Protein AF-0000000072212846 (afdb_homodimer)

Structure (mmCIF, N/CA/C/O backbone):
data_AF-0000000072212846-model_v1
#
loop_
_entity.id
_entity.type
_entity.pdbx_description
1 polymer 'NAC domain-containing protein 83 isoform X1'
#
loop_
_atom_site.group_PDB
_atom_site.id
_atom_site.type_symbol
_atom_site.label_atom_id
_atom_site.label_alt_id
_atom_site.label_comp_id
_atom_site.label_asym_id
_atom_site.label_entity_id
_atom_site.label_seq_id
_atom_site.pdbx_PDB_ins_code
_atom_site.Cartn_x
_atom_site.Cartn_y
_atom_site.Cartn_z
_atom_site.occupancy
_atom_site.B_iso_or_equiv
_atom_site.auth_seq_id
_atom_site.auth_comp_id
_atom_site.auth_asym_id
_atom_site.auth_atom_id
_atom_site.pdbx_PDB_model_num
ATOM 1 N N . MET A 1 1 ? -17.609 -4.578 -17.516 1 32.38 1 MET A N 1
ATOM 2 C CA . MET A 1 1 ? -17.453 -3.561 -16.484 1 32.38 1 MET A CA 1
ATOM 3 C C . MET A 1 1 ? -15.969 -3.316 -16.203 1 32.38 1 MET A C 1
ATOM 5 O O . MET A 1 1 ? -15.172 -4.258 -16.156 1 32.38 1 MET A O 1
ATOM 9 N N . GLU A 1 2 ? -15.461 -2.01 -16.438 1 42.41 2 GLU A N 1
ATOM 10 C CA . GLU A 1 2 ? -14.125 -1.476 -16.688 1 42.41 2 GLU A CA 1
ATOM 11 C C . GLU A 1 2 ? -13.25 -1.586 -15.453 1 42.41 2 GLU A C 1
ATOM 13 O O . GLU A 1 2 ? -13.75 -1.549 -14.328 1 42.41 2 GLU A O 1
ATOM 18 N N . GLY A 1 3 ? -12.148 -2.176 -15.492 1 51.25 3 GLY A N 1
ATOM 19 C CA . GLY A 1 3 ? -10.992 -2.492 -14.664 1 51.25 3 GLY A CA 1
ATOM 20 C C . GLY A 1 3 ? -10.438 -1.288 -13.93 1 51.25 3 GLY A C 1
ATOM 21 O O . GLY A 1 3 ? -9.25 -1.243 -13.609 1 51.25 3 GLY A O 1
ATOM 22 N N . PHE A 1 4 ? -11.336 -0.172 -13.844 1 50.72 4 PHE A N 1
ATOM 23 C CA . PHE A 1 4 ? -10.773 0.997 -13.18 1 50.72 4 PHE A CA 1
ATOM 24 C C . PHE A 1 4 ? -11.602 1.367 -11.953 1 50.72 4 PHE A C 1
ATOM 26 O O . PHE A 1 4 ? -12.797 1.069 -11.891 1 50.72 4 PHE A O 1
ATOM 33 N N . VAL A 1 5 ? -10.984 1.902 -10.883 1 53.62 5 VAL A N 1
ATOM 34 C CA . VAL A 1 5 ? -11.617 2.5 -9.711 1 53.62 5 VAL A CA 1
ATOM 35 C C . VAL A 1 5 ? -11.484 4.02 -9.773 1 53.62 5 VAL A C 1
ATOM 37 O O . VAL A 1 5 ? -10.453 4.547 -10.195 1 53.62 5 VAL A O 1
ATOM 40 N N . VAL A 1 6 ? -12.609 4.738 -9.727 1 43.59 6 VAL A N 1
ATOM 41 C CA . VAL A 1 6 ? -12.617 6.199 -9.75 1 43.59 6 VAL A CA 1
ATOM 42 C C . VAL A 1 6 ? -12.445 6.738 -8.328 1 43.59 6 VAL A C 1
ATOM 44 O O . VAL A 1 6 ? -13.234 6.41 -7.438 1 43.59 6 VAL A O 1
ATOM 47 N N . LYS A 1 7 ? -11.195 7.078 -8.008 1 53.47 7 LYS A N 1
ATOM 48 C CA . LYS A 1 7 ? -10.992 7.863 -6.797 1 53.47 7 LYS A CA 1
ATOM 49 C C . LYS A 1 7 ? -10.867 9.352 -7.121 1 53.47 7 LYS A C 1
ATOM 51 O O . LYS A 1 7 ? -9.953 9.758 -7.844 1 53.47 7 LYS A O 1
ATOM 56 N N . GLU A 1 8 ? -11.633 10.195 -6.438 1 55.84 8 GLU A N 1
ATOM 57 C CA . GLU A 1 8 ? -11.633 11.641 -6.648 1 55.84 8 GLU A CA 1
ATOM 58 C C . GLU A 1 8 ? -11.102 11.992 -8.031 1 55.84 8 GLU A C 1
ATOM 60 O O . GLU A 1 8 ? -9.898 12.234 -8.203 1 55.84 8 GLU A O 1
ATOM 65 N N . ASP A 1 9 ? -11.844 12.07 -8.977 1 61.84 9 ASP A N 1
ATOM 66 C CA . ASP A 1 9 ? -11.719 12.539 -10.359 1 61.84 9 ASP A CA 1
ATOM 67 C C . ASP A 1 9 ? -10.664 11.742 -11.117 1 61.84 9 ASP A C 1
ATOM 69 O O . ASP A 1 9 ? -10.312 12.078 -12.25 1 61.84 9 ASP A O 1
ATOM 73 N N . ILE A 1 10 ? -9.938 10.844 -10.383 1 64.06 10 ILE A N 1
ATOM 74 C CA . ILE A 1 10 ? -8.898 10.094 -11.086 1 64.06 10 ILE A CA 1
ATOM 75 C C . ILE A 1 10 ? -9.359 8.656 -11.312 1 64.06 10 ILE A C 1
ATOM 77 O O . ILE A 1 10 ? -9.867 8.008 -10.391 1 64.06 10 ILE A O 1
ATOM 81 N N . LYS A 1 11 ? -9.336 8.273 -12.578 1 74.38 11 LYS A N 1
ATOM 82 C CA . LYS A 1 11 ? -9.633 6.883 -12.914 1 74.38 11 LYS A CA 1
ATOM 83 C C . LYS A 1 11 ? -8.375 6.02 -12.844 1 74.38 11 LYS A C 1
ATOM 85 O O . LYS A 1 11 ? -7.414 6.258 -13.578 1 74.38 11 LYS A O 1
ATOM 90 N N . LEU A 1 12 ? -8.258 5.242 -11.875 1 83.81 12 LEU A N 1
ATOM 91 C CA . LEU A 1 12 ? -7.109 4.352 -11.719 1 83.81 12 LEU A CA 1
ATOM 92 C C . LEU A 1 12 ? -7.484 2.914 -12.055 1 83.81 12 LEU A C 1
ATOM 94 O O . LEU A 1 12 ? -8.609 2.486 -11.797 1 83.81 12 LEU A O 1
ATOM 98 N N . PRO A 1 13 ? -6.609 2.252 -12.758 1 87.81 13 PRO A N 1
ATOM 99 C CA . PRO A 1 13 ? -6.891 0.823 -12.922 1 87.81 13 PRO A CA 1
ATOM 100 C C . PRO A 1 13 ? -7.09 0.108 -11.586 1 87.81 13 PRO A C 1
ATOM 102 O O . PRO A 1 13 ? -6.57 0.552 -10.562 1 87.81 13 PRO A O 1
ATOM 105 N N . ILE A 1 14 ? -7.816 -0.98 -11.625 1 91.38 14 ILE A N 1
ATOM 106 C CA . ILE A 1 14 ? -8.125 -1.761 -10.43 1 91.38 14 ILE A CA 1
ATOM 107 C C . ILE A 1 14 ? -6.828 -2.227 -9.766 1 91.38 14 ILE A C 1
ATOM 109 O O . ILE A 1 14 ? -5.895 -2.658 -10.453 1 91.38 14 ILE A O 1
ATOM 113 N N . GLY A 1 15 ? -6.781 -1.966 -8.453 1 93.44 15 GLY A N 1
ATOM 114 C CA . GLY A 1 15 ? -5.641 -2.447 -7.691 1 93.44 15 GLY A CA 1
ATOM 115 C C . GLY A 1 15 ? -4.645 -1.354 -7.352 1 93.44 15 GLY A C 1
ATOM 116 O O . GLY A 1 15 ? -3.787 -1.535 -6.484 1 93.44 15 GLY A O 1
ATOM 117 N N . PHE A 1 16 ? -4.68 -0.246 -8.047 1 92.44 16 PHE A N 1
ATOM 118 C CA . PHE A 1 16 ? -3.789 0.867 -7.742 1 92.44 16 PHE A CA 1
ATOM 119 C C . PHE A 1 16 ? -4.375 1.746 -6.645 1 92.44 16 PHE A C 1
ATOM 121 O O . PHE A 1 16 ? -5.578 2.016 -6.633 1 92.44 16 PHE A O 1
ATOM 128 N N . ARG A 1 17 ? -3.551 2.119 -5.805 1 92.75 17 ARG A N 1
ATOM 129 C CA . ARG A 1 17 ? -3.949 2.92 -4.652 1 92.75 17 ARG A CA 1
ATOM 130 C C . ARG A 1 17 ? -2.934 4.023 -4.375 1 92.75 17 ARG A C 1
ATOM 132 O O . ARG A 1 17 ? -1.759 3.896 -4.73 1 92.75 17 ARG A O 1
ATOM 139 N N . PHE A 1 18 ? -3.406 5.035 -3.729 1 93.06 18 PHE A N 1
ATOM 140 C CA . PHE A 1 18 ? -2.52 6.1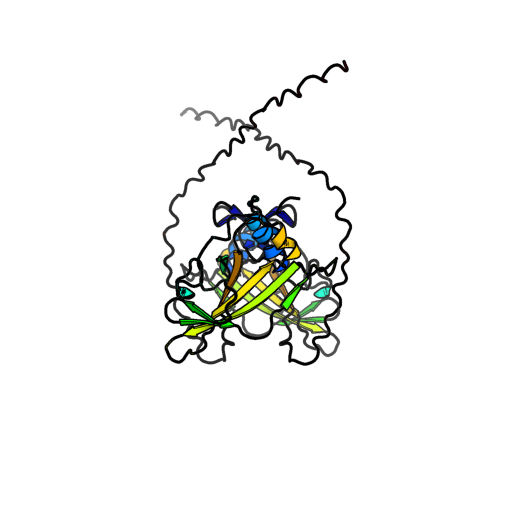21 -3.324 1 93.06 18 PHE A CA 1
ATOM 141 C C . PHE A 1 18 ? -1.743 5.75 -2.066 1 93.06 18 PHE A C 1
ATOM 143 O O . PHE A 1 18 ? -2.311 5.695 -0.973 1 93.06 18 PHE A O 1
ATOM 150 N N . ARG A 1 19 ? -0.489 5.449 -2.289 1 94.19 19 ARG A N 1
ATOM 151 C CA . ARG A 1 19 ? 0.445 5.086 -1.228 1 94.19 19 ARG A CA 1
ATOM 152 C C . ARG A 1 19 ? 1.779 5.801 -1.405 1 94.19 19 ARG A C 1
ATOM 154 O O . ARG A 1 19 ? 2.812 5.16 -1.602 1 94.19 19 ARG A O 1
ATOM 161 N N . PRO A 1 20 ? 1.782 7.102 -1.163 1 95.62 20 PRO A N 1
ATOM 162 C CA . PRO A 1 20 ? 3.002 7.883 -1.38 1 95.62 20 PRO A CA 1
ATOM 163 C C . PRO A 1 20 ? 4.039 7.684 -0.277 1 95.62 20 PRO A C 1
ATOM 165 O O . PRO A 1 20 ? 3.678 7.375 0.863 1 95.62 20 PRO A O 1
ATOM 168 N N . THR A 1 21 ? 5.297 7.836 -0.648 1 94.12 21 THR A N 1
ATOM 169 C CA . THR A 1 21 ? 6.344 7.949 0.361 1 94.12 21 THR A CA 1
ATOM 170 C C . THR A 1 21 ? 6.348 9.344 0.979 1 94.12 21 THR A C 1
ATOM 172 O O . THR A 1 21 ? 5.742 10.273 0.438 1 94.12 21 THR A O 1
ATOM 175 N N . ASP A 1 22 ? 7.086 9.477 2.066 1 95.94 22 ASP A N 1
ATOM 176 C CA . ASP A 1 22 ? 7.223 10.797 2.689 1 95.94 22 ASP A CA 1
ATOM 177 C C . ASP A 1 22 ? 7.84 11.797 1.721 1 95.94 22 ASP A C 1
ATOM 179 O O . ASP A 1 22 ? 7.402 12.945 1.647 1 95.94 22 ASP A O 1
ATOM 183 N N . GLN A 1 23 ? 8.773 11.367 0.993 1 94.25 23 GLN A N 1
ATOM 184 C CA . GLN A 1 23 ? 9.438 12.234 0.031 1 94.25 23 GLN A CA 1
ATOM 185 C C . GLN A 1 23 ? 8.477 12.688 -1.064 1 94.25 23 GLN A C 1
ATOM 187 O O . GLN A 1 23 ? 8.461 13.859 -1.444 1 94.25 23 GLN A O 1
ATOM 192 N N . GLU A 1 24 ? 7.746 11.805 -1.518 1 94.62 24 GLU A N 1
ATOM 193 C CA . GLU A 1 24 ? 6.773 12.133 -2.557 1 94.62 24 GLU A CA 1
ATOM 194 C C . GLU A 1 24 ? 5.734 13.125 -2.043 1 94.62 24 GLU A C 1
ATOM 196 O O . GLU A 1 24 ? 5.348 14.055 -2.758 1 94.62 24 GLU A O 1
ATOM 201 N N . LEU A 1 25 ? 5.281 12.969 -0.893 1 96.5 25 LEU A N 1
ATOM 202 C CA . LEU A 1 25 ? 4.305 13.867 -0.293 1 96.5 25 LEU A CA 1
ATOM 203 C C . LEU A 1 25 ? 4.867 15.281 -0.19 1 96.5 25 LEU A C 1
ATOM 205 O O . LEU A 1 25 ? 4.18 16.25 -0.509 1 96.5 25 LEU A O 1
ATOM 209 N N . LEU A 1 26 ? 6.09 15.328 0.191 1 94.5 26 LEU A N 1
ATOM 210 C CA . LEU A 1 26 ? 6.691 16.641 0.392 1 94.5 26 LEU A CA 1
ATOM 211 C C . LEU A 1 26 ? 6.992 17.312 -0.944 1 94.5 26 LEU A C 1
ATOM 213 O O . LEU A 1 26 ? 6.574 18.453 -1.183 1 94.5 26 LEU A O 1
ATOM 217 N N . LEU A 1 27 ? 7.582 16.594 -1.834 1 91.81 27 LEU A N 1
ATOM 218 C CA . LEU A 1 27 ? 8.141 17.203 -3.041 1 91.81 27 LEU A CA 1
ATOM 219 C C . LEU A 1 27 ? 7.055 17.406 -4.094 1 91.81 27 LEU A C 1
ATOM 221 O O . LEU A 1 27 ? 7.082 18.391 -4.828 1 91.81 27 LEU A O 1
ATOM 225 N N . TYR A 1 28 ? 6.074 16.531 -4.09 1 94.44 28 TYR A N 1
ATOM 226 C CA . TYR A 1 28 ? 5.18 16.578 -5.242 1 94.44 28 TYR A CA 1
ATOM 227 C C . TYR A 1 28 ? 3.775 17 -4.828 1 94.44 28 TYR A C 1
ATOM 229 O O . TYR A 1 28 ? 2.945 17.328 -5.676 1 94.44 28 TYR A O 1
ATOM 237 N N . TYR A 1 29 ? 3.551 17.031 -3.578 1 94.5 29 TYR A N 1
ATOM 238 C CA . TYR A 1 29 ? 2.213 17.438 -3.164 1 94.5 29 TYR A CA 1
ATOM 239 C C . TYR A 1 29 ? 2.271 18.688 -2.285 1 94.5 29 TYR A C 1
ATOM 241 O O . TYR A 1 29 ? 1.735 19.734 -2.648 1 94.5 29 TYR A O 1
ATOM 249 N N . LEU A 1 30 ? 2.973 18.609 -1.223 1 94.31 30 LEU A N 1
ATOM 250 C CA . LEU A 1 30 ? 2.986 19.734 -0.304 1 94.31 30 LEU A CA 1
ATOM 251 C C . LEU A 1 30 ? 3.662 20.953 -0.942 1 94.31 30 LEU A C 1
ATOM 253 O O . LEU A 1 30 ? 3.148 22.062 -0.86 1 94.31 30 LEU A O 1
ATOM 257 N N . LYS A 1 31 ? 4.824 20.688 -1.427 1 90.69 31 LYS A N 1
ATOM 258 C CA . LYS A 1 31 ? 5.539 21.781 -2.068 1 90.69 31 LYS A CA 1
ATOM 259 C C . LYS A 1 31 ? 4.684 22.438 -3.154 1 90.69 31 LYS A C 1
ATOM 261 O O . LYS A 1 31 ? 4.586 23.672 -3.223 1 90.69 31 LYS A O 1
ATOM 266 N N . LYS A 1 32 ? 4.086 21.641 -3.943 1 90.25 32 LYS A N 1
ATOM 267 C CA . LYS A 1 32 ? 3.242 22.172 -5.008 1 90.25 32 LYS A CA 1
ATOM 268 C C . LYS A 1 32 ? 2.039 22.922 -4.438 1 90.25 32 LYS A C 1
ATOM 270 O O . LYS A 1 32 ? 1.646 23.969 -4.957 1 90.25 32 LYS A O 1
ATOM 275 N N . LYS A 1 33 ? 1.469 22.344 -3.469 1 88.88 33 LYS A N 1
ATOM 276 C CA . LYS A 1 33 ? 0.371 23.047 -2.801 1 88.88 33 LYS A CA 1
ATOM 277 C C . LYS A 1 33 ? 0.817 24.406 -2.279 1 88.88 33 LYS A C 1
ATOM 279 O O . LYS A 1 33 ? 0.111 25.406 -2.445 1 88.88 33 LYS A O 1
ATOM 284 N N . ALA A 1 34 ? 1.935 24.391 -1.66 1 85.75 34 ALA A N 1
ATOM 285 C CA . ALA A 1 34 ? 2.465 25.625 -1.067 1 85.75 34 ALA A CA 1
ATOM 286 C C . ALA A 1 34 ? 2.709 26.688 -2.133 1 85.75 34 ALA A C 1
ATOM 288 O O . ALA A 1 34 ? 2.535 27.875 -1.878 1 85.75 34 ALA A O 1
ATOM 289 N N . PHE A 1 35 ? 3.016 26.25 -3.254 1 84.5 35 PHE A N 1
ATOM 290 C CA . PHE A 1 35 ? 3.338 27.188 -4.312 1 84.5 35 PHE A CA 1
ATOM 291 C C . PHE A 1 35 ? 2.164 27.359 -5.273 1 84.5 35 PHE A C 1
ATOM 293 O O . PHE A 1 35 ? 2.314 27.922 -6.355 1 84.5 35 PHE A O 1
ATOM 300 N N . ALA A 1 36 ? 1.063 26.797 -4.859 1 86.94 36 ALA A N 1
ATOM 301 C CA . ALA A 1 36 ? -0.166 26.906 -5.637 1 86.94 36 ALA A CA 1
ATOM 302 C C . ALA A 1 36 ? 0.023 26.344 -7.043 1 86.94 36 ALA A C 1
ATOM 304 O O . ALA A 1 36 ? -0.406 26.953 -8.023 1 86.94 36 ALA A O 1
ATOM 305 N N . GLN A 1 37 ? 0.735 25.328 -7.148 1 89.25 37 GLN A N 1
ATOM 306 C CA . GLN A 1 37 ? 0.931 24.609 -8.398 1 89.25 37 GLN A CA 1
ATOM 307 C C . GLN A 1 37 ? -0.024 23.422 -8.508 1 89.25 37 GLN A C 1
ATOM 309 O O . GLN A 1 37 ? -0.525 22.938 -7.496 1 89.25 37 GLN A O 1
ATOM 314 N N . PRO A 1 38 ? -0.253 23.078 -9.758 1 90.12 38 PRO A N 1
ATOM 315 C CA . PRO A 1 38 ? -1.135 21.922 -9.93 1 90.12 38 PRO A CA 1
ATOM 316 C C . PRO A 1 38 ? -0.571 20.656 -9.305 1 90.12 38 PRO A C 1
ATOM 318 O O . PRO A 1 38 ? 0.633 20.406 -9.383 1 90.12 38 PRO A O 1
ATOM 321 N N . LEU A 1 39 ? -1.414 19.906 -8.672 1 92.12 39 LEU A N 1
ATOM 322 C CA . LEU A 1 39 ? -1.021 18.656 -8.023 1 92.12 39 LEU A CA 1
ATOM 323 C C . LEU A 1 39 ? -1.07 17.5 -9.016 1 92.12 39 LEU A C 1
ATOM 325 O O . LEU A 1 39 ? -1.859 17.516 -9.961 1 92.12 39 LEU A O 1
ATOM 329 N N . PRO A 1 40 ? -0.255 16.547 -8.719 1 90.31 40 PRO A N 1
ATOM 330 C CA . PRO A 1 40 ? -0.333 15.367 -9.578 1 90.31 40 PRO A CA 1
ATOM 331 C C . PRO A 1 40 ? -1.719 14.719 -9.578 1 90.31 40 PRO A C 1
ATOM 333 O O . PRO A 1 40 ? -2.15 14.172 -10.594 1 90.31 40 PRO A O 1
ATOM 336 N N . ALA A 1 41 ? -2.348 14.805 -8.469 1 90.38 41 ALA A N 1
ATOM 337 C CA . ALA A 1 41 ? -3.701 14.281 -8.305 1 90.38 41 ALA A CA 1
ATOM 338 C C . ALA A 1 41 ? -4.426 14.984 -7.156 1 90.38 41 ALA A C 1
ATOM 340 O O . ALA A 1 41 ? -3.811 15.328 -6.145 1 90.38 41 ALA A O 1
ATOM 341 N N . SER A 1 42 ? -5.672 15.141 -7.336 1 89 42 SER A N 1
ATOM 342 C CA . SER A 1 42 ? -6.473 15.805 -6.309 1 89 42 SER A CA 1
ATOM 343 C C . SER A 1 42 ? -6.977 14.805 -5.273 1 89 42 SER A C 1
ATOM 345 O O . SER A 1 42 ? -8.188 14.656 -5.086 1 89 42 SER A O 1
ATOM 347 N N . VAL A 1 43 ? -6.129 14.156 -4.562 1 91.75 43 VAL A N 1
ATOM 348 C CA . VAL A 1 43 ? -6.484 13.039 -3.689 1 91.75 43 VAL A CA 1
ATOM 349 C C . VAL A 1 43 ? -6.285 13.445 -2.23 1 91.75 43 VAL A C 1
ATOM 351 O O . VAL A 1 43 ? -6.734 12.742 -1.319 1 91.75 43 VAL A O 1
ATOM 354 N N . ILE A 1 44 ? -5.625 14.531 -2.051 1 95.31 44 ILE A N 1
ATOM 355 C CA . ILE A 1 44 ? -5.406 15 -0.688 1 95.31 44 ILE A CA 1
ATOM 356 C C . ILE A 1 44 ? -6.297 16.219 -0.415 1 95.31 44 ILE A C 1
ATOM 358 O O . ILE A 1 44 ? -6.047 17.297 -0.939 1 95.31 44 ILE A O 1
ATOM 362 N N . PRO A 1 45 ? -7.234 16.047 0.365 1 94.56 45 PRO A N 1
ATOM 363 C CA . PRO A 1 45 ? -8.109 17.188 0.665 1 94.56 45 PRO A CA 1
ATOM 364 C C . PRO A 1 45 ? -7.523 18.125 1.711 1 94.56 45 PRO A C 1
ATOM 366 O O . PRO A 1 45 ? -6.641 17.734 2.477 1 94.56 45 PRO A O 1
ATOM 369 N N . ILE A 1 46 ? -8.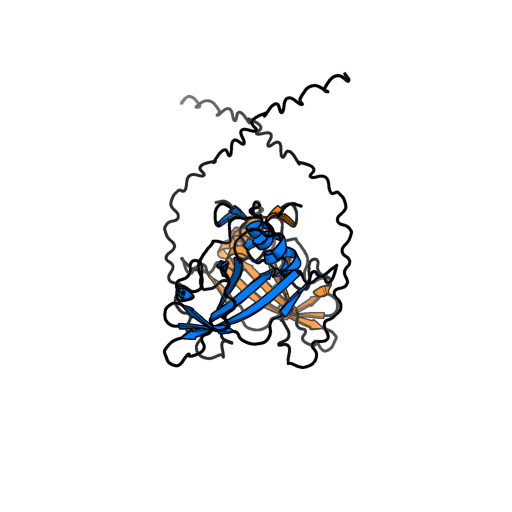047 19.297 1.706 1 92.62 46 ILE A N 1
ATOM 370 C CA . ILE A 1 46 ? -7.762 20.234 2.779 1 92.62 46 ILE A CA 1
ATOM 371 C C . ILE A 1 46 ? -8.742 20.016 3.932 1 92.62 46 ILE A C 1
ATOM 373 O O . ILE A 1 46 ? -9.953 20.016 3.73 1 92.62 46 ILE A O 1
ATOM 377 N N . CYS A 1 47 ? -8.203 19.703 5.082 1 93.31 47 CYS A N 1
ATOM 378 C CA . CYS A 1 47 ? -9.016 19.406 6.254 1 93.31 47 CYS A CA 1
ATOM 379 C C . CYS A 1 47 ? -8.289 19.797 7.535 1 93.31 47 CYS A C 1
ATOM 381 O O . CYS A 1 47 ? -7.113 19.469 7.711 1 93.31 47 CYS A O 1
ATOM 383 N N . ASP A 1 48 ? -8.984 20.562 8.375 1 93.25 48 ASP A N 1
ATOM 384 C CA . ASP A 1 48 ? -8.391 20.781 9.688 1 93.25 48 ASP A CA 1
ATOM 385 C C . ASP A 1 48 ? -8.438 19.5 10.531 1 93.25 48 ASP A C 1
ATOM 387 O O . ASP A 1 48 ? -9.477 19.156 11.086 1 93.25 48 ASP A O 1
ATOM 391 N N . VAL A 1 49 ? -7.344 18.953 10.758 1 94.75 49 VAL A N 1
ATOM 392 C CA . VAL A 1 49 ? -7.281 17.625 11.359 1 94.75 49 VAL A CA 1
ATOM 393 C C . VAL A 1 49 ? -7.371 17.75 12.883 1 94.75 49 VAL A C 1
ATOM 395 O O . VAL A 1 49 ? -7.48 16.75 13.586 1 94.75 49 VAL A O 1
ATOM 398 N N . PHE A 1 50 ? -7.422 18.922 13.398 1 94 50 PHE A N 1
ATOM 399 C CA . PHE A 1 50 ? -7.441 19.125 14.836 1 94 50 PHE A CA 1
ATOM 400 C C . PHE A 1 50 ? -8.836 19.516 15.312 1 94 50 PHE A C 1
ATOM 402 O O . PHE A 1 50 ? -9.031 19.844 16.484 1 94 50 PHE A O 1
ATOM 409 N N . GLN A 1 51 ? -9.758 19.438 14.445 1 92.25 51 GLN A N 1
ATOM 410 C CA . GLN A 1 51 ? -11.094 19.891 14.805 1 92.25 51 GLN A CA 1
ATOM 411 C C . GLN A 1 51 ? -11.969 18.719 15.266 1 92.25 51 GLN A C 1
ATOM 413 O O . GLN A 1 51 ? -13.023 18.938 15.875 1 92.25 51 GLN A O 1
ATOM 418 N N . SER A 1 52 ? -11.633 17.516 14.93 1 94.25 52 SER A N 1
ATOM 419 C CA . SER A 1 52 ? -12.5 16.391 15.227 1 94.25 52 SER A CA 1
ATOM 420 C C . SER A 1 52 ? -11.68 15.172 15.648 1 94.25 52 SER A C 1
ATOM 422 O O . SER A 1 52 ? -10.453 15.188 15.586 1 94.25 52 SER A O 1
ATOM 424 N N . ASP A 1 53 ? -12.492 14.203 16.172 1 96.31 53 ASP A N 1
ATOM 425 C CA . ASP A 1 53 ? -11.891 12.898 16.406 1 96.31 53 ASP A CA 1
ATOM 426 C C . ASP A 1 53 ? -11.367 12.289 15.102 1 96.31 53 ASP A C 1
ATOM 428 O O . ASP A 1 53 ? -11.938 12.516 14.031 1 96.31 53 ASP A O 1
ATOM 432 N N . PRO A 1 54 ? -10.273 11.523 15.227 1 96.5 54 PRO A N 1
ATOM 433 C CA . PRO A 1 54 ? -9.703 10.961 14 1 96.5 54 PRO A CA 1
ATOM 434 C C . PRO A 1 54 ? -10.688 10.094 13.234 1 96.5 54 PRO A C 1
ATOM 436 O O . PRO A 1 54 ? -10.641 10.031 12.008 1 96.5 54 PRO A O 1
ATOM 439 N N . TRP A 1 55 ? -11.586 9.391 13.953 1 96.31 55 TRP A N 1
ATOM 440 C CA . TRP A 1 55 ? -12.508 8.477 13.273 1 96.31 55 TRP A CA 1
ATOM 441 C C . TRP A 1 55 ? -13.648 9.242 12.617 1 96.31 55 TRP A C 1
ATOM 443 O O . TRP A 1 55 ? -14.453 8.664 11.891 1 96.31 55 TRP A O 1
ATOM 453 N N . LEU A 1 56 ? -13.711 10.547 12.789 1 96.12 56 LEU A N 1
ATOM 454 C CA . LEU A 1 56 ? -14.742 11.359 12.164 1 96.12 56 LEU A CA 1
ATOM 455 C C . LEU A 1 56 ? -14.203 12.086 10.938 1 96.12 56 LEU A C 1
ATOM 457 O O . LEU A 1 56 ? -14.953 12.734 10.211 1 96.12 56 LEU A O 1
ATOM 461 N N . LEU A 1 57 ? -12.922 11.992 10.719 1 95.62 57 LEU A N 1
ATOM 462 C CA . LEU A 1 57 ? -12.336 12.586 9.531 1 95.62 57 LEU A CA 1
ATOM 463 C C . LEU A 1 57 ? -12.734 11.805 8.281 1 95.62 57 LEU A C 1
ATOM 465 O O . LEU A 1 57 ? -12.992 10.602 8.352 1 95.62 57 LEU A O 1
ATOM 469 N N . PRO A 1 58 ? -12.734 12.477 7.184 1 93.69 58 PRO A N 1
ATOM 470 C CA . PRO A 1 58 ? -13.156 11.797 5.953 1 93.69 58 PRO A CA 1
ATOM 471 C C . PRO A 1 58 ? -12.195 10.688 5.535 1 93.69 58 PRO A C 1
ATOM 473 O O . PRO A 1 58 ? -11.008 10.727 5.867 1 93.69 58 PRO A O 1
ATOM 476 N N . GLY A 1 59 ? -12.828 9.68 4.781 1 91.88 59 GLY A N 1
ATOM 477 C CA . GLY A 1 59 ? -12.023 8.602 4.23 1 91.88 59 GLY A CA 1
ATOM 478 C C . GLY A 1 59 ? -12.25 7.273 4.926 1 91.88 59 GLY A C 1
ATOM 479 O O . GLY A 1 59 ? -12.992 7.199 5.91 1 91.88 59 GLY A O 1
ATOM 480 N N . ASP A 1 60 ? -11.617 6.227 4.48 1 91.06 60 ASP A N 1
ATOM 481 C CA . ASP A 1 60 ? -11.711 4.875 5.023 1 91.06 60 ASP A CA 1
ATOM 482 C C . ASP A 1 60 ? -10.82 4.719 6.254 1 91.06 60 ASP A C 1
ATOM 484 O O . ASP A 1 60 ? -9.602 4.879 6.172 1 91.06 60 ASP A O 1
ATOM 488 N N . LEU A 1 61 ? -11.312 4.348 7.367 1 92.88 61 LEU A N 1
ATOM 489 C CA . LEU A 1 61 ? -10.602 4.242 8.641 1 92.88 61 LEU A CA 1
ATOM 490 C C . LEU A 1 61 ? -9.562 3.129 8.594 1 92.88 61 LEU A C 1
ATOM 492 O O . LEU A 1 61 ? -8.641 3.096 9.414 1 92.88 61 LEU A O 1
ATOM 496 N N . ARG A 1 62 ? -9.758 2.258 7.648 1 88.5 62 ARG A N 1
ATOM 497 C CA . ARG A 1 62 ? -8.883 1.089 7.59 1 88.5 62 ARG A CA 1
ATOM 498 C C . ARG A 1 62 ? -7.621 1.388 6.789 1 88.5 62 ARG A C 1
ATOM 500 O O . ARG A 1 62 ? -6.723 0.548 6.699 1 88.5 62 ARG A O 1
ATOM 507 N N . GLU A 1 63 ? -7.59 2.559 6.223 1 92.75 63 GLU A N 1
ATOM 508 C CA . GLU A 1 63 ? -6.465 2.953 5.383 1 92.75 63 GLU A CA 1
ATOM 509 C C . GLU A 1 63 ? -5.785 4.211 5.922 1 92.75 63 GLU A C 1
ATOM 511 O O . GLU A 1 63 ? -6.352 4.91 6.766 1 92.75 63 GLU A O 1
ATOM 516 N N . LYS A 1 64 ? -4.535 4.414 5.465 1 96.38 64 LYS A N 1
ATOM 517 C CA . LYS A 1 64 ? -3.92 5.719 5.699 1 96.38 64 LYS A CA 1
ATOM 518 C C . LYS A 1 64 ? -4.695 6.824 4.988 1 96.38 64 LYS A C 1
ATOM 520 O O . LYS A 1 64 ? -5.074 6.676 3.826 1 96.38 64 LYS A O 1
ATOM 525 N N . ARG A 1 65 ? -4.945 7.883 5.703 1 97 65 ARG A N 1
ATOM 526 C CA . ARG A 1 65 ? -5.609 9.055 5.145 1 97 65 ARG A CA 1
ATOM 527 C C . ARG A 1 65 ? -4.672 10.258 5.125 1 97 65 ARG A C 1
ATOM 529 O O . ARG A 1 65 ? -3.859 10.438 6.035 1 97 65 ARG A O 1
ATOM 536 N N . TYR A 1 66 ? -4.828 11.031 4.145 1 97.62 66 TYR A N 1
ATOM 537 C CA . TYR A 1 66 ? -3.93 12.148 3.896 1 97.62 66 TYR A CA 1
ATOM 538 C C . TYR A 1 66 ? -4.695 13.469 3.867 1 97.62 66 TYR A C 1
ATOM 540 O O . TYR A 1 66 ? -5.754 13.562 3.24 1 97.62 66 TYR A O 1
ATOM 548 N N . PHE A 1 67 ? -4.098 14.508 4.523 1 96.5 67 PHE A N 1
ATOM 549 C CA . PHE A 1 67 ? -4.773 15.797 4.582 1 96.5 67 PHE A CA 1
ATOM 550 C C . PHE A 1 67 ? -3.762 16.938 4.512 1 96.5 67 PHE A C 1
ATOM 552 O O . PHE A 1 67 ? -2.693 16.859 5.121 1 96.5 67 PHE A O 1
ATOM 559 N N . PHE A 1 68 ? -4.129 17.922 3.799 1 95.38 68 PHE A N 1
ATOM 560 C CA . PHE A 1 68 ? -3.461 19.203 3.986 1 95.38 68 PHE A CA 1
ATOM 561 C C . PHE A 1 68 ? -4.102 19.984 5.125 1 95.38 68 PHE A C 1
ATOM 563 O O . PHE A 1 68 ? -5.328 20.062 5.219 1 95.38 68 PHE A O 1
ATOM 570 N N . SER A 1 69 ? -3.322 20.453 5.992 1 92.94 69 SER A N 1
ATOM 571 C CA . SER A 1 69 ? -3.82 21.297 7.07 1 92.94 69 SER A CA 1
ATOM 572 C C . SER A 1 69 ? -2.766 22.297 7.52 1 92.94 69 SER A C 1
ATOM 574 O O . SER A 1 69 ? -1.573 22.109 7.277 1 92.94 69 SER A O 1
ATOM 576 N N . ASN A 1 70 ? -3.232 23.312 8.133 1 87.06 70 ASN A N 1
ATOM 577 C CA . ASN A 1 70 ? -2.299 24.234 8.773 1 87.06 70 ASN A CA 1
ATOM 578 C C . ASN A 1 70 ? -1.608 23.594 9.977 1 87.06 70 ASN A C 1
ATOM 580 O O . ASN A 1 70 ? -2.225 22.828 10.711 1 87.06 70 ASN A O 1
ATOM 584 N N . TYR A 1 71 ? -0.321 23.781 9.977 1 79.94 71 TYR A N 1
ATOM 585 C CA . TYR A 1 71 ? 0.341 23.125 11.102 1 79.94 71 TYR A CA 1
ATOM 586 C C . TYR A 1 71 ? 0.596 24.125 12.227 1 79.94 71 TYR A C 1
ATOM 588 O O . TYR A 1 71 ? 0.64 25.328 12 1 79.94 71 TYR A O 1
ATOM 596 N N . GLY A 1 72 ? 0.424 23.578 13.445 1 72 72 GLY A N 1
ATOM 597 C CA . GLY A 1 72 ? 0.759 24.328 14.633 1 72 72 GLY A CA 1
ATOM 598 C C . GLY A 1 72 ? 2.006 23.828 15.336 1 72 72 GLY A C 1
ATOM 599 O O . GLY A 1 72 ? 2.328 22.641 15.258 1 72 72 GLY A O 1
ATOM 600 N N . LYS A 1 73 ? 2.713 24.688 15.891 1 72.06 73 LYS A N 1
ATOM 601 C CA . LYS A 1 73 ? 4 24.391 16.5 1 72.06 73 LYS A CA 1
ATOM 602 C C . LYS A 1 73 ? 3.816 23.781 17.891 1 72.06 73 LYS A C 1
ATOM 604 O O . LYS A 1 73 ? 4.793 23.422 18.562 1 72.06 73 LYS A O 1
ATOM 609 N N . VAL A 1 74 ? 2.666 23.438 18.203 1 74.5 74 VAL A N 1
ATOM 610 C CA . VAL A 1 74 ? 2.455 22.938 19.562 1 74.5 74 VAL A CA 1
ATOM 611 C C . VAL A 1 74 ? 2.617 21.422 19.578 1 74.5 74 VAL A C 1
ATOM 613 O O . VAL A 1 74 ? 2.355 20.75 18.594 1 74.5 74 VAL A O 1
ATOM 616 N N . ASN A 1 75 ? 3.055 20.859 20.75 1 81.88 75 ASN A N 1
ATOM 617 C CA . ASN A 1 75 ? 3.258 19.438 20.938 1 81.88 75 ASN A CA 1
ATOM 618 C C . ASN A 1 75 ? 1.961 18.734 21.344 1 81.88 75 ASN A C 1
ATOM 620 O O . ASN A 1 75 ? 1.891 17.5 21.344 1 81.88 75 ASN A O 1
ATOM 624 N N . LYS A 1 76 ? 1.059 19.484 21.797 1 81.19 76 LYS A N 1
ATOM 625 C CA . LYS A 1 76 ? -0.266 18.953 22.125 1 81.19 76 LYS A CA 1
ATOM 626 C C . LYS A 1 76 ? -1.362 19.812 21.5 1 81.19 76 LYS A C 1
ATOM 628 O O . LYS A 1 76 ? -1.351 21.047 21.625 1 81.19 76 LYS A O 1
ATOM 633 N N . ARG A 1 77 ? -2.213 19.172 20.828 1 89.75 77 ARG A N 1
ATOM 634 C CA . ARG A 1 77 ? -3.295 19.891 20.172 1 89.75 77 ARG A CA 1
ATOM 635 C C . ARG A 1 77 ? -4.637 19.203 20.406 1 89.75 77 ARG A C 1
ATOM 637 O O . ARG A 1 77 ? -4.777 18.016 20.172 1 89.75 77 ARG A O 1
ATOM 644 N N . SER A 1 78 ? -5.52 19.938 20.891 1 91.44 78 SER A N 1
ATOM 645 C CA . SER A 1 78 ? -6.863 19.406 21.125 1 91.44 78 SER A CA 1
ATOM 646 C C . SER A 1 78 ? -7.551 19.047 19.812 1 91.44 78 SER A C 1
ATOM 648 O O . SER A 1 78 ? -7.348 19.719 18.797 1 91.44 78 SER A O 1
ATOM 650 N N . ALA A 1 79 ? -8.414 18.016 19.891 1 93.19 79 ALA A N 1
ATOM 651 C CA . ALA A 1 79 ? -9.195 17.562 18.734 1 93.19 79 ALA A CA 1
ATOM 652 C C . ALA A 1 79 ? -10.406 16.75 19.172 1 93.19 79 ALA A C 1
ATOM 654 O O . ALA A 1 79 ? -10.258 15.68 19.766 1 93.19 79 ALA A O 1
ATOM 655 N N . GLY A 1 80 ? -11.562 17.281 18.828 1 93.19 80 GLY A N 1
ATOM 656 C CA . GLY A 1 80 ? -12.766 16.562 19.219 1 93.19 80 GLY A CA 1
ATOM 657 C C . GLY A 1 80 ? -12.82 16.25 20.703 1 93.19 80 GLY A C 1
ATOM 658 O O . GLY A 1 80 ? -12.734 17.156 21.531 1 93.19 80 GLY A O 1
ATOM 659 N N . SER A 1 81 ? -12.875 14.969 21 1 93.81 81 SER A N 1
ATOM 660 C CA . SER A 1 81 ? -13.047 14.516 22.375 1 93.81 81 SER A CA 1
ATOM 661 C C . SER A 1 81 ? -11.703 14.273 23.062 1 93.81 81 SER A C 1
ATOM 663 O O . SER A 1 81 ? -11.648 13.781 24.188 1 93.81 81 SER A O 1
ATOM 665 N N . GLY A 1 82 ? -10.617 14.617 22.359 1 96.25 82 GLY A N 1
ATOM 666 C CA . GLY A 1 82 ? -9.289 14.344 22.906 1 96.25 82 GLY A CA 1
ATOM 667 C C . GLY A 1 82 ? -8.234 15.305 22.406 1 96.25 82 GLY A C 1
ATOM 668 O O . GLY A 1 82 ? -8.469 16.516 22.312 1 96.25 82 GLY A O 1
ATOM 669 N N . CYS A 1 83 ? -7.031 14.688 22.297 1 95.81 83 CYS A N 1
ATOM 670 C CA . CYS A 1 83 ? -5.934 15.523 21.828 1 95.81 83 CYS A CA 1
ATOM 671 C C . CYS A 1 83 ? -4.871 14.68 21.125 1 95.81 83 CYS A C 1
ATOM 673 O O . CYS A 1 83 ? -4.789 13.469 21.344 1 95.81 83 CYS A O 1
ATOM 675 N N . TRP A 1 84 ? -4.164 15.328 20.25 1 95.88 84 TRP A N 1
ATOM 676 C CA . TRP A 1 84 ? -2.965 14.758 19.641 1 95.88 84 TRP A CA 1
ATOM 677 C C . TRP A 1 84 ? -1.719 15.141 20.438 1 95.88 84 TRP A C 1
ATOM 679 O O . TRP A 1 84 ? -1.49 16.328 20.703 1 95.88 84 TRP A O 1
ATOM 689 N N . LYS A 1 85 ? -0.921 14.172 20.766 1 95.19 85 LYS A N 1
ATOM 690 C CA . LYS A 1 85 ? 0.3 14.414 21.531 1 95.19 85 LYS A CA 1
ATOM 691 C C . LYS A 1 85 ? 1.53 13.93 20.766 1 95.19 85 LYS A C 1
ATOM 693 O O . LYS A 1 85 ? 1.563 12.797 20.281 1 95.19 85 LYS A O 1
ATOM 698 N N . CYS A 1 86 ? 2.469 14.75 20.688 1 94.06 86 CYS A N 1
ATOM 699 C CA . CYS A 1 86 ? 3.717 14.398 20.031 1 94.06 86 CYS A CA 1
ATOM 700 C C . CYS A 1 86 ? 4.453 13.305 20.797 1 94.06 86 CYS A C 1
ATOM 702 O O . CYS A 1 86 ? 4.508 13.336 22.031 1 94.06 86 CYS A O 1
ATOM 704 N N . VAL A 1 87 ? 4.914 12.328 19.969 1 93.69 87 VAL A N 1
ATOM 705 C CA . VAL A 1 87 ? 5.695 11.266 20.594 1 93.69 87 VAL A CA 1
ATOM 706 C C . VAL A 1 87 ? 7.055 11.156 19.906 1 93.69 87 VAL A C 1
ATOM 708 O O . VAL A 1 87 ? 7.141 11.203 18.672 1 93.69 87 VAL A O 1
ATOM 711 N N . GLY A 1 88 ? 8.195 11.18 20.719 1 90.25 88 GLY A N 1
ATOM 712 C CA . GLY A 1 88 ? 9.539 11.008 20.188 1 90.25 88 GLY A CA 1
ATOM 713 C C . GLY A 1 88 ? 10.094 12.258 19.531 1 90.25 88 GLY A C 1
ATOM 714 O O . GLY A 1 88 ? 9.531 13.344 19.688 1 90.25 88 GLY A O 1
ATOM 715 N N . LYS A 1 89 ? 11.258 12.133 18.922 1 93.56 89 LYS A N 1
ATOM 716 C CA . LYS A 1 89 ? 11.93 13.234 18.25 1 93.56 89 LYS A CA 1
ATOM 717 C C . LYS A 1 89 ? 11.5 13.32 16.781 1 93.56 89 LYS A C 1
ATOM 719 O O . LYS A 1 89 ? 11.164 12.305 16.172 1 93.56 89 LYS A O 1
ATOM 724 N N . GLU A 1 90 ? 11.586 14.508 16.391 1 93.25 90 GLU A N 1
ATOM 725 C CA . GLU A 1 90 ? 11.336 14.695 14.961 1 93.25 90 GLU A CA 1
ATOM 726 C C . GLU A 1 90 ? 12.43 14.055 14.109 1 93.25 90 GLU A C 1
ATOM 728 O O . GLU A 1 90 ? 13.602 14.039 14.508 1 93.25 90 GLU A O 1
ATOM 733 N N . LYS A 1 91 ? 12.023 13.586 12.945 1 95.69 91 LYS A N 1
ATOM 734 C CA . LYS A 1 91 ? 12.953 12.953 12.016 1 95.69 91 LYS A CA 1
ATOM 735 C C . LYS A 1 91 ? 13.086 13.758 10.727 1 95.69 91 LYS A C 1
ATOM 737 O O . LYS A 1 91 ? 12.094 14.289 10.219 1 95.69 91 LYS A O 1
ATOM 742 N N . GLU A 1 92 ? 14.297 13.688 10.289 1 94.88 92 GLU A N 1
ATOM 743 C CA . GLU A 1 92 ? 14.547 14.359 9.016 1 94.88 92 GLU A CA 1
ATOM 744 C C . GLU A 1 92 ? 14.102 13.5 7.84 1 94.88 92 GLU A C 1
ATOM 746 O O . GLU A 1 92 ? 14.281 12.281 7.852 1 94.88 92 GLU A O 1
ATOM 751 N N . ILE A 1 93 ? 13.539 14.18 6.902 1 95.19 93 ILE A N 1
ATOM 752 C CA . ILE A 1 93 ? 13.234 13.539 5.625 1 95.19 93 ILE A CA 1
ATOM 753 C C . ILE A 1 93 ? 14.258 13.977 4.578 1 95.19 93 ILE A C 1
ATOM 755 O O . ILE A 1 93 ? 14.359 15.164 4.262 1 95.19 93 ILE A O 1
ATOM 759 N N . ARG A 1 94 ? 14.938 12.945 3.984 1 92.38 94 ARG A N 1
ATOM 760 C CA . ARG A 1 94 ? 16.047 13.234 3.072 1 92.38 94 ARG A CA 1
ATOM 761 C C . ARG A 1 94 ? 15.789 12.617 1.698 1 92.38 94 ARG A C 1
ATOM 763 O O . ARG A 1 94 ? 15.109 11.594 1.584 1 92.38 94 ARG A O 1
ATOM 770 N N . VAL A 1 95 ? 16.312 13.336 0.732 1 88.06 95 VAL A N 1
ATOM 771 C CA . VAL A 1 95 ? 16.297 12.766 -0.609 1 88.06 95 VAL A CA 1
ATOM 772 C C . VAL A 1 95 ? 17.422 11.734 -0.74 1 88.06 95 VAL A C 1
ATOM 774 O O . VAL A 1 95 ? 18.562 12.008 -0.389 1 88.06 95 VAL A O 1
ATOM 777 N N . CYS A 1 96 ? 17.062 10.555 -1.203 1 78.75 96 CYS A N 1
ATOM 778 C CA . CYS A 1 96 ? 18 9.43 -1.22 1 78.75 96 CYS A CA 1
ATOM 779 C C . CYS A 1 96 ? 19.25 9.766 -2.014 1 78.75 96 CYS A C 1
ATOM 781 O O . CYS A 1 96 ? 20.359 9.492 -1.562 1 78.75 96 CYS A O 1
ATOM 783 N N . ASP A 1 97 ? 19.234 10.398 -3.197 1 80 97 ASP A N 1
ATOM 784 C CA . ASP A 1 97 ? 20.391 10.609 -4.066 1 80 97 ASP A CA 1
ATOM 785 C C . ASP A 1 97 ? 21.266 11.742 -3.545 1 80 97 ASP A C 1
ATOM 787 O O . ASP A 1 97 ? 22.484 11.594 -3.469 1 80 97 ASP A O 1
ATOM 791 N N . SER A 1 98 ? 20.734 12.836 -3.068 1 83.69 98 SER A N 1
ATOM 792 C CA . SER A 1 98 ? 21.484 14.031 -2.684 1 83.69 98 SER A CA 1
ATOM 793 C C . SER A 1 98 ? 21.656 14.109 -1.172 1 83.69 98 SER A C 1
ATOM 795 O O . SER A 1 98 ? 22.469 14.906 -0.676 1 83.69 98 SER A O 1
ATOM 797 N N . ASN A 1 99 ? 20.953 13.367 -0.451 1 87.56 99 ASN A N 1
ATOM 798 C CA . ASN A 1 99 ? 20.953 13.383 1.008 1 87.56 99 ASN A CA 1
ATOM 799 C C . ASN A 1 99 ? 20.562 14.75 1.559 1 87.56 99 ASN A C 1
ATOM 801 O O . ASN A 1 99 ? 20.969 15.117 2.666 1 87.56 99 ASN A O 1
ATOM 805 N N . GLU A 1 100 ? 19.938 15.43 0.772 1 90.44 100 GLU A N 1
ATOM 806 C CA . GLU A 1 100 ? 19.438 16.734 1.192 1 90.44 100 GLU A CA 1
ATOM 807 C C . GLU A 1 100 ? 18.203 16.594 2.062 1 90.44 100 GLU A C 1
ATOM 809 O O . GLU A 1 100 ? 17.297 15.805 1.757 1 90.44 100 GLU A O 1
ATOM 814 N N . VAL A 1 101 ? 18.203 17.375 3.174 1 93 101 VAL A N 1
ATOM 815 C CA . VAL A 1 101 ? 17.016 17.406 4.031 1 93 101 VAL A CA 1
ATOM 816 C C . VAL A 1 101 ? 15.945 18.281 3.404 1 93 101 VAL A C 1
ATOM 818 O O . VAL A 1 101 ? 16.172 19.484 3.17 1 93 101 VAL A O 1
ATOM 821 N N . ILE A 1 102 ? 14.805 17.734 3.203 1 92.44 102 ILE A N 1
ATOM 822 C CA . ILE A 1 102 ? 13.773 18.5 2.516 1 92.44 102 ILE A CA 1
ATOM 823 C C . ILE A 1 102 ? 12.609 18.766 3.469 1 92.44 102 ILE A C 1
ATOM 825 O O . ILE A 1 102 ? 11.766 19.625 3.203 1 92.44 102 ILE A O 1
ATOM 829 N N . GLY A 1 103 ? 12.594 17.969 4.543 1 94.25 103 GLY A N 1
ATOM 830 C CA . GLY A 1 103 ? 11.484 18.141 5.457 1 94.25 103 GLY A CA 1
ATOM 831 C C . GLY A 1 103 ? 11.688 17.453 6.793 1 94.25 103 GLY A C 1
ATOM 832 O O . GLY A 1 103 ? 12.742 16.859 7.027 1 94.25 103 GLY A O 1
ATOM 833 N N . MET A 1 104 ? 10.672 17.656 7.727 1 93.25 104 MET A N 1
ATOM 834 C CA . MET A 1 104 ? 10.648 17.031 9.055 1 93.25 104 MET A CA 1
ATOM 835 C C . MET A 1 104 ? 9.367 16.234 9.258 1 93.25 104 MET A C 1
ATOM 837 O O . MET A 1 104 ? 8.305 16.625 8.773 1 93.25 104 MET A O 1
ATOM 841 N N . LYS A 1 105 ? 9.547 15.203 9.977 1 95.56 105 LYS A N 1
ATOM 842 C CA . LYS A 1 105 ? 8.414 14.352 10.32 1 95.56 105 LYS A CA 1
ATOM 843 C C . LYS A 1 105 ? 8.234 14.258 11.836 1 95.56 105 LYS A C 1
ATOM 845 O O . LYS A 1 105 ? 9.156 13.891 12.555 1 95.56 105 LYS A O 1
ATOM 850 N N . LYS A 1 106 ? 7.066 14.641 12.25 1 95.25 106 LYS A N 1
ATOM 851 C CA . LYS A 1 106 ? 6.664 14.508 13.648 1 95.25 106 LYS A CA 1
ATOM 852 C C . LYS A 1 106 ? 5.59 13.438 13.805 1 95.25 106 LYS A C 1
ATOM 854 O O . LYS A 1 106 ? 4.688 13.32 12.969 1 95.25 106 LYS A O 1
ATOM 859 N N . THR A 1 107 ? 5.652 12.672 14.859 1 96.38 107 THR A N 1
ATOM 860 C CA . THR A 1 107 ? 4.664 11.633 15.133 1 96.38 107 THR A CA 1
ATOM 861 C C . THR A 1 107 ? 3.807 12.008 16.328 1 96.38 107 THR A C 1
ATOM 863 O O . THR A 1 107 ? 4.332 12.406 17.375 1 96.38 107 THR A O 1
ATOM 866 N N . LEU A 1 108 ? 2.512 11.922 16.188 1 96.44 108 LEU A N 1
ATOM 867 C CA . LEU A 1 108 ? 1.56 12.195 17.25 1 96.44 108 LEU A CA 1
ATOM 868 C C . LEU A 1 108 ? 0.635 11.008 17.469 1 96.44 108 LEU A C 1
ATOM 870 O O . LEU A 1 108 ? 0.355 10.242 16.547 1 96.44 108 LEU A O 1
ATOM 874 N N . ILE A 1 109 ? 0.216 10.859 18.672 1 97.38 109 ILE A N 1
ATOM 875 C CA . ILE A 1 109 ? -0.767 9.836 19.031 1 97.38 109 ILE A CA 1
ATOM 876 C C . ILE A 1 109 ? -2.016 10.508 19.594 1 97.38 109 ILE A C 1
ATOM 878 O O . ILE A 1 109 ? -1.921 11.484 20.344 1 97.38 109 ILE A O 1
ATOM 882 N N . PHE A 1 110 ? -3.176 9.984 19.297 1 97.31 110 PHE A N 1
ATOM 883 C CA . PHE A 1 110 ? -4.418 10.539 19.812 1 97.31 110 PHE A CA 1
ATOM 884 C C . PHE A 1 110 ? -4.723 9.992 21.203 1 97.31 110 PHE A C 1
ATOM 886 O O . PHE A 1 110 ? -4.75 8.773 21.406 1 97.31 110 PHE A O 1
ATOM 893 N N . CYS A 1 111 ? -4.93 10.852 22.094 1 96.81 111 CYS A N 1
ATOM 894 C CA . CYS A 1 111 ? -5.312 10.516 23.453 1 96.81 111 CYS A CA 1
ATOM 895 C C . CYS A 1 111 ? -6.738 10.961 23.75 1 96.81 111 CYS A C 1
ATOM 897 O O . CYS A 1 111 ? -7.117 12.094 23.438 1 96.81 111 CYS A O 1
ATOM 899 N N . LYS A 1 112 ? -7.445 10.047 24.281 1 94.19 112 LYS A N 1
ATOM 900 C CA . LYS A 1 112 ? -8.859 10.336 24.5 1 94.19 112 LYS A CA 1
ATOM 901 C C . LYS A 1 112 ? -9.148 10.562 25.984 1 94.19 112 LYS A C 1
ATOM 903 O O . LYS A 1 112 ? -8.586 9.875 26.844 1 94.19 112 LYS A O 1
ATOM 908 N N . GLY A 1 113 ? -10.109 11.508 26.141 1 84.06 113 GLY A N 1
ATOM 909 C CA . GLY A 1 113 ? -10.727 11.672 27.453 1 84.06 113 GLY A CA 1
ATOM 910 C C . GLY A 1 113 ? -9.875 12.492 28.406 1 84.06 113 GLY A C 1
ATOM 911 O O . GLY A 1 113 ? -8.812 12.992 28.031 1 84.06 113 GLY A O 1
ATOM 912 N N . SER A 1 114 ? -10.414 12.633 29.672 1 82.94 114 SER A N 1
ATOM 913 C CA . SER A 1 114 ? -9.812 13.453 30.719 1 82.94 114 SER A CA 1
ATOM 914 C C . SER A 1 114 ? -8.508 12.836 31.219 1 82.94 114 SER A C 1
ATOM 916 O O . SER A 1 114 ? -7.598 13.547 31.641 1 82.94 114 SER A O 1
ATOM 918 N N . HIS A 1 115 ? -8.383 11.5 31 1 87.69 115 HIS A N 1
ATOM 919 C CA . HIS A 1 115 ? -7.184 10.812 31.469 1 87.69 115 HIS A CA 1
ATOM 920 C C . HIS A 1 115 ? -6.168 10.648 30.328 1 87.69 115 HIS A C 1
ATOM 922 O O . HIS A 1 115 ? -5.113 10.039 30.531 1 87.69 115 HIS A O 1
ATOM 928 N N . GLN A 1 116 ? -6.484 11.141 29.234 1 87.69 116 GLN A N 1
ATOM 929 C CA . GLN A 1 116 ? -5.605 11.141 28.078 1 87.69 116 GLN A CA 1
ATOM 930 C C . GLN A 1 116 ? -5.113 9.727 27.766 1 87.69 116 GLN A C 1
ATOM 932 O O . GLN A 1 116 ? -3.908 9.5 27.625 1 87.69 116 GLN A O 1
ATOM 937 N N . THR A 1 117 ? -6 8.812 27.656 1 92.44 117 THR A N 1
ATOM 938 C CA . THR A 1 117 ? -5.688 7.426 27.328 1 92.44 117 THR A CA 1
ATOM 939 C C . THR A 1 117 ? -5.227 7.309 25.875 1 92.44 117 THR A C 1
ATOM 941 O O . THR A 1 117 ? -5.906 7.781 24.953 1 92.44 117 THR A O 1
ATOM 944 N N . ARG A 1 118 ? -4.105 6.676 25.797 1 94.06 118 ARG A N 1
ATOM 945 C CA . ARG A 1 118 ? -3.557 6.516 24.453 1 94.06 118 ARG A CA 1
ATOM 946 C C . ARG A 1 118 ? -4.426 5.582 23.609 1 94.06 118 ARG A C 1
ATOM 948 O O . ARG A 1 118 ? -4.91 4.562 24.109 1 94.06 118 ARG A O 1
ATOM 955 N N . THR A 1 119 ? -4.695 6.031 22.391 1 95.44 119 THR A N 1
ATOM 956 C CA . THR A 1 119 ? -5.418 5.176 21.453 1 95.44 119 THR A CA 1
ATOM 957 C C . THR A 1 119 ? -4.477 4.629 20.391 1 95.44 119 THR A C 1
ATOM 959 O O . THR A 1 119 ? -3.258 4.801 20.469 1 95.44 119 THR A O 1
ATOM 962 N N . ARG A 1 120 ? -5.039 3.953 19.438 1 95.75 120 ARG A N 1
ATOM 963 C CA . ARG A 1 120 ? -4.238 3.35 18.391 1 95.75 120 ARG A CA 1
ATOM 964 C C . ARG A 1 120 ? -4.133 4.281 17.188 1 95.75 120 ARG A C 1
ATOM 966 O O . ARG A 1 120 ? -3.516 3.934 16.172 1 95.75 120 ARG A O 1
ATOM 973 N N . TRP A 1 121 ? -4.66 5.453 17.344 1 97.06 121 TRP A N 1
ATOM 974 C 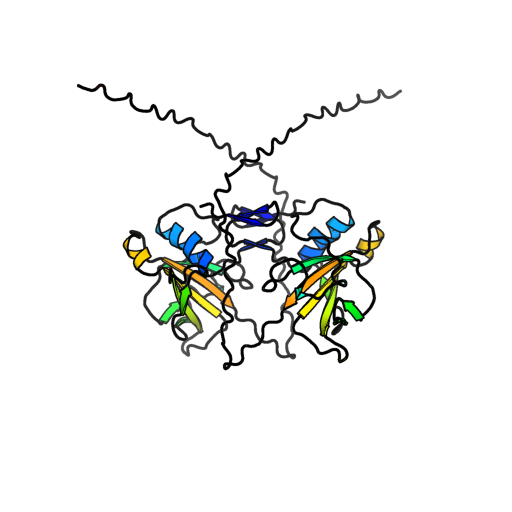CA . TRP A 1 121 ? -4.602 6.414 16.25 1 97.06 121 TRP A CA 1
ATOM 975 C C . TRP A 1 121 ? -3.27 7.16 16.25 1 97.06 121 TRP A C 1
ATOM 977 O O . TRP A 1 121 ? -2.869 7.73 17.266 1 97.06 121 TRP A O 1
ATOM 987 N N . VAL A 1 122 ? -2.592 7.141 15.109 1 97.75 122 VAL A N 1
ATOM 988 C CA . VAL A 1 122 ? -1.293 7.777 14.914 1 97.75 122 VAL A CA 1
ATOM 989 C C . VAL A 1 122 ? -1.388 8.812 13.797 1 97.75 122 VAL A C 1
ATOM 991 O O . VAL A 1 122 ? -2.104 8.617 12.812 1 97.75 122 VAL A O 1
ATOM 994 N N . MET A 1 123 ? -0.696 9.867 13.992 1 97.12 123 MET A N 1
ATOM 995 C CA . MET A 1 123 ? -0.612 10.914 12.984 1 97.12 123 MET A CA 1
ATOM 996 C C . MET A 1 123 ? 0.842 11.273 12.688 1 97.12 123 MET A C 1
ATOM 998 O O . MET A 1 123 ? 1.633 11.484 13.609 1 97.12 123 MET A O 1
ATOM 1002 N N . HIS A 1 124 ? 1.2 11.273 11.414 1 97.69 124 HIS A N 1
ATOM 1003 C CA . HIS A 1 124 ? 2.451 11.875 10.961 1 97.69 124 HIS A CA 1
ATOM 1004 C C . HIS A 1 124 ? 2.227 13.281 10.422 1 97.69 124 HIS A C 1
ATOM 1006 O O . HIS A 1 124 ? 1.361 13.492 9.57 1 97.69 124 HIS A O 1
ATOM 1012 N N . GLU A 1 125 ? 2.955 14.133 10.961 1 96.31 125 GLU A N 1
ATOM 1013 C CA . GLU A 1 125 ? 3.029 15.492 10.43 1 96.31 125 GLU A CA 1
ATOM 1014 C C . GLU A 1 125 ? 4.281 15.68 9.578 1 96.31 125 GLU A C 1
ATOM 1016 O O . GLU A 1 125 ? 5.402 15.523 10.07 1 96.31 125 GLU A O 1
ATOM 1021 N N . LEU A 1 126 ? 4.102 16.031 8.359 1 95.69 126 LEU A N 1
ATOM 1022 C CA . LEU A 1 126 ? 5.219 16.281 7.457 1 95.69 126 LEU A CA 1
ATOM 1023 C C . LEU A 1 126 ? 5.266 17.75 7.031 1 95.69 126 LEU A C 1
ATOM 1025 O O . LEU A 1 126 ? 4.301 18.266 6.465 1 95.69 126 LEU A O 1
ATOM 1029 N N . ARG A 1 127 ? 6.418 18.344 7.25 1 93.12 127 ARG A N 1
ATOM 1030 C CA . ARG A 1 127 ? 6.598 19.75 6.922 1 93.12 127 ARG A CA 1
ATOM 1031 C C . ARG A 1 127 ? 7.848 19.969 6.074 1 93.12 127 ARG A C 1
ATOM 1033 O O . ARG A 1 127 ? 8.836 19.25 6.23 1 93.12 127 ARG A O 1
ATOM 1040 N N . LEU A 1 128 ? 7.723 20.969 5.266 1 91.31 128 LEU A N 1
ATOM 1041 C CA . LEU A 1 128 ? 8.906 21.375 4.508 1 91.31 128 LEU A CA 1
ATOM 1042 C C . LEU A 1 128 ? 9.859 22.172 5.379 1 91.31 128 LEU A C 1
ATOM 1044 O O . LEU A 1 128 ? 9.43 22.938 6.25 1 91.31 128 LEU A O 1
ATOM 1048 N N . VAL A 1 129 ? 11.148 21.938 5.113 1 86.88 129 VAL A N 1
ATOM 1049 C CA . VAL A 1 129 ? 12.117 22.766 5.824 1 86.88 129 VAL A CA 1
ATOM 1050 C C . VAL A 1 129 ? 12.109 24.172 5.25 1 86.88 129 VAL A C 1
ATOM 1052 O O . VAL A 1 129 ? 11.711 24.391 4.102 1 86.88 129 VAL A O 1
ATOM 1055 N N . THR A 1 130 ? 12.492 25.219 6.09 1 69.62 130 THR A N 1
ATOM 1056 C CA . THR A 1 130 ? 12.422 26.656 5.883 1 69.62 130 THR A CA 1
ATOM 1057 C C . THR A 1 130 ? 13.062 27.047 4.555 1 69.62 130 THR A C 1
ATOM 1059 O O . THR A 1 130 ? 12.617 27.984 3.895 1 69.62 130 THR A O 1
ATOM 1062 N N . SER A 1 131 ? 14.211 26.453 4.266 1 60.06 131 SER A N 1
ATOM 1063 C CA . SER A 1 131 ? 14.828 26.906 3.02 1 60.06 131 SER A CA 1
ATOM 1064 C C . SER A 1 131 ? 13.844 26.828 1.859 1 60.06 131 SER A C 1
ATOM 1066 O O . SER A 1 131 ? 13.906 27.656 0.936 1 60.06 131 SER A O 1
ATOM 1068 N N . TYR A 1 132 ? 12.984 25.984 1.962 1 55.16 132 TYR A N 1
ATOM 1069 C CA . TYR A 1 132 ? 11.945 25.906 0.939 1 55.16 132 TYR A CA 1
ATOM 1070 C C . TYR A 1 132 ? 10.766 26.797 1.282 1 55.16 132 TYR A C 1
ATOM 1072 O O . TYR A 1 132 ? 10.102 27.328 0.388 1 55.16 132 TYR A O 1
ATOM 1080 N N . ALA A 1 133 ? 10.625 27.047 2.643 1 53.38 133 ALA A N 1
ATOM 1081 C CA . ALA A 1 133 ? 9.477 27.781 3.17 1 53.38 133 ALA A CA 1
ATOM 1082 C C . ALA A 1 133 ? 9.617 29.281 2.914 1 53.38 133 ALA A C 1
ATOM 1084 O O . ALA A 1 133 ? 8.617 29.984 2.756 1 53.38 133 ALA A O 1
ATOM 1085 N N . TYR A 1 134 ? 10.828 29.812 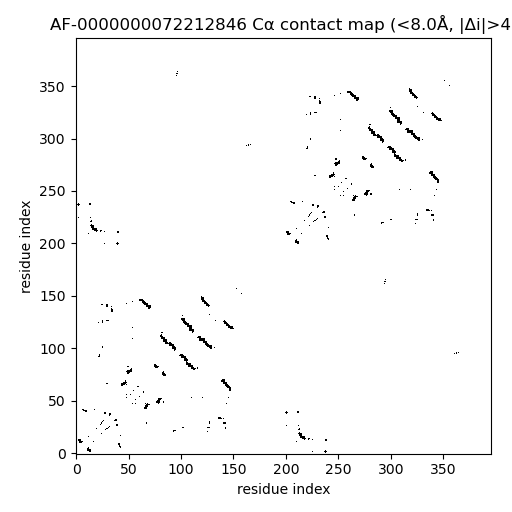3.051 1 51.44 134 TYR A N 1
ATOM 1086 C CA . TYR A 1 134 ? 10.961 31.25 2.871 1 51.44 134 TYR A CA 1
ATOM 1087 C C . TYR A 1 134 ? 10.328 31.703 1.562 1 51.44 134 TYR A C 1
ATOM 1089 O O . TYR A 1 134 ? 9.852 32.844 1.453 1 51.44 134 TYR A O 1
ATOM 1097 N N . LYS A 1 135 ? 10.609 30.984 0.561 1 51.28 135 LYS A N 1
ATOM 1098 C CA . LYS A 1 135 ? 10.062 31.469 -0.704 1 51.28 135 LYS A CA 1
ATOM 1099 C C . LYS A 1 135 ? 8.555 31.266 -0.764 1 51.28 135 LYS A C 1
ATOM 1101 O O . LYS A 1 135 ? 7.902 31.688 -1.725 1 51.28 135 LYS A O 1
ATOM 1106 N N . MET A 1 136 ? 8.102 30.469 0.128 1 50.25 136 MET A N 1
ATOM 1107 C CA . MET A 1 136 ? 6.684 30.109 0.108 1 50.25 136 MET A CA 1
ATOM 1108 C C . MET A 1 136 ? 5.824 31.234 0.682 1 50.25 136 MET A C 1
ATOM 1110 O O . MET A 1 136 ? 6.074 31.703 1.791 1 50.25 136 MET A O 1
ATOM 1114 N N . ALA A 1 137 ? 5.598 32.156 -0.025 1 46.28 137 ALA A N 1
ATOM 1115 C CA . ALA A 1 137 ? 4.578 33.094 0.392 1 46.28 137 ALA A CA 1
ATOM 1116 C C . ALA A 1 137 ? 3.539 32.438 1.293 1 46.28 137 ALA A C 1
ATOM 1118 O O . ALA A 1 137 ? 2.869 33.125 2.078 1 46.28 137 ALA A O 1
ATOM 1119 N N . VAL A 1 138 ? 2.885 31.312 0.881 1 47.5 138 VAL A N 1
ATOM 1120 C CA . VAL A 1 138 ? 1.599 30.781 1.327 1 47.5 138 VAL A CA 1
ATOM 1121 C C . VAL A 1 138 ? 1.739 30.188 2.729 1 47.5 138 VAL A C 1
ATOM 1123 O O . VAL A 1 138 ? 2.834 29.797 3.137 1 47.5 138 VAL A O 1
ATOM 1126 N N . ALA A 1 139 ? 0.595 29.875 3.359 1 53.19 139 ALA A N 1
ATOM 1127 C CA . ALA A 1 139 ? 0.075 29.359 4.621 1 53.19 139 ALA A CA 1
ATOM 1128 C C . ALA A 1 139 ? 0.838 28.109 5.055 1 53.19 139 ALA A C 1
ATOM 1130 O O . ALA A 1 139 ? 1.335 27.359 4.219 1 53.19 139 ALA A O 1
ATOM 1131 N N . ASP A 1 140 ? 1.339 28.078 6.215 1 76.5 140 ASP A N 1
ATOM 1132 C CA . ASP A 1 140 ? 2.025 27.047 6.988 1 76.5 140 ASP A CA 1
ATOM 1133 C C . ASP A 1 140 ? 1.295 25.703 6.887 1 76.5 140 ASP A C 1
ATOM 1135 O O . ASP A 1 140 ? 0.527 25.344 7.781 1 76.5 140 ASP A O 1
ATOM 1139 N N . PHE A 1 141 ? 1.254 25.109 5.684 1 86.5 141 PHE A N 1
ATOM 1140 C CA . PHE A 1 141 ? 0.61 23.812 5.531 1 86.5 141 PHE A CA 1
ATOM 1141 C C . PHE A 1 141 ? 1.586 22.688 5.848 1 86.5 141 PHE A C 1
ATOM 1143 O O . PHE A 1 141 ? 2.793 22.828 5.648 1 86.5 141 PHE A O 1
ATOM 1150 N N . ALA A 1 142 ? 1.055 21.734 6.328 1 94.12 142 ALA A N 1
ATOM 1151 C CA . ALA A 1 142 ? 1.69 20.438 6.441 1 94.12 142 ALA A CA 1
ATOM 1152 C C . ALA A 1 142 ? 0.812 19.344 5.836 1 94.12 142 ALA A C 1
ATOM 1154 O O . ALA A 1 142 ? -0.372 19.562 5.57 1 94.12 142 ALA A O 1
ATOM 1155 N N . VAL A 1 143 ? 1.423 18.312 5.488 1 96.38 143 VAL A N 1
ATOM 1156 C CA . VAL A 1 143 ? 0.639 17.141 5.141 1 96.38 143 VAL A CA 1
ATOM 1157 C C . VAL A 1 143 ? 0.565 16.188 6.34 1 96.38 143 VAL A C 1
ATOM 1159 O O . VAL A 1 143 ? 1.582 15.906 6.977 1 96.38 143 VAL A O 1
ATOM 1162 N N . TYR A 1 144 ? -0.637 15.781 6.609 1 97.12 144 TYR A N 1
ATOM 1163 C CA . TYR A 1 144 ? -0.876 14.883 7.734 1 97.12 144 TYR A CA 1
ATOM 1164 C C . TYR A 1 144 ? -1.299 13.5 7.246 1 97.12 144 TYR A C 1
ATOM 1166 O O . TYR A 1 144 ? -2.129 13.383 6.34 1 97.12 144 TYR A O 1
ATOM 1174 N N . VAL A 1 145 ? -0.683 12.484 7.789 1 98.19 145 VAL A N 1
ATOM 1175 C CA . VAL A 1 145 ? -1.039 11.094 7.531 1 98.19 145 VAL A CA 1
ATOM 1176 C C . VAL A 1 145 ? -1.635 10.469 8.789 1 98.19 145 VAL A C 1
ATOM 1178 O O . VAL A 1 145 ? -0.96 10.367 9.82 1 98.19 145 VAL A O 1
ATOM 1181 N N . ILE A 1 146 ? -2.859 10.031 8.695 1 98.06 146 ILE A N 1
ATOM 1182 C CA . ILE A 1 146 ? -3.549 9.523 9.875 1 98.06 146 ILE A CA 1
ATOM 1183 C C . ILE A 1 146 ? -3.957 8.07 9.648 1 98.06 146 ILE A C 1
ATOM 1185 O O . ILE A 1 146 ? -4.512 7.73 8.594 1 98.06 146 ILE A O 1
ATOM 1189 N N . PHE A 1 147 ? -3.672 7.184 10.617 1 97.69 147 PHE A N 1
ATOM 1190 C CA . PHE A 1 147 ? -4.008 5.77 10.5 1 97.69 147 PHE A CA 1
ATOM 1191 C C . PHE A 1 147 ? -4.086 5.113 11.875 1 97.69 147 PHE A C 1
ATOM 1193 O O . PHE A 1 147 ? -3.738 5.73 12.883 1 97.69 147 PHE A O 1
ATOM 1200 N N . GLN A 1 148 ? -4.594 3.887 11.805 1 96.19 148 GLN A N 1
ATOM 1201 C CA . GLN A 1 148 ? -4.664 3.096 13.031 1 96.19 148 GLN A CA 1
ATOM 1202 C C . GLN A 1 148 ? -3.561 2.043 13.07 1 96.19 148 GLN A C 1
ATOM 1204 O O . GLN A 1 148 ? -3.355 1.313 12.102 1 96.19 148 GLN A O 1
ATOM 1209 N N . LYS A 1 149 ? -2.791 2.021 14.156 1 91.12 149 LYS A N 1
ATOM 1210 C CA . LYS A 1 149 ? -1.824 0.943 14.344 1 91.12 149 LYS A CA 1
ATOM 1211 C C . LYS A 1 149 ? -2.525 -0.402 14.508 1 91.12 149 LYS A C 1
ATOM 1213 O O . LYS A 1 149 ? -3.521 -0.503 15.227 1 91.12 149 LYS A O 1
ATOM 1218 N N . ARG A 1 150 ? -2.15 -1.438 13.688 1 76.5 150 ARG A N 1
ATOM 1219 C CA . ARG A 1 150 ? -2.818 -2.736 13.734 1 76.5 150 ARG A CA 1
ATOM 1220 C C . ARG A 1 150 ? -2.438 -3.504 14.992 1 76.5 150 ARG A C 1
ATOM 1222 O O . ARG A 1 150 ? -1.274 -3.5 15.406 1 76.5 150 ARG A O 1
ATOM 1229 N N . LYS A 1 151 ? -3.529 -3.947 15.758 1 62.69 151 LYS A N 1
ATOM 1230 C CA . LYS A 1 151 ? -3.32 -4.773 16.953 1 62.69 151 LYS A CA 1
ATOM 1231 C C . LYS A 1 151 ? -2.559 -6.047 16.609 1 62.69 151 LYS A C 1
ATOM 1233 O O . LYS A 1 151 ? -2.805 -6.664 15.562 1 62.69 151 LYS A O 1
ATOM 1238 N N . LYS A 1 152 ? -1.358 -6.148 17.156 1 53.47 152 LYS A N 1
ATOM 1239 C CA . LYS A 1 152 ? -0.83 -7.508 17.078 1 53.47 152 LYS A CA 1
ATOM 1240 C C . LYS A 1 152 ? -1.89 -8.531 17.453 1 53.47 152 LYS A C 1
ATOM 1242 O O . LYS A 1 152 ? -2.484 -8.453 18.531 1 53.47 152 LYS A O 1
ATOM 1247 N N . MET A 1 153 ? -2.787 -8.914 16.547 1 42.25 153 MET A N 1
ATOM 1248 C CA . MET A 1 153 ? -3.738 -9.945 16.938 1 42.25 153 MET A CA 1
ATOM 1249 C C . MET A 1 153 ? -3.066 -11 17.812 1 42.25 153 MET A C 1
ATOM 1251 O O . MET A 1 153 ? -2.107 -11.648 17.391 1 42.25 153 MET A O 1
ATOM 1255 N N . THR A 1 154 ? -2.971 -10.836 19.016 1 41.03 154 THR A N 1
ATOM 1256 C CA . THR A 1 154 ? -2.789 -12.078 19.766 1 41.03 154 THR A CA 1
ATOM 1257 C C . THR A 1 154 ? -3.857 -13.102 19.391 1 41.03 154 THR A C 1
ATOM 1259 O O . THR A 1 154 ? -4.945 -12.727 18.938 1 41.03 154 THR A O 1
ATOM 1262 N N . LYS A 1 155 ? -3.607 -14.438 19.25 1 37.84 155 LYS A N 1
ATOM 1263 C CA . LYS A 1 155 ? -4.426 -15.586 18.859 1 37.84 155 LYS A CA 1
ATOM 1264 C C . LYS A 1 155 ? -5.871 -15.406 19.312 1 37.84 155 LYS A C 1
ATOM 1266 O O . LYS A 1 155 ? -6.723 -16.25 19.031 1 37.84 155 LYS A O 1
ATOM 1271 N N . ALA A 1 156 ? -6.215 -14.711 20.438 1 35.78 156 ALA A N 1
ATOM 1272 C CA . ALA A 1 156 ? -7.512 -15.047 21.016 1 35.78 156 ALA A CA 1
ATOM 1273 C C . ALA A 1 156 ? -8.648 -14.484 20.172 1 35.78 156 ALA A C 1
ATOM 1275 O O . ALA A 1 156 ? -9.656 -15.156 19.938 1 35.78 156 ALA A O 1
ATOM 1276 N N . SER A 1 157 ? -8.969 -13.109 20.141 1 38.25 157 SER A N 1
ATOM 1277 C CA . SER A 1 157 ? -10.305 -12.594 19.859 1 38.25 157 SER A CA 1
ATOM 1278 C C . SER A 1 157 ? -10.516 -12.414 18.359 1 38.25 157 SER A C 1
ATOM 1280 O O . SER A 1 157 ? -10.242 -11.344 17.812 1 38.25 157 SER A O 1
ATOM 1282 N N . GLN A 1 158 ? -10.195 -13.195 17.562 1 36.75 158 GLN A N 1
ATOM 1283 C CA . GLN A 1 158 ? -10.477 -13.008 16.141 1 36.75 158 GLN A CA 1
ATOM 1284 C C . GLN A 1 158 ? -11.977 -12.82 15.906 1 36.75 158 GLN A C 1
ATOM 1286 O O . GLN A 1 158 ? -12.648 -13.719 15.406 1 36.75 158 GLN A O 1
ATOM 1291 N N . GLN A 1 159 ? -12.781 -12.219 16.891 1 32.16 159 GLN A N 1
ATOM 1292 C CA . GLN A 1 159 ? -14.141 -12 16.438 1 32.16 159 GLN A CA 1
ATOM 1293 C C . GLN A 1 159 ? -14.172 -11.016 15.258 1 32.16 159 GLN A C 1
ATOM 1295 O O . GLN A 1 159 ? -13.594 -9.938 15.336 1 32.16 159 GLN A O 1
ATOM 1300 N N . ARG A 1 160 ? -14.273 -11.445 14.086 1 32.28 160 ARG A N 1
ATOM 1301 C CA . ARG A 1 160 ? -14.383 -10.719 12.828 1 32.28 160 ARG A CA 1
ATOM 1302 C C . ARG A 1 160 ? -15.5 -9.68 12.883 1 32.28 160 ARG A C 1
ATOM 1304 O O . ARG A 1 160 ? -16.641 -10.016 13.172 1 32.28 160 ARG A O 1
ATOM 1311 N N . PRO A 1 161 ? -15.375 -8.484 13.391 1 32.72 161 PRO A N 1
ATOM 1312 C CA . PRO A 1 161 ? -16.484 -7.57 13.125 1 32.72 161 PRO A CA 1
ATOM 1313 C C . PRO A 1 161 ? -17.031 -7.688 11.695 1 32.72 161 PRO A C 1
ATOM 1315 O O . PRO A 1 161 ? -16.266 -8.031 10.781 1 32.72 161 PRO A O 1
ATOM 1318 N N . PHE A 1 162 ? -18.281 -8.023 11.516 1 26.2 162 PHE A N 1
ATOM 1319 C CA . PHE A 1 162 ? -19.125 -8.102 10.328 1 26.2 162 PHE A CA 1
ATOM 1320 C C . PHE A 1 162 ? -18.953 -6.859 9.461 1 26.2 162 PHE A C 1
ATOM 1322 O O . PHE A 1 162 ? -18.922 -5.738 9.969 1 26.2 162 PHE A O 1
ATOM 1329 N N . CYS A 1 163 ? -18.281 -6.883 8.406 1 29.38 163 CYS A N 1
ATOM 1330 C CA . CYS A 1 163 ? -18.172 -5.918 7.316 1 29.38 163 CYS A CA 1
ATOM 1331 C C . CYS A 1 163 ? -19.547 -5.344 6.957 1 29.38 163 CYS A C 1
ATOM 1333 O O . CYS A 1 163 ? -20.438 -6.078 6.535 1 29.38 163 CYS A O 1
ATOM 1335 N N . SER A 1 164 ? -20.141 -4.449 7.68 1 25.56 164 SER A N 1
ATOM 1336 C CA . SER A 1 164 ? -21.297 -3.682 7.219 1 25.56 164 SER A CA 1
ATOM 1337 C C . SER A 1 164 ? -21.094 -3.182 5.793 1 25.56 164 SER A C 1
ATOM 1339 O O . SER A 1 164 ? -20.094 -2.529 5.496 1 25.56 164 SER A O 1
ATOM 1341 N N . SER A 1 165 ? -21.609 -3.906 4.84 1 25.06 165 SER A N 1
ATOM 1342 C CA . SER A 1 165 ? -21.75 -3.824 3.389 1 25.06 165 SER A CA 1
ATOM 1343 C C . SER A 1 165 ? -22.547 -2.584 2.98 1 25.06 165 SER A C 1
ATOM 1345 O O . SER A 1 165 ? -23.781 -2.615 2.926 1 25.06 165 SER A O 1
ATOM 1347 N N . LYS A 1 166 ? -22.609 -1.432 3.58 1 24.8 166 LYS A N 1
ATOM 1348 C CA . LYS A 1 166 ? -23.359 -0.46 2.791 1 24.8 166 LYS A CA 1
ATOM 1349 C C . LYS A 1 166 ? -22.812 -0.359 1.372 1 24.8 166 LYS A C 1
ATOM 1351 O O . LYS A 1 166 ? -21.781 0.29 1.145 1 24.8 166 LYS A O 1
ATOM 1356 N N . LEU A 1 167 ? -22.734 -1.435 0.646 1 23.72 167 LEU A N 1
ATOM 1357 C CA . LEU A 1 167 ? -22.578 -1.352 -0.802 1 23.72 167 LEU A CA 1
ATOM 1358 C C . LEU A 1 167 ? -23.703 -0.527 -1.422 1 23.72 167 LEU A C 1
ATOM 1360 O O . LEU A 1 167 ? -24.859 -0.943 -1.41 1 23.72 167 LEU A O 1
ATOM 1364 N N . GLN A 1 168 ? -23.875 0.791 -1.265 1 24.05 168 GLN A N 1
ATOM 1365 C CA . GLN A 1 168 ? -24.719 1.582 -2.152 1 24.05 168 GLN A CA 1
ATOM 1366 C C . GLN A 1 168 ? -24.688 1.032 -3.576 1 24.05 168 GLN A C 1
ATOM 1368 O O . GLN A 1 168 ? -23.688 0.461 -4.004 1 24.05 168 GLN A O 1
ATOM 1373 N N . ARG A 1 169 ? -25.906 0.704 -4.102 1 23.08 169 ARG A N 1
ATOM 1374 C CA . ARG A 1 169 ? -26.312 0.353 -5.461 1 23.08 169 ARG A CA 1
ATOM 1375 C C . ARG A 1 169 ? -25.562 1.19 -6.488 1 23.08 169 ARG A C 1
ATOM 1377 O O . ARG A 1 169 ? -25.672 2.418 -6.5 1 23.08 169 ARG A O 1
ATOM 1384 N N . VAL A 1 170 ? -24.391 0.973 -6.715 1 23.2 170 VAL A N 1
ATOM 1385 C CA . VAL A 1 170 ? -23.766 1.559 -7.898 1 23.2 170 VAL A CA 1
ATOM 1386 C C . VAL A 1 170 ? -24.656 1.329 -9.117 1 23.2 170 VAL A C 1
ATOM 1388 O O . VAL A 1 170 ? -24.812 0.195 -9.578 1 23.2 170 VAL A O 1
ATOM 1391 N N . HIS A 1 171 ? -25.969 1.955 -9.117 1 21.17 171 HIS A N 1
ATOM 1392 C CA . HIS A 1 171 ? -26.734 2.152 -10.344 1 21.17 171 HIS A CA 1
ATOM 1393 C C . HIS A 1 171 ? -25.812 2.324 -11.539 1 21.17 171 HIS A C 1
ATOM 1395 O O . HIS A 1 171 ? -24.609 2.553 -11.383 1 21.17 171 HIS A O 1
ATOM 1401 N N . ASP A 1 172 ? -26.531 2.564 -12.828 1 22.25 172 ASP A N 1
ATOM 1402 C CA . ASP A 1 172 ? -26.266 2.602 -14.258 1 22.25 172 ASP A CA 1
ATOM 1403 C C . ASP A 1 172 ? -25.266 3.705 -14.594 1 22.25 172 ASP A C 1
ATOM 1405 O O . ASP A 1 172 ? -25.641 4.852 -14.828 1 22.25 172 ASP A O 1
ATOM 1409 N N . VAL A 1 173 ? -24.453 3.957 -13.805 1 19.08 173 VAL A N 1
ATOM 1410 C CA . VAL A 1 173 ? -23.734 5.195 -14.094 1 19.08 173 VAL A CA 1
ATOM 1411 C C . VAL A 1 173 ? -23.188 5.16 -15.523 1 19.08 173 VAL A C 1
ATOM 1413 O O . VAL A 1 173 ? -22.391 4.297 -15.867 1 19.08 173 VAL A O 1
ATOM 1416 N N . LYS A 1 174 ? -24.094 5.719 -16.469 1 23.12 174 LYS A N 1
ATOM 1417 C CA . LYS A 1 174 ? -23.812 6.105 -17.859 1 23.12 174 LYS A CA 1
ATOM 1418 C C . LYS A 1 174 ? -22.453 6.805 -17.953 1 23.12 174 LYS A C 1
ATOM 1420 O O . LYS A 1 174 ? -22.141 7.684 -17.141 1 23.12 174 LYS A O 1
ATOM 1425 N N . ALA A 1 175 ? -21.578 6.125 -18.5 1 23.17 175 ALA A N 1
ATOM 1426 C CA . ALA A 1 175 ? -20.234 6.543 -18.859 1 23.17 175 ALA A CA 1
ATOM 1427 C C . ALA A 1 175 ? -20.234 7.938 -19.484 1 23.17 175 ALA A C 1
ATOM 1429 O O . ALA A 1 175 ? -20.719 8.125 -20.594 1 23.17 175 ALA A O 1
ATOM 1430 N N . SER A 1 176 ? -20.875 8.953 -18.734 1 22.28 176 SER A N 1
ATOM 1431 C CA . SER A 1 176 ? -20.781 10.227 -19.453 1 22.28 176 SER A CA 1
ATOM 1432 C C . SER A 1 176 ? -19.328 10.562 -19.797 1 22.28 176 SER A C 1
ATOM 1434 O O . SER A 1 176 ? -18.453 10.508 -18.938 1 22.28 176 SER A O 1
ATOM 1436 N N . ILE A 1 177 ? -19.031 10.398 -20.984 1 23.09 177 ILE A N 1
ATOM 1437 C CA . ILE A 1 177 ? -17.828 10.672 -21.766 1 23.09 177 ILE A CA 1
ATOM 1438 C C . ILE A 1 177 ? -17.406 12.125 -21.578 1 23.09 177 ILE A C 1
ATOM 1440 O O . ILE A 1 177 ? -18.141 13.039 -21.953 1 23.09 177 ILE A O 1
ATOM 1444 N N . ILE A 1 178 ? -17.188 12.477 -20.391 1 22.53 178 ILE A N 1
ATOM 1445 C CA . ILE A 1 178 ? -16.859 13.891 -20.375 1 22.53 178 ILE A CA 1
ATOM 1446 C C . ILE A 1 178 ? -15.711 14.172 -21.344 1 22.53 178 ILE A C 1
ATOM 1448 O O . ILE A 1 178 ? -14.641 13.562 -21.25 1 22.53 178 ILE A O 1
ATOM 1452 N N . ASP A 1 179 ? -16.062 14.602 -22.5 1 23.44 179 ASP A N 1
ATOM 1453 C CA . ASP A 1 179 ? -15.273 15.156 -23.609 1 23.44 179 ASP A CA 1
ATOM 1454 C C . ASP A 1 179 ? -14.406 16.312 -23.125 1 23.44 179 ASP A C 1
ATOM 1456 O O . ASP A 1 179 ? -14.93 17.344 -22.672 1 23.44 179 ASP A O 1
ATOM 1460 N N . PHE A 1 180 ? -13.484 15.977 -22.234 1 23.48 180 PHE A N 1
ATOM 1461 C CA . PHE A 1 180 ? -12.648 17.125 -21.922 1 23.48 180 PHE A CA 1
ATOM 1462 C C . PHE A 1 180 ? -12.117 17.766 -23.203 1 23.48 180 PHE A C 1
ATOM 1464 O O . PHE A 1 180 ? -11.352 17.156 -23.938 1 23.48 180 PHE A O 1
ATOM 1471 N N . GLU A 1 181 ? -13.031 18.438 -23.906 1 25.53 181 GLU A N 1
ATOM 1472 C CA . GLU A 1 181 ? -12.672 19.312 -25.016 1 25.53 181 GLU A CA 1
ATOM 1473 C C . GLU A 1 181 ? -11.609 20.328 -24.594 1 25.53 181 GLU A C 1
ATOM 1475 O O . GLU A 1 181 ? -11.836 21.156 -23.703 1 25.53 181 GLU A O 1
ATOM 1480 N N . MET A 1 182 ? -10.445 19.812 -24.469 1 25.55 182 MET A N 1
ATOM 1481 C CA . MET A 1 182 ? -9.422 20.844 -24.344 1 25.55 182 MET A CA 1
ATOM 1482 C C . MET A 1 182 ? -9.523 21.844 -25.5 1 25.55 182 MET A C 1
ATOM 1484 O O . MET A 1 182 ? -9.414 21.469 -26.656 1 25.55 182 MET A O 1
ATOM 1488 N N . GLU A 1 183 ? -10.508 22.766 -25.359 1 25.33 183 GLU A N 1
ATOM 1489 C CA . GLU A 1 183 ? -10.406 23.906 -26.25 1 25.33 183 GLU A CA 1
ATOM 1490 C C . GLU A 1 183 ? -9.039 24.562 -26.156 1 25.33 183 GLU A C 1
ATOM 1492 O O . GLU A 1 183 ? -8.648 25.062 -25.094 1 25.33 183 GLU A O 1
ATOM 1497 N N . PHE A 1 184 ? -8.062 23.875 -26.734 1 25.88 184 PHE A N 1
ATOM 1498 C CA . PHE A 1 184 ? -6.789 24.547 -26.938 1 25.88 184 PHE A CA 1
ATOM 1499 C C . PHE A 1 184 ? -6.996 25.891 -27.625 1 25.88 184 PHE A C 1
ATOM 1501 O O . PHE A 1 184 ? -7.414 25.953 -28.781 1 25.88 184 PHE A O 1
ATOM 1508 N N . GLY A 1 185 ? -7.605 26.781 -26.891 1 24.47 185 GLY A N 1
ATOM 1509 C CA . GLY A 1 185 ? -7.605 28.125 -27.453 1 24.47 185 GLY A CA 1
ATOM 1510 C C . GLY A 1 185 ? -6.246 28.562 -27.969 1 24.47 185 GLY A C 1
ATOM 1511 O O . GLY A 1 185 ? -5.223 28.281 -27.328 1 24.47 185 GLY A O 1
ATOM 1512 N N . HIS A 1 186 ? -6.016 28.469 -29.281 1 27.86 186 HIS A N 1
ATOM 1513 C CA . HIS A 1 186 ? -4.969 29.031 -30.125 1 27.86 186 HIS A CA 1
ATOM 1514 C C . HIS A 1 186 ? -4.582 30.438 -29.656 1 27.86 186 HIS A C 1
ATOM 1516 O O . HIS A 1 186 ? -5.293 31.406 -29.938 1 27.86 186 HIS A O 1
ATOM 1522 N N . ASP A 1 187 ? -4.469 30.641 -28.328 1 24.47 187 ASP A N 1
ATOM 1523 C CA . ASP A 1 187 ? -4.086 32.031 -28.094 1 24.47 187 ASP A CA 1
ATOM 1524 C C . ASP A 1 187 ? -2.857 32.406 -28.922 1 24.47 187 ASP A C 1
ATOM 1526 O O . ASP A 1 187 ? -1.83 31.734 -28.859 1 24.47 187 ASP A O 1
ATOM 1530 N N . ASN A 1 188 ? -3.08 32.844 -30.125 1 28.31 188 ASN A N 1
ATOM 1531 C CA . ASN A 1 188 ? -2.279 33.656 -31.047 1 28.31 188 ASN A CA 1
ATOM 1532 C C . ASN A 1 188 ? -1.39 34.656 -30.297 1 28.31 188 ASN A C 1
ATOM 1534 O O . ASN A 1 188 ? -1.872 35.656 -29.781 1 28.31 188 ASN A O 1
ATOM 1538 N N . ILE A 1 189 ? -0.604 34.094 -29.328 1 28.75 189 ILE A N 1
ATOM 1539 C CA . ILE A 1 189 ? 0.343 35.031 -28.75 1 28.75 189 ILE A CA 1
ATOM 1540 C C . ILE A 1 189 ? 1.091 35.75 -29.875 1 28.75 189 ILE A C 1
ATOM 1542 O O . ILE A 1 189 ? 1.828 35.125 -30.641 1 28.75 189 ILE A O 1
ATOM 1546 N N . VAL A 1 190 ? 0.369 36.625 -30.531 1 31.53 190 VAL A N 1
ATOM 1547 C CA . VAL A 1 190 ? 0.929 37.656 -31.406 1 31.53 190 VAL A CA 1
ATOM 1548 C C . VAL A 1 190 ? 2.211 38.188 -30.797 1 31.53 190 VAL A C 1
ATOM 1550 O O . VAL A 1 190 ? 2.191 38.75 -29.688 1 31.53 190 VAL A O 1
ATOM 1553 N N . LEU A 1 191 ? 3.297 37.438 -31.031 1 29.11 191 LEU A N 1
ATOM 1554 C CA . LEU A 1 191 ? 4.648 37.875 -30.734 1 29.11 191 LEU A CA 1
ATOM 1555 C C . LEU A 1 191 ? 4.828 39.344 -31.141 1 29.11 191 LEU A C 1
ATOM 1557 O O . LEU A 1 191 ? 4.387 39.75 -32.219 1 29.11 191 LEU A O 1
ATOM 1561 N N . PRO A 1 192 ? 4.773 40.25 -30.172 1 33 192 PRO A N 1
ATOM 1562 C CA . PRO A 1 192 ? 4.891 41.688 -30.516 1 33 192 PRO A CA 1
ATOM 1563 C C . PRO A 1 192 ? 6.035 41.938 -31.484 1 33 192 PRO A C 1
ATOM 1565 O O . PRO A 1 192 ? 7 41.188 -31.547 1 33 192 PRO A O 1
ATOM 1568 N N . PRO A 1 193 ? 5.785 42.562 -32.656 1 33.12 193 PRO A N 1
ATOM 1569 C CA . PRO A 1 193 ? 6.742 42.844 -33.719 1 33.12 193 PRO A CA 1
ATOM 1570 C C . PRO A 1 193 ? 8.062 43.406 -33.188 1 33.12 193 PRO A C 1
ATOM 1572 O O . PRO A 1 193 ? 8.102 43.969 -32.062 1 33.12 193 PRO A O 1
ATOM 1575 N N . PRO A 1 194 ? 9.18 42.719 -33.562 1 31.7 194 PRO A N 1
ATOM 1576 C CA . PRO A 1 194 ? 10.523 43.188 -33.188 1 31.7 194 PRO A CA 1
ATOM 1577 C C . PRO A 1 194 ? 10.664 44.688 -33.25 1 31.7 194 PRO A C 1
ATOM 1579 O O . PRO A 1 194 ? 10.078 45.344 -34.125 1 31.7 194 PRO A O 1
ATOM 1582 N N . SER A 1 195 ? 10.523 45.406 -32.094 1 29.98 195 SER A N 1
ATOM 1583 C CA . SER A 1 195 ? 10.664 46.844 -32.031 1 29.98 195 SER A CA 1
ATOM 1584 C C . SER A 1 195 ? 11.836 47.344 -32.875 1 29.98 195 SER A C 1
ATOM 1586 O O . SER A 1 195 ? 12.906 46.75 -32.875 1 29.98 195 SER A O 1
ATOM 1588 N N . SER A 1 196 ? 11.547 47.906 -34.031 1 29.86 196 SER A N 1
ATOM 1589 C CA . SER A 1 196 ? 12.453 48.594 -34.906 1 29.86 196 SER A CA 1
ATOM 1590 C C . SER A 1 196 ? 13.461 49.438 -34.125 1 29.86 196 SER A C 1
ATOM 1592 O O . SER A 1 196 ? 13.094 50.094 -33.156 1 29.86 196 SER A O 1
ATOM 1594 N N . PRO A 1 197 ? 14.797 49.094 -34.25 1 35.06 197 PRO A N 1
ATOM 1595 C CA . PRO A 1 197 ? 15.867 49.969 -33.75 1 35.06 197 PRO A CA 1
ATOM 1596 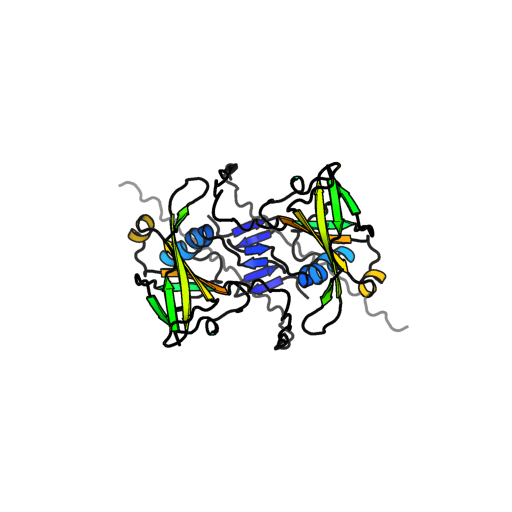C C . PRO A 1 197 ? 15.633 51.438 -34.094 1 35.06 197 PRO A C 1
ATOM 1598 O O . PRO A 1 197 ? 15.398 51.781 -35.25 1 35.06 197 PRO A O 1
ATOM 1601 N N . CYS A 1 198 ? 15.016 52.188 -33.25 1 26.48 198 CYS A N 1
ATOM 1602 C CA . CYS A 1 198 ? 15.312 53.594 -33.531 1 26.48 198 CYS A CA 1
ATOM 1603 C C . CYS A 1 198 ? 16.797 53.875 -33.375 1 26.48 198 CYS A C 1
ATOM 1605 O O . CYS A 1 198 ? 17.453 53.312 -32.469 1 26.48 198 CYS A O 1
ATOM 1607 N N . MET B 1 1 ? 8.742 18.953 -14.109 1 31.84 1 MET B N 1
ATOM 1608 C CA . MET B 1 1 ? 8.852 17.5 -14.18 1 31.84 1 MET B CA 1
ATOM 1609 C C . MET B 1 1 ? 7.605 16.828 -13.617 1 31.84 1 MET B C 1
ATOM 1611 O O . MET B 1 1 ? 7.055 17.281 -12.609 1 31.84 1 MET B O 1
ATOM 1615 N N . GLU B 1 2 ? 6.84 16.016 -14.492 1 40.53 2 GLU B N 1
ATOM 1616 C CA . GLU B 1 2 ? 5.457 15.555 -14.5 1 40.53 2 GLU B CA 1
ATOM 1617 C C . GLU B 1 2 ? 5.191 14.586 -13.352 1 40.53 2 GLU B C 1
ATOM 1619 O O . GLU B 1 2 ? 6.094 13.867 -12.922 1 40.53 2 GLU B O 1
ATOM 1624 N N . GLY B 1 3 ? 4.309 14.844 -12.5 1 49.03 3 GLY B N 1
ATOM 1625 C CA . GLY B 1 3 ? 3.676 14.258 -11.328 1 49.03 3 GLY B CA 1
ATOM 1626 C C . GLY B 1 3 ? 3.291 12.805 -11.531 1 49.03 3 GLY B C 1
ATOM 1627 O O . GLY B 1 3 ? 2.389 12.297 -10.859 1 49.03 3 GLY B O 1
ATOM 1628 N N . PHE B 1 4 ? 3.844 12.188 -12.711 1 48.41 4 PHE B N 1
ATOM 1629 C CA . PHE B 1 4 ? 3.426 10.805 -12.906 1 48.41 4 PHE B CA 1
ATOM 1630 C C . PHE B 1 4 ? 4.633 9.875 -12.93 1 48.41 4 PHE B C 1
ATOM 1632 O O . PHE B 1 4 ? 5.742 10.297 -13.266 1 48.41 4 PHE B O 1
ATOM 1639 N N . VAL B 1 5 ? 4.539 8.633 -12.43 1 50.56 5 VAL B N 1
ATOM 1640 C CA . VAL B 1 5 ? 5.516 7.551 -12.547 1 50.56 5 VAL B CA 1
ATOM 1641 C C . VAL B 1 5 ? 5.035 6.531 -13.578 1 50.56 5 VAL B C 1
ATOM 1643 O O . VAL B 1 5 ? 3.838 6.242 -13.664 1 50.56 5 VAL B O 1
ATOM 1646 N N . VAL B 1 6 ? 5.855 6.305 -14.617 1 41.84 6 VAL B N 1
ATOM 1647 C CA . VAL B 1 6 ? 5.531 5.336 -15.656 1 41.84 6 VAL B CA 1
ATOM 1648 C C . VAL B 1 6 ? 5.93 3.936 -15.195 1 41.84 6 VAL B C 1
ATOM 1650 O O . VAL B 1 6 ? 7.094 3.689 -14.867 1 41.84 6 VAL B O 1
ATOM 1653 N N . LYS B 1 7 ? 4.973 3.221 -14.555 1 51.69 7 LYS B N 1
ATOM 1654 C CA . LYS B 1 7 ? 5.191 1.783 -14.414 1 51.69 7 LYS B CA 1
ATOM 1655 C C . LYS B 1 7 ? 4.59 1.022 -15.594 1 51.69 7 LYS B C 1
ATOM 1657 O O . LYS B 1 7 ? 3.385 1.109 -15.844 1 51.69 7 LYS B O 1
ATOM 1662 N N . GLU B 1 8 ? 5.383 0.223 -16.234 1 55.38 8 GLU B N 1
ATOM 1663 C CA . GLU B 1 8 ? 4.918 -0.521 -17.406 1 55.38 8 GLU B CA 1
ATOM 1664 C C . GLU B 1 8 ? 3.689 0.138 -18.031 1 55.38 8 GLU B C 1
ATOM 1666 O O . GLU B 1 8 ? 2.613 0.142 -17.422 1 55.38 8 GLU B O 1
ATOM 1671 N N . ASP B 1 9 ? 3.711 0.576 -19.188 1 61.38 9 ASP B N 1
ATOM 1672 C CA . ASP B 1 9 ? 2.816 1.195 -20.156 1 61.38 9 ASP B CA 1
ATOM 1673 C C . ASP B 1 9 ? 1.772 2.07 -19.469 1 61.38 9 ASP B C 1
ATOM 1675 O O . ASP B 1 9 ? 0.866 2.594 -20.109 1 61.38 9 ASP B O 1
ATOM 1679 N N . ILE B 1 10 ? 1.753 1.999 -18.078 1 63.03 10 ILE B N 1
ATOM 1680 C CA . ILE B 1 10 ? 0.716 2.793 -17.422 1 63.03 10 ILE B CA 1
ATOM 1681 C C . ILE B 1 10 ? 1.347 4 -16.734 1 63.03 10 ILE B C 1
ATOM 1683 O O . ILE B 1 10 ? 2.346 3.867 -16.031 1 63.03 10 ILE B O 1
ATOM 1687 N N . LYS B 1 11 ? 0.891 5.164 -17.109 1 74.19 11 LYS B N 1
ATOM 1688 C CA . LYS B 1 11 ? 1.313 6.391 -16.453 1 74.19 11 LYS B CA 1
ATOM 1689 C C . LYS B 1 11 ? 0.448 6.676 -15.227 1 74.19 11 LYS B C 1
ATOM 1691 O O . LYS B 1 11 ? -0.763 6.875 -15.344 1 74.19 11 LYS B O 1
ATOM 1696 N N . LEU B 1 12 ? 0.929 6.465 -14.086 1 83.19 12 LEU B N 1
ATOM 1697 C CA . LEU B 1 12 ? 0.202 6.719 -12.844 1 83.19 12 LEU B CA 1
ATOM 1698 C C . LEU B 1 12 ? 0.679 8.008 -12.188 1 83.19 12 LEU B C 1
ATOM 1700 O O . LEU B 1 12 ? 1.861 8.352 -12.273 1 83.19 12 LEU B O 1
ATOM 1704 N N . PRO B 1 13 ? -0.235 8.789 -11.695 1 87.69 13 PRO B N 1
ATOM 1705 C CA . PRO B 1 13 ? 0.232 9.938 -10.914 1 87.69 13 PRO B CA 1
ATOM 1706 C C . PRO B 1 13 ? 1.172 9.531 -9.781 1 87.69 13 PRO B C 1
ATOM 1708 O O . PRO B 1 13 ? 1.102 8.406 -9.289 1 87.69 13 PRO B O 1
ATOM 1711 N N . ILE B 1 14 ? 1.999 10.445 -9.375 1 91.25 14 ILE B N 1
ATOM 1712 C CA . ILE B 1 14 ? 2.98 10.211 -8.32 1 91.25 14 ILE B CA 1
ATOM 1713 C C . ILE B 1 14 ? 2.268 9.797 -7.035 1 91.25 14 ILE B C 1
ATOM 1715 O O . ILE B 1 14 ? 1.237 10.367 -6.672 1 91.25 14 ILE B O 1
ATOM 1719 N N . GLY B 1 15 ? 2.791 8.688 -6.484 1 93.5 15 GLY B N 1
ATOM 1720 C CA . GLY B 1 15 ? 2.264 8.242 -5.203 1 93.5 15 GLY B CA 1
ATOM 1721 C C . GLY B 1 15 ? 1.338 7.047 -5.328 1 93.5 15 GLY B C 1
ATOM 1722 O O . GLY B 1 15 ? 1.039 6.383 -4.332 1 93.5 15 GLY B O 1
ATOM 1723 N N . PHE B 1 16 ? 0.819 6.777 -6.492 1 92.44 16 PHE B N 1
ATOM 1724 C CA . PHE B 1 16 ? -0.043 5.621 -6.695 1 92.44 16 PHE B CA 1
ATOM 1725 C C . PHE B 1 16 ? 0.785 4.371 -6.984 1 92.44 16 PHE B C 1
ATOM 1727 O O . PHE B 1 16 ? 1.766 4.43 -7.727 1 92.44 16 PHE B O 1
ATOM 1734 N N . ARG B 1 17 ? 0.384 3.363 -6.414 1 92.75 17 ARG B N 1
ATOM 1735 C CA . ARG B 1 17 ? 1.089 2.092 -6.535 1 92.75 17 ARG B CA 1
ATOM 1736 C C . ARG B 1 17 ? 0.107 0.935 -6.688 1 92.75 17 ARG B C 1
ATOM 1738 O O . ARG B 1 17 ? -1.041 1.024 -6.246 1 92.75 17 ARG B O 1
ATOM 1745 N N . PHE B 1 18 ? 0.602 -0.114 -7.27 1 93 18 PHE B N 1
ATOM 1746 C CA . PHE B 1 18 ? -0.199 -1.324 -7.402 1 93 18 PHE B CA 1
ATOM 1747 C C . PHE B 1 18 ? -0.212 -2.111 -6.098 1 93 18 PHE B C 1
ATOM 1749 O O . PHE B 1 18 ? 0.794 -2.719 -5.723 1 93 18 PHE B O 1
ATOM 1756 N N . ARG B 1 19 ? -1.328 -2.01 -5.418 1 94.25 19 ARG B N 1
ATOM 1757 C CA . ARG B 1 19 ? -1.567 -2.703 -4.156 1 94.25 19 ARG B CA 1
ATOM 1758 C C . ARG B 1 19 ? -2.949 -3.348 -4.141 1 94.25 19 ARG B C 1
ATOM 1760 O O . ARG B 1 19 ? -3.795 -2.994 -3.316 1 94.25 19 ARG B O 1
ATOM 1767 N N . PRO B 1 20 ? -3.105 -4.398 -4.922 1 95.56 20 PRO B N 1
ATOM 1768 C CA . PRO B 1 20 ? -4.418 -5.035 -5.027 1 95.56 20 PRO B CA 1
ATOM 1769 C C . PRO B 1 20 ? -4.758 -5.895 -3.811 1 95.56 20 PRO B C 1
ATOM 1771 O O . PRO B 1 20 ? -3.857 -6.406 -3.141 1 95.56 20 PRO B O 1
ATOM 1774 N N . THR B 1 21 ? -6.051 -6.012 -3.533 1 94.19 21 THR B N 1
ATOM 1775 C CA . THR B 1 21 ? -6.508 -7.016 -2.58 1 94.19 21 THR B CA 1
ATOM 1776 C C . THR B 1 21 ? -6.52 -8.406 -3.221 1 94.19 21 THR B C 1
ATOM 1778 O O . THR B 1 21 ? -6.445 -8.523 -4.445 1 94.19 21 THR B O 1
ATOM 1781 N N . ASP B 1 22 ? -6.676 -9.406 -2.385 1 95.94 22 ASP B N 1
ATOM 1782 C CA . ASP B 1 22 ? -6.785 -10.766 -2.9 1 95.94 22 ASP B CA 1
ATOM 1783 C C . ASP B 1 22 ? -7.977 -10.898 -3.844 1 95.94 22 ASP B C 1
ATOM 1785 O O . ASP B 1 22 ? -7.875 -11.539 -4.891 1 95.94 22 ASP B O 1
ATOM 1789 N N . GLN B 1 23 ? -9.023 -10.289 -3.502 1 94.31 23 GLN B N 1
ATOM 1790 C CA . GLN B 1 23 ? -10.227 -10.344 -4.324 1 94.31 23 GLN B CA 1
ATOM 1791 C C . GLN B 1 23 ? -10 -9.688 -5.68 1 94.31 23 GLN B C 1
ATOM 1793 O O . GLN B 1 23 ? -10.414 -10.219 -6.715 1 94.31 23 GLN B O 1
ATOM 1798 N N . GLU B 1 24 ? -9.391 -8.617 -5.656 1 94.69 24 GLU B N 1
ATOM 1799 C CA . GLU B 1 24 ? -9.109 -7.914 -6.898 1 94.69 24 GLU B CA 1
ATOM 1800 C C . GLU B 1 24 ? -8.18 -8.734 -7.797 1 94.69 24 GLU B C 1
ATOM 1802 O O . GLU B 1 24 ? -8.383 -8.789 -9.016 1 94.69 24 GLU B O 1
ATOM 1807 N N . LEU B 1 25 ? -7.227 -9.328 -7.27 1 96.44 25 LEU B N 1
ATOM 1808 C CA . LEU B 1 25 ? -6.301 -10.156 -8.031 1 96.44 25 LEU B CA 1
ATOM 1809 C C . LEU B 1 25 ? -7.031 -11.312 -8.703 1 96.44 25 LEU B C 1
ATOM 1811 O O . LEU B 1 25 ? -6.789 -11.609 -9.875 1 96.44 25 LEU B O 1
ATOM 1815 N N . LEU B 1 26 ? -7.914 -11.859 -7.957 1 94.5 26 LEU B N 1
ATOM 1816 C CA . LEU B 1 26 ? -8.617 -13.023 -8.484 1 94.5 26 LEU B CA 1
ATOM 1817 C C . LEU B 1 26 ? -9.641 -12.609 -9.539 1 94.5 26 LEU B C 1
ATOM 1819 O O . LEU B 1 26 ? -9.625 -13.125 -10.656 1 94.5 26 LEU B O 1
ATOM 1823 N N . LEU B 1 27 ? -10.414 -11.633 -9.25 1 91.94 27 LEU B N 1
ATOM 1824 C CA . LEU B 1 27 ? -11.578 -11.312 -10.062 1 91.94 27 LEU B CA 1
ATOM 1825 C C . LEU B 1 27 ? -11.18 -10.484 -11.281 1 91.94 27 LEU B C 1
ATOM 1827 O O . LEU B 1 27 ? -11.758 -10.641 -12.359 1 91.94 27 LEU B O 1
ATOM 1831 N N . TYR B 1 28 ? -10.156 -9.695 -11.133 1 94.5 28 TYR B N 1
ATOM 1832 C CA . TYR B 1 28 ? -9.93 -8.727 -12.203 1 94.5 28 TYR B CA 1
ATOM 1833 C C . TYR B 1 28 ? -8.625 -9.016 -12.93 1 94.5 28 TYR B C 1
ATOM 1835 O O . TYR B 1 28 ? -8.375 -8.469 -14.008 1 94.5 28 TYR B O 1
ATOM 1843 N N . TYR B 1 29 ? -7.848 -9.852 -12.367 1 94.44 29 TYR B N 1
ATOM 1844 C CA . TYR B 1 29 ? -6.59 -10.141 -13.055 1 94.44 29 TYR B CA 1
ATOM 1845 C C . TYR B 1 29 ? -6.496 -11.617 -13.422 1 94.44 29 TYR B C 1
ATOM 1847 O O . TYR B 1 29 ? -6.43 -11.969 -14.602 1 94.44 29 TYR B O 1
ATOM 1855 N N . LEU B 1 30 ? -6.598 -12.445 -12.461 1 94.31 30 LEU B N 1
ATOM 1856 C CA . LEU B 1 30 ? -6.422 -13.867 -12.758 1 94.31 30 LEU B CA 1
ATOM 1857 C C . LEU B 1 30 ? -7.555 -14.383 -13.633 1 94.31 30 LEU B C 1
ATOM 1859 O O . LEU B 1 30 ? -7.312 -15.102 -14.609 1 94.31 30 LEU B O 1
ATOM 1863 N N . LYS B 1 31 ? -8.727 -14.117 -13.18 1 90.69 31 LYS B N 1
ATOM 1864 C CA . LYS B 1 31 ? -9.867 -14.562 -13.969 1 90.69 31 LYS B CA 1
ATOM 1865 C C . LYS B 1 31 ? -9.773 -14.07 -15.406 1 90.69 31 LYS B C 1
ATOM 1867 O O . LYS B 1 31 ? -9.984 -14.836 -16.344 1 90.69 31 LYS B O 1
ATOM 1872 N N . LYS B 1 32 ? -9.453 -12.859 -15.57 1 90.31 32 LYS B N 1
ATOM 1873 C CA . LYS B 1 32 ? -9.336 -12.297 -16.906 1 90.31 32 LYS B CA 1
ATOM 1874 C C . LYS B 1 32 ? -8.195 -12.953 -17.688 1 90.31 32 LYS B C 1
ATOM 1876 O O . LYS B 1 32 ? -8.312 -13.219 -18.875 1 90.31 32 LYS B O 1
ATOM 1881 N N . LYS B 1 33 ? -7.129 -13.117 -17.016 1 89 33 LYS B N 1
ATOM 1882 C CA . LYS B 1 33 ? -6.02 -13.828 -17.656 1 89 33 LYS B CA 1
ATOM 1883 C C . LYS B 1 33 ? -6.453 -15.219 -18.125 1 89 33 LYS B C 1
ATOM 1885 O O . LYS B 1 33 ? -6.137 -15.633 -19.234 1 89 33 LYS B O 1
ATOM 1890 N N . ALA B 1 34 ? -7.133 -15.883 -17.25 1 85.88 34 ALA B N 1
ATOM 1891 C CA . ALA B 1 34 ? -7.574 -17.25 -17.531 1 85.88 34 ALA B CA 1
ATOM 1892 C C . ALA B 1 34 ? -8.5 -17.281 -18.75 1 85.88 34 ALA B C 1
ATOM 1894 O O . ALA B 1 34 ? -8.492 -18.234 -19.516 1 85.88 34 ALA B O 1
ATOM 1895 N N . PHE B 1 35 ? -9.188 -16.25 -18.906 1 84.5 35 PHE B N 1
ATOM 1896 C CA . PHE B 1 35 ? -10.156 -16.219 -20 1 84.5 35 PHE B CA 1
ATOM 1897 C C . PHE B 1 35 ? -9.625 -15.414 -21.172 1 84.5 35 PHE B C 1
ATOM 1899 O O . PHE B 1 35 ? -10.375 -15.062 -22.094 1 84.5 35 PHE B O 1
ATOM 1906 N N . ALA B 1 36 ? -8.375 -15.086 -21.094 1 86.94 36 ALA B N 1
ATOM 1907 C CA . ALA B 1 36 ? -7.695 -14.359 -22.156 1 86.94 36 ALA B CA 1
ATOM 1908 C C . ALA B 1 36 ? -8.391 -13.031 -22.438 1 86.94 36 ALA B C 1
ATOM 1910 O O . ALA B 1 36 ? -8.594 -12.656 -23.594 1 86.94 36 ALA B O 1
ATOM 1911 N N . GLN B 1 37 ? -8.836 -12.414 -21.453 1 89.25 37 GLN B N 1
ATOM 1912 C CA . GLN B 1 37 ? -9.43 -11.086 -21.547 1 89.25 37 GLN B CA 1
ATOM 1913 C C . GLN B 1 37 ? -8.414 -10 -21.203 1 89.25 37 GLN B C 1
ATOM 1915 O O . GLN B 1 37 ? -7.406 -10.266 -20.547 1 89.25 37 GLN B O 1
ATOM 1920 N N . PRO B 1 38 ? -8.719 -8.852 -21.734 1 90 38 PRO B N 1
ATOM 1921 C CA . PRO B 1 38 ? -7.793 -7.754 -21.438 1 90 38 PRO B CA 1
ATOM 1922 C C . PRO B 1 38 ? -7.719 -7.449 -19.938 1 90 38 PRO B C 1
ATOM 1924 O O . PRO B 1 38 ? -8.742 -7.469 -19.25 1 90 38 PRO B O 1
ATOM 1927 N N . LEU B 1 39 ? -6.531 -7.207 -19.469 1 92 39 LEU B N 1
ATOM 1928 C CA . LEU B 1 39 ? -6.309 -6.891 -18.062 1 92 39 LEU B CA 1
ATOM 1929 C C . LEU B 1 39 ? -6.477 -5.395 -17.812 1 92 39 LEU B C 1
ATOM 1931 O O . LEU B 1 39 ? -6.23 -4.578 -18.703 1 92 39 LEU B O 1
ATOM 1935 N N . PRO B 1 40 ? -6.844 -5.117 -16.594 1 90.25 40 PRO B N 1
ATOM 1936 C CA . PRO B 1 40 ? -6.93 -3.691 -16.266 1 90.25 40 PRO B CA 1
ATOM 1937 C C . PRO B 1 40 ? -5.602 -2.965 -16.453 1 90.25 40 PRO B C 1
ATOM 1939 O O . PRO B 1 40 ? -5.582 -1.785 -16.828 1 90.25 40 PRO B O 1
ATOM 1942 N N . ALA B 1 41 ? -4.562 -3.668 -16.203 1 90.19 41 ALA B N 1
ATOM 1943 C CA . ALA B 1 41 ? -3.213 -3.141 -16.359 1 90.19 41 ALA B CA 1
ATOM 1944 C C . ALA B 1 41 ? -2.207 -4.27 -16.578 1 90.19 41 ALA B C 1
ATOM 1946 O O . ALA B 1 41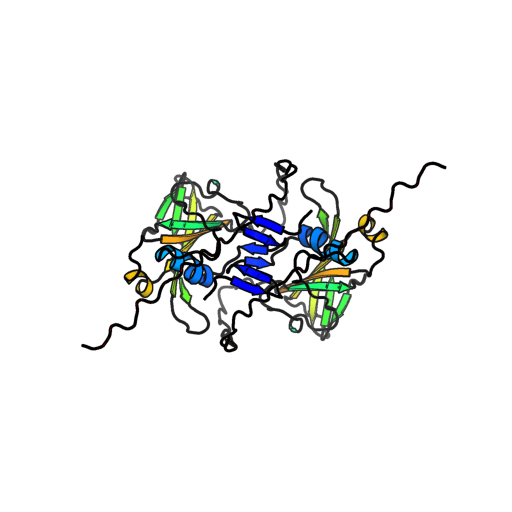 ? -2.342 -5.348 -16 1 90.19 41 ALA B O 1
ATOM 1947 N N . SER B 1 42 ? -1.26 -3.982 -17.359 1 88.69 42 SER B N 1
ATOM 1948 C CA . SER B 1 42 ? -0.237 -4.984 -17.656 1 88.69 42 SER B CA 1
ATOM 1949 C C . SER B 1 42 ? 0.895 -4.926 -16.625 1 88.69 42 SER B C 1
ATOM 1951 O O . SER B 1 42 ? 2.053 -4.707 -16.984 1 88.69 42 SER B O 1
ATOM 1953 N N . VAL B 1 43 ? 0.634 -5.156 -15.391 1 91.62 43 VAL B N 1
ATOM 1954 C CA . VAL B 1 43 ? 1.59 -4.938 -14.305 1 91.62 43 VAL B CA 1
ATOM 1955 C C . VAL B 1 43 ? 2.008 -6.277 -13.711 1 91.62 43 VAL B C 1
ATOM 1957 O O . VAL B 1 43 ? 2.971 -6.348 -12.945 1 91.62 43 VAL B O 1
ATOM 1960 N N . ILE B 1 44 ? 1.283 -7.281 -14.07 1 95.19 44 ILE B N 1
ATOM 1961 C CA . ILE B 1 44 ? 1.628 -8.609 -13.562 1 95.19 44 ILE B CA 1
ATOM 1962 C C . ILE B 1 44 ? 2.262 -9.438 -14.672 1 95.19 44 ILE B C 1
ATOM 1964 O O . ILE B 1 44 ? 1.575 -9.859 -15.609 1 95.19 44 ILE B O 1
ATOM 1968 N N . PRO B 1 45 ? 3.473 -9.68 -14.57 1 94.44 45 PRO B N 1
ATOM 1969 C CA . PRO B 1 45 ? 4.125 -10.477 -15.609 1 94.44 45 PRO B CA 1
ATOM 1970 C C . PRO B 1 45 ? 3.902 -11.977 -15.422 1 94.44 45 PRO B C 1
ATOM 1972 O O . PRO B 1 45 ? 3.58 -12.43 -14.32 1 94.44 45 PRO B O 1
ATOM 1975 N N . ILE B 1 46 ? 4.105 -12.648 -16.5 1 92.62 46 ILE B N 1
ATOM 1976 C CA . ILE B 1 46 ? 4.16 -14.102 -16.453 1 92.62 46 ILE B CA 1
ATOM 1977 C C . ILE B 1 46 ? 5.582 -14.555 -16.125 1 92.62 46 ILE B C 1
ATOM 1979 O O . ILE B 1 46 ? 6.535 -14.156 -16.797 1 92.62 46 ILE B O 1
ATOM 1983 N N . CYS B 1 47 ? 5.727 -15.273 -15.016 1 93.31 47 CYS B N 1
ATOM 1984 C CA . CYS B 1 47 ? 7.035 -15.719 -14.555 1 93.31 47 CYS B CA 1
ATOM 1985 C C . CYS B 1 47 ? 6.926 -17.047 -13.805 1 93.31 47 CYS B C 1
ATOM 1987 O O . CYS B 1 47 ? 6.062 -17.188 -12.938 1 93.31 47 CYS B O 1
ATOM 1989 N N . ASP B 1 48 ? 7.754 -18 -14.211 1 93.19 48 ASP B N 1
ATOM 1990 C CA . ASP B 1 48 ? 7.809 -19.188 -13.375 1 93.19 48 ASP B CA 1
ATOM 1991 C C . ASP B 1 48 ? 8.5 -18.906 -12.047 1 93.19 48 ASP B C 1
ATOM 1993 O O . ASP B 1 48 ? 9.734 -18.844 -11.984 1 93.19 48 ASP B O 1
ATOM 1997 N N . VAL B 1 49 ? 7.777 -18.922 -11.031 1 94.81 49 VAL B N 1
ATOM 1998 C CA . VAL B 1 49 ? 8.281 -18.469 -9.742 1 94.81 49 VAL B CA 1
ATOM 1999 C C . VAL B 1 49 ? 9.039 -19.594 -9.047 1 94.81 49 VAL B C 1
ATOM 2001 O O . VAL B 1 49 ? 9.672 -19.375 -8.008 1 94.81 49 VAL B O 1
ATOM 2004 N N . PHE B 1 50 ? 9.07 -20.734 -9.617 1 94.06 50 PHE B N 1
ATOM 2005 C CA . PHE B 1 50 ? 9.703 -21.891 -8.977 1 94.06 50 PHE B CA 1
ATOM 2006 C C . PHE B 1 50 ? 11.039 -22.203 -9.633 1 94.06 50 PHE B C 1
ATOM 2008 O O . PHE B 1 50 ? 11.672 -23.203 -9.32 1 94.06 50 PHE B O 1
ATOM 2015 N N . GLN B 1 51 ? 11.453 -21.344 -10.469 1 92.38 51 GLN B N 1
ATOM 2016 C CA . GLN B 1 51 ? 12.68 -21.625 -11.211 1 92.38 51 GLN B CA 1
ATOM 2017 C C . GLN B 1 51 ? 13.891 -20.984 -10.539 1 92.38 51 GLN B C 1
ATOM 2019 O O . GLN B 1 51 ? 15.031 -21.344 -10.82 1 92.38 51 GLN B O 1
ATOM 2024 N N . SER B 1 52 ? 13.688 -19.969 -9.75 1 94.19 52 SER B N 1
ATOM 2025 C CA . SER B 1 52 ? 14.812 -19.219 -9.188 1 94.19 52 SER B CA 1
ATOM 2026 C C . SER B 1 52 ? 14.562 -18.859 -7.734 1 94.19 52 SER B C 1
ATOM 2028 O O . SER B 1 52 ? 13.469 -19.062 -7.211 1 94.19 52 SER B O 1
ATOM 2030 N N . ASP B 1 53 ? 15.711 -18.391 -7.156 1 96.25 53 ASP B N 1
ATOM 2031 C CA . ASP B 1 53 ? 15.586 -17.797 -5.836 1 96.25 53 ASP B CA 1
ATOM 2032 C C . ASP B 1 53 ? 14.664 -16.578 -5.871 1 96.25 53 ASP B C 1
ATOM 2034 O O . ASP B 1 53 ? 14.609 -15.867 -6.875 1 96.25 53 ASP B O 1
ATOM 2038 N N . PRO B 1 54 ? 13.945 -16.375 -4.762 1 96.5 54 PRO B N 1
ATOM 2039 C CA . PRO B 1 54 ? 13 -15.258 -4.77 1 96.5 54 PRO B CA 1
ATOM 2040 C C . PRO B 1 54 ? 13.68 -13.922 -5.035 1 96.5 54 PRO B C 1
ATOM 2042 O O . PRO B 1 54 ? 13.078 -13.023 -5.637 1 96.5 54 PRO B O 1
ATOM 2045 N N . TRP B 1 55 ? 14.945 -13.75 -4.562 1 96.19 55 TRP B N 1
ATOM 2046 C CA . TRP B 1 55 ? 15.617 -12.461 -4.723 1 96.19 55 TRP B CA 1
ATOM 2047 C C . TRP B 1 55 ? 16.125 -12.289 -6.145 1 96.19 55 TRP B C 1
ATOM 2049 O O . TRP B 1 55 ? 16.609 -11.211 -6.508 1 96.19 55 TRP B O 1
ATOM 2059 N N . LEU B 1 56 ? 15.969 -13.273 -6.996 1 96.06 56 LEU B N 1
ATOM 2060 C CA . LEU B 1 56 ? 16.391 -13.18 -8.391 1 96.06 56 LEU B CA 1
ATOM 2061 C C . LEU B 1 56 ? 15.195 -12.93 -9.305 1 96.06 56 LEU B C 1
ATOM 2063 O O . LEU B 1 56 ? 15.367 -12.711 -10.508 1 96.06 56 LEU B O 1
ATOM 2067 N N . LEU B 1 57 ? 14.023 -12.984 -8.766 1 95.5 57 LEU B N 1
ATOM 2068 C CA . LEU B 1 57 ? 12.828 -12.672 -9.547 1 95.5 57 LEU B CA 1
ATOM 2069 C C . LEU B 1 57 ? 12.758 -11.188 -9.867 1 95.5 57 LEU B C 1
ATOM 2071 O O . LEU B 1 57 ? 13.281 -10.359 -9.117 1 95.5 57 LEU B O 1
ATOM 2075 N N . PRO B 1 58 ? 12.109 -10.867 -10.93 1 93.56 58 PRO B N 1
ATOM 2076 C CA . PRO B 1 58 ? 12.047 -9.461 -11.32 1 93.56 58 PRO B CA 1
ATOM 2077 C C . PRO B 1 58 ? 11.266 -8.609 -10.328 1 93.56 58 PRO B C 1
ATOM 2079 O O . PRO B 1 58 ? 10.398 -9.117 -9.617 1 93.56 58 PRO B O 1
ATOM 2082 N N . GLY B 1 59 ? 11.68 -7.258 -10.32 1 91.75 59 GLY B N 1
ATOM 2083 C CA . GLY B 1 59 ? 10.961 -6.309 -9.484 1 91.75 59 GLY B CA 1
ATOM 2084 C C . GLY B 1 59 ? 11.766 -5.844 -8.289 1 91.75 59 GLY B C 1
ATOM 2085 O O . GLY B 1 59 ? 12.875 -6.324 -8.047 1 91.75 59 GLY B O 1
ATOM 2086 N N . ASP B 1 60 ? 11.227 -4.941 -7.504 1 90.88 60 ASP B N 1
ATOM 2087 C CA . ASP B 1 60 ? 11.852 -4.387 -6.309 1 90.88 60 ASP B CA 1
ATOM 2088 C C . ASP B 1 60 ? 11.688 -5.328 -5.113 1 90.88 60 ASP B C 1
ATOM 2090 O O . ASP B 1 60 ? 10.562 -5.633 -4.707 1 90.88 60 ASP B O 1
ATOM 2094 N N . LEU B 1 61 ? 12.703 -5.75 -4.461 1 92.75 61 LEU B N 1
ATOM 2095 C CA . LEU B 1 61 ? 12.703 -6.719 -3.371 1 92.75 61 LEU B CA 1
ATOM 2096 C C . LEU B 1 61 ? 12.023 -6.148 -2.135 1 92.75 61 LEU B C 1
ATOM 2098 O O . LEU B 1 61 ? 11.617 -6.895 -1.244 1 92.75 61 LEU B O 1
ATOM 2102 N N . ARG B 1 62 ? 11.938 -4.848 -2.129 1 88.31 62 ARG B N 1
ATOM 2103 C CA . ARG B 1 62 ? 11.406 -4.191 -0.938 1 88.31 62 ARG B CA 1
ATOM 2104 C C . ARG B 1 62 ? 9.883 -4.098 -0.996 1 88.31 62 ARG B C 1
ATOM 2106 O O . ARG B 1 62 ? 9.25 -3.652 -0.039 1 88.31 62 ARG B O 1
ATOM 2113 N N . GLU B 1 63 ? 9.359 -4.516 -2.109 1 92.44 63 GLU B N 1
ATOM 2114 C CA . GLU B 1 63 ? 7.918 -4.434 -2.316 1 92.44 63 GLU B CA 1
ATOM 2115 C C . GLU B 1 63 ? 7.32 -5.809 -2.592 1 92.44 63 GLU B C 1
ATOM 2117 O O . GLU B 1 63 ? 8.047 -6.758 -2.889 1 92.44 63 GLU B O 1
ATOM 2122 N N . LYS B 1 64 ? 5.992 -5.895 -2.393 1 96.25 64 LYS B N 1
ATOM 2123 C CA . LYS B 1 64 ? 5.293 -7.07 -2.895 1 96.25 64 LYS B CA 1
ATOM 2124 C C . LYS B 1 64 ? 5.395 -7.168 -4.414 1 96.25 64 LYS B C 1
ATOM 2126 O O . LYS B 1 64 ? 5.223 -6.168 -5.117 1 96.25 64 LYS B O 1
ATOM 2131 N N . ARG B 1 65 ? 5.711 -8.344 -4.887 1 96.94 65 ARG B N 1
ATOM 2132 C CA . ARG B 1 65 ? 5.773 -8.609 -6.32 1 96.94 65 ARG B CA 1
ATOM 2133 C C . ARG B 1 65 ? 4.703 -9.609 -6.738 1 96.94 65 ARG B C 1
ATOM 2135 O O . ARG B 1 65 ? 4.391 -10.539 -5.988 1 96.94 65 ARG B O 1
ATOM 2142 N N . TYR B 1 66 ? 4.219 -9.406 -7.891 1 97.56 66 TYR B N 1
ATOM 2143 C CA . TYR B 1 66 ? 3.092 -10.188 -8.391 1 97.56 66 TYR B CA 1
ATOM 2144 C C . TYR B 1 66 ? 3.457 -10.906 -9.688 1 97.56 66 TYR B C 1
ATOM 2146 O O . TYR B 1 66 ? 4.055 -10.305 -10.586 1 97.56 66 TYR B O 1
ATOM 2154 N N . PHE B 1 67 ? 3.027 -12.188 -9.773 1 96.38 67 PHE B N 1
ATOM 2155 C CA . PHE B 1 67 ? 3.355 -12.961 -10.961 1 96.38 67 PHE B CA 1
ATOM 2156 C C . PHE B 1 67 ? 2.213 -13.898 -11.32 1 96.38 67 PHE B C 1
ATOM 2158 O O . PHE B 1 67 ? 1.594 -14.508 -10.445 1 96.38 67 PHE B O 1
ATOM 2165 N N . PHE B 1 68 ? 1.994 -14 -12.578 1 95.25 68 PHE B N 1
ATOM 2166 C CA . PHE B 1 68 ? 1.236 -15.148 -13.062 1 95.25 68 PHE B CA 1
ATOM 2167 C C . PHE B 1 68 ? 2.152 -16.344 -13.289 1 95.25 68 PHE B C 1
ATOM 2169 O O . PHE B 1 68 ? 3.234 -16.203 -13.867 1 95.25 68 PHE B O 1
ATOM 2176 N N . SER B 1 69 ? 1.778 -17.438 -12.789 1 92.94 69 SER B N 1
ATOM 2177 C CA . SER B 1 69 ? 2.531 -18.672 -13.023 1 92.94 69 SER B CA 1
ATOM 2178 C C . SER B 1 69 ? 1.619 -19.891 -13 1 92.94 69 SER B C 1
ATOM 2180 O O . SER B 1 69 ? 0.519 -19.844 -12.445 1 92.94 69 SER B O 1
ATOM 2182 N N . ASN B 1 70 ? 2.09 -20.906 -13.594 1 87.31 70 ASN B N 1
ATOM 2183 C CA . ASN B 1 70 ? 1.385 -22.172 -13.469 1 87.31 70 ASN B CA 1
ATOM 2184 C C . ASN B 1 70 ? 1.48 -22.734 -12.055 1 87.31 70 ASN B C 1
ATOM 2186 O O . ASN B 1 70 ? 2.523 -22.625 -11.406 1 87.31 70 ASN B O 1
ATOM 2190 N N . TYR B 1 71 ? 0.313 -23.125 -11.578 1 80.19 71 TYR B N 1
ATOM 2191 C CA . TYR B 1 71 ? 0.402 -23.609 -10.203 1 80.19 71 TYR B CA 1
ATOM 2192 C C . TYR B 1 71 ? 0.504 -25.125 -10.172 1 80.19 71 TYR B C 1
ATOM 2194 O O . TYR B 1 71 ? 0.106 -25.812 -11.125 1 80.19 71 TYR B O 1
ATOM 2202 N N . GLY B 1 72 ? 1.331 -25.562 -9.211 1 72.12 72 GLY B N 1
ATOM 2203 C CA . GLY B 1 72 ? 1.442 -26.984 -8.938 1 72.12 72 GLY B CA 1
ATOM 2204 C C . GLY B 1 72 ? 0.793 -27.391 -7.629 1 72.12 72 GLY B C 1
ATOM 2205 O O . GLY B 1 72 ? 0.747 -26.609 -6.684 1 72.12 72 GLY B O 1
ATOM 2206 N N . LYS B 1 73 ? 0.218 -28.5 -7.613 1 72.38 73 LYS B N 1
ATOM 2207 C CA . LYS B 1 73 ? -0.54 -29 -6.469 1 72.38 73 LYS B CA 1
ATOM 2208 C C . LYS B 1 73 ? 0.39 -29.547 -5.387 1 72.38 73 LYS B C 1
ATOM 2210 O O . LYS B 1 73 ? -0.07 -30.047 -4.359 1 72.38 73 LYS B O 1
ATOM 2215 N N . VAL B 1 74 ? 1.614 -29.234 -5.477 1 75 74 VAL B N 1
ATOM 2216 C CA . VAL B 1 74 ? 2.535 -29.812 -4.496 1 75 74 VAL B CA 1
ATOM 2217 C C . VAL B 1 74 ? 2.723 -28.828 -3.334 1 75 74 VAL B C 1
ATOM 2219 O O . VAL B 1 74 ? 2.623 -27.625 -3.512 1 75 74 VAL B O 1
ATOM 2222 N N . ASN B 1 75 ? 3.023 -29.391 -2.117 1 81.94 75 ASN B N 1
ATOM 2223 C CA . ASN B 1 75 ? 3.246 -28.609 -0.912 1 81.94 75 ASN B CA 1
ATOM 2224 C C . ASN B 1 75 ? 4.695 -28.141 -0.807 1 81.94 75 ASN B C 1
ATOM 2226 O O . ASN B 1 75 ? 5.023 -27.297 0.03 1 81.94 75 ASN B O 1
ATOM 2230 N N . LYS B 1 76 ? 5.52 -28.781 -1.501 1 81.38 76 LYS B N 1
ATOM 2231 C CA . LYS B 1 76 ? 6.922 -28.375 -1.579 1 81.38 76 LYS B CA 1
ATOM 2232 C C . LYS B 1 76 ? 7.387 -28.281 -3.029 1 81.38 76 LYS B C 1
ATOM 2234 O O . LYS B 1 76 ? 7.168 -29.219 -3.814 1 81.38 76 LYS B O 1
ATOM 2239 N N . ARG B 1 77 ? 7.969 -27.203 -3.338 1 89.62 77 ARG B N 1
ATOM 2240 C CA . ARG B 1 77 ? 8.438 -27 -4.703 1 89.62 77 ARG B CA 1
ATOM 2241 C C . ARG B 1 77 ? 9.852 -26.422 -4.719 1 89.62 77 ARG B C 1
ATOM 2243 O O . ARG B 1 77 ? 10.117 -25.422 -4.07 1 89.62 77 ARG B O 1
ATOM 2250 N N . SER B 1 78 ? 10.672 -27.062 -5.383 1 91 78 SER B N 1
ATOM 2251 C CA . SER B 1 78 ? 12.047 -26.594 -5.512 1 91 78 SER B CA 1
ATOM 2252 C C . SER B 1 78 ? 12.109 -25.281 -6.285 1 91 78 SER B C 1
ATOM 2254 O O . SER B 1 78 ? 11.328 -25.062 -7.211 1 91 78 SER B O 1
ATOM 2256 N N . ALA B 1 79 ? 13.109 -24.453 -5.918 1 92.94 79 ALA B N 1
ATOM 2257 C CA . ALA B 1 79 ? 13.344 -23.172 -6.59 1 92.94 79 ALA B CA 1
ATOM 2258 C C . ALA B 1 79 ? 14.766 -22.672 -6.344 1 92.94 79 ALA B C 1
ATOM 2260 O O . ALA B 1 79 ? 15.148 -22.422 -5.203 1 92.94 79 ALA B O 1
ATOM 2261 N N . GLY B 1 80 ? 15.469 -22.547 -7.441 1 93.19 80 GLY B N 1
ATOM 2262 C CA . GLY B 1 80 ? 16.844 -22.078 -7.285 1 93.19 80 GLY B CA 1
ATOM 2263 C C . GLY B 1 80 ? 17.641 -22.906 -6.293 1 93.19 80 GLY B C 1
ATOM 2264 O O . GLY B 1 80 ? 17.75 -24.125 -6.43 1 93.19 80 GLY B O 1
ATOM 2265 N N . SER B 1 81 ? 18.109 -22.234 -5.246 1 93.75 81 SER B N 1
ATOM 2266 C CA . SER B 1 81 ? 18.984 -22.859 -4.262 1 93.75 81 SER B CA 1
ATOM 2267 C C . SER B 1 81 ? 18.188 -23.453 -3.105 1 93.75 81 SER B C 1
ATOM 2269 O O . SER B 1 81 ? 18.766 -23.953 -2.133 1 93.75 81 SER B O 1
ATOM 2271 N N . GLY B 1 82 ? 16.859 -23.422 -3.217 1 96.25 82 GLY B N 1
ATOM 2272 C CA . GLY B 1 82 ? 16.031 -23.891 -2.117 1 96.25 82 GLY B CA 1
ATOM 2273 C C . GLY B 1 82 ? 14.688 -24.422 -2.57 1 96.25 82 GLY B C 1
ATOM 2274 O O . GLY B 1 82 ? 14.602 -25.125 -3.568 1 96.25 82 GLY B O 1
ATOM 2275 N N . CYS B 1 83 ? 13.742 -24.172 -1.64 1 95.88 83 CYS B N 1
ATOM 2276 C CA . CYS B 1 83 ? 12.39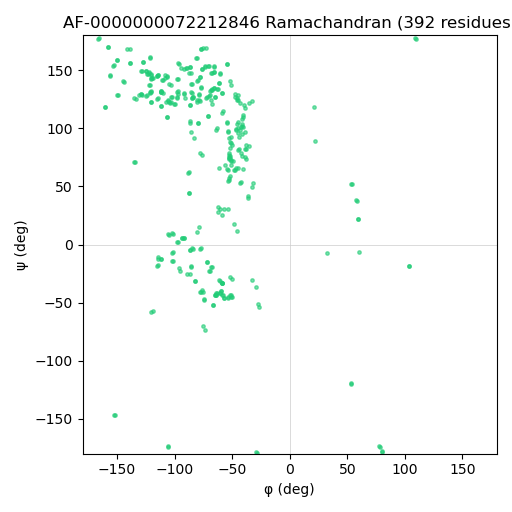8 -24.641 -1.968 1 95.88 83 CYS B CA 1
ATOM 2277 C C . CYS B 1 83 ? 11.336 -23.812 -1.266 1 95.88 83 CYS B C 1
ATOM 2279 O O . CYS B 1 83 ? 11.625 -23.156 -0.262 1 95.88 83 CYS B O 1
ATOM 2281 N N . TRP B 1 84 ? 10.188 -23.781 -1.868 1 95.88 84 TRP B N 1
ATOM 2282 C CA . TRP B 1 84 ? 9 -23.219 -1.234 1 95.88 84 TRP B CA 1
ATOM 2283 C C . TRP B 1 84 ? 8.219 -24.297 -0.5 1 95.88 84 TRP B C 1
ATOM 2285 O O . TRP B 1 84 ? 7.895 -25.344 -1.076 1 95.88 84 TRP B O 1
ATOM 2295 N N . LYS B 1 85 ? 7.887 -24.031 0.738 1 95.25 85 LYS B N 1
ATOM 2296 C CA . LYS B 1 85 ? 7.141 -24.984 1.547 1 95.25 85 LYS B CA 1
ATOM 2297 C C . LYS B 1 85 ? 5.832 -24.391 2.053 1 95.25 85 LYS B C 1
ATOM 2299 O O . LYS B 1 85 ? 5.828 -23.281 2.605 1 95.25 85 LYS B O 1
ATOM 2304 N N . CYS B 1 86 ? 4.82 -25.094 1.882 1 94.19 86 CYS B N 1
ATOM 2305 C CA . CYS B 1 86 ? 3.516 -24.656 2.352 1 94.19 86 CYS B CA 1
ATOM 2306 C C . CYS B 1 86 ? 3.473 -24.594 3.873 1 94.19 86 CYS B C 1
ATOM 2308 O O . CYS B 1 86 ? 3.994 -25.484 4.547 1 94.19 86 CYS B O 1
ATOM 2310 N N . VAL B 1 87 ? 2.893 -23.438 4.316 1 93.81 87 VAL B N 1
ATOM 2311 C CA . VAL B 1 87 ? 2.73 -23.297 5.762 1 93.81 87 VAL B CA 1
ATOM 2312 C C . VAL B 1 87 ? 1.267 -23.031 6.094 1 93.81 87 VAL B C 1
ATOM 2314 O O . VAL B 1 87 ? 0.605 -22.234 5.418 1 93.81 87 VAL B O 1
ATOM 2317 N N . GLY B 1 88 ? 0.658 -23.844 7.062 1 90.38 88 GLY B N 1
ATOM 2318 C CA . GLY B 1 88 ? -0.706 -23.641 7.52 1 90.38 88 GLY B CA 1
ATOM 2319 C C . GLY B 1 88 ? -1.749 -24.156 6.547 1 90.38 88 GLY B C 1
ATOM 2320 O O . GLY B 1 88 ? -1.425 -24.906 5.625 1 90.38 88 GLY B O 1
ATOM 2321 N N . LYS B 1 89 ? -2.998 -23.875 6.84 1 93.62 89 LYS B N 1
ATOM 2322 C CA . LYS B 1 89 ? -4.121 -24.297 6.008 1 93.62 89 LYS B CA 1
ATOM 2323 C C . LYS B 1 89 ? -4.453 -23.25 4.953 1 93.62 89 LYS B C 1
ATOM 2325 O O . LYS B 1 89 ? -4.234 -22.047 5.172 1 93.62 89 LYS B O 1
ATOM 2330 N N . GLU B 1 90 ? -4.969 -23.797 3.953 1 93.31 90 GLU B N 1
ATOM 2331 C CA . GLU B 1 90 ? -5.453 -22.875 2.93 1 93.31 90 GLU B CA 1
ATOM 2332 C C . GLU B 1 90 ? -6.656 -22.078 3.428 1 93.31 90 GLU B C 1
ATOM 2334 O O . GLU B 1 90 ? -7.469 -22.594 4.195 1 93.31 90 GLU B O 1
ATOM 2339 N N . LYS B 1 91 ? -6.758 -20.859 2.943 1 95.69 91 LYS B N 1
ATOM 2340 C CA . LYS B 1 91 ? -7.855 -19.984 3.312 1 95.69 91 LYS B CA 1
ATOM 2341 C C . LYS B 1 91 ? -8.734 -19.656 2.105 1 95.69 91 LYS B C 1
ATOM 2343 O O . LYS B 1 91 ? -8.227 -19.453 1 1 95.69 91 LYS B O 1
ATOM 2348 N N . GLU B 1 92 ? -9.969 -19.562 2.473 1 94.88 92 GLU B N 1
ATOM 2349 C CA . GLU B 1 92 ? -10.914 -19.172 1.424 1 94.88 92 GLU B CA 1
ATOM 2350 C C . GLU B 1 92 ? -10.891 -17.672 1.183 1 94.88 92 GLU B C 1
ATOM 2352 O O . GLU B 1 92 ? -10.789 -16.891 2.129 1 94.88 92 GLU B O 1
ATOM 2357 N N . ILE B 1 93 ? -11 -17.359 -0.063 1 95.12 93 ILE B N 1
ATOM 2358 C CA . ILE B 1 93 ? -11.195 -15.969 -0.442 1 95.12 93 ILE B CA 1
ATOM 2359 C C . ILE B 1 93 ? -12.648 -15.742 -0.849 1 95.12 93 ILE B C 1
ATOM 2361 O O . ILE B 1 93 ? -13.133 -16.359 -1.804 1 95.12 93 ILE B O 1
ATOM 2365 N N . ARG B 1 94 ? -13.289 -14.758 -0.123 1 92.31 94 ARG B N 1
ATOM 2366 C CA . ARG B 1 94 ? -14.719 -14.547 -0.31 1 92.31 94 ARG B CA 1
ATOM 2367 C C . ARG B 1 94 ? -15.008 -13.109 -0.742 1 92.31 94 ARG B C 1
ATOM 2369 O O . ARG B 1 94 ? -14.258 -12.195 -0.405 1 92.31 94 ARG B O 1
ATOM 2376 N N . VAL B 1 95 ? -16.062 -13.023 -1.521 1 88.31 95 VAL B N 1
ATOM 2377 C CA . VAL B 1 95 ? -16.547 -11.695 -1.854 1 88.31 95 VAL B CA 1
ATOM 2378 C C . VAL B 1 95 ? -17.359 -11.133 -0.689 1 88.31 95 VAL B C 1
ATOM 2380 O O . VAL B 1 95 ? -18.25 -11.805 -0.166 1 88.31 95 VAL B O 1
ATOM 2383 N N . CYS B 1 96 ? -17.031 -9.938 -0.292 1 79.31 96 CYS B N 1
ATOM 2384 C CA . CYS B 1 96 ? -17.594 -9.352 0.916 1 79.31 96 CYS B CA 1
ATOM 2385 C C . CYS B 1 96 ? -19.109 -9.281 0.827 1 79.31 96 CYS B C 1
ATOM 2387 O O . CYS B 1 96 ? -19.812 -9.641 1.777 1 79.31 96 CYS B O 1
ATOM 2389 N N . ASP B 1 97 ? -19.766 -8.891 -0.269 1 80.56 97 ASP B N 1
ATOM 2390 C CA . ASP B 1 97 ? -21.203 -8.656 -0.361 1 80.56 97 ASP B CA 1
ATOM 2391 C C . ASP B 1 97 ? -21.969 -9.977 -0.456 1 80.56 97 ASP B C 1
ATOM 2393 O O . ASP B 1 97 ? -22.953 -10.18 0.246 1 80.56 97 ASP B O 1
ATOM 2397 N N . SER B 1 98 ? -21.5 -10.953 -1.206 1 84 98 SER B N 1
ATOM 2398 C CA . SER B 1 98 ? -22.219 -12.195 -1.484 1 84 98 SER B CA 1
ATOM 2399 C C . SER B 1 98 ? -21.688 -13.344 -0.633 1 84 98 SER B C 1
ATOM 2401 O O . SER B 1 98 ? -22.312 -14.398 -0.546 1 84 98 SER B O 1
ATOM 2403 N N . ASN B 1 99 ? -20.594 -13.188 -0.054 1 87.75 99 ASN B N 1
ATOM 2404 C CA . ASN B 1 99 ? -19.922 -14.219 0.735 1 87.75 99 ASN B CA 1
ATOM 2405 C C . ASN B 1 99 ? -19.625 -15.453 -0.103 1 87.75 99 ASN B C 1
ATOM 2407 O O . ASN B 1 99 ? -19.516 -16.562 0.43 1 87.75 99 ASN B O 1
ATOM 2411 N N . GLU B 1 100 ? -19.594 -15.234 -1.286 1 90.62 100 GLU B N 1
ATOM 2412 C CA . GLU B 1 100 ? -19.25 -16.312 -2.203 1 90.62 100 GLU B CA 1
ATOM 2413 C C . GLU B 1 100 ? -17.75 -16.578 -2.209 1 90.62 100 GLU B C 1
ATOM 2415 O O . GLU B 1 100 ? -16.953 -15.641 -2.227 1 90.62 100 GLU B O 1
ATOM 2420 N N . VAL B 1 101 ? -17.406 -17.891 -2.164 1 93 101 VAL B N 1
ATOM 2421 C CA . VAL B 1 101 ? -16 -18.266 -2.262 1 93 101 VAL B CA 1
ATOM 2422 C C . VAL B 1 101 ? -15.555 -18.203 -3.721 1 93 101 VAL B C 1
ATOM 2424 O O . VAL B 1 101 ? -16.109 -18.906 -4.574 1 93 101 VAL B O 1
ATOM 2427 N N . ILE B 1 102 ? -14.539 -17.453 -3.963 1 92.31 102 ILE B N 1
ATOM 2428 C CA . ILE B 1 102 ? -14.133 -17.281 -5.352 1 92.31 102 ILE B CA 1
ATOM 2429 C C . ILE B 1 102 ? -12.742 -17.891 -5.559 1 92.31 102 ILE B C 1
ATOM 2431 O O . ILE B 1 102 ? -12.32 -18.109 -6.695 1 92.31 102 ILE B O 1
ATOM 2435 N N . GLY B 1 103 ? -12.062 -18.078 -4.434 1 94.12 103 GLY B N 1
ATOM 2436 C CA . GLY B 1 103 ? -10.719 -18.609 -4.574 1 94.12 103 GLY B CA 1
ATOM 2437 C C . GLY B 1 103 ? -10.133 -19.125 -3.273 1 94.12 103 GLY B C 1
ATOM 2438 O O . GLY B 1 103 ? -10.797 -19.094 -2.236 1 94.12 103 GLY B O 1
ATOM 2439 N N . MET B 1 104 ? -8.867 -19.688 -3.367 1 93.25 104 MET B N 1
ATOM 2440 C CA . MET B 1 104 ? -8.102 -20.188 -2.23 1 93.25 104 MET B CA 1
ATOM 2441 C C . MET B 1 104 ? -6.738 -19.516 -2.15 1 93.25 104 MET B C 1
ATOM 2443 O O . MET B 1 104 ? -6.129 -19.219 -3.178 1 93.25 104 MET B O 1
ATOM 2447 N N . LYS B 1 105 ? -6.34 -19.359 -0.956 1 95.56 105 LYS B N 1
ATOM 2448 C CA . LYS B 1 105 ? -5.023 -18.781 -0.695 1 95.56 105 LYS B CA 1
ATOM 2449 C C . LYS B 1 105 ? -4.145 -19.734 0.098 1 95.56 105 LYS B C 1
ATOM 2451 O O . LYS B 1 105 ? -4.531 -20.203 1.176 1 95.56 105 LYS B O 1
ATOM 2456 N N . LYS B 1 106 ? -3.029 -20.031 -0.482 1 95.25 106 LYS B N 1
ATOM 2457 C CA . LYS B 1 106 ? -2.008 -20.844 0.177 1 95.25 106 LYS B CA 1
ATOM 2458 C C . LYS B 1 106 ? -0.778 -20 0.515 1 95.25 106 LYS B C 1
ATOM 2460 O O . LYS B 1 106 ? -0.365 -19.156 -0.274 1 95.25 106 LYS B O 1
ATOM 2465 N N . THR B 1 107 ? -0.186 -20.25 1.645 1 96.44 107 THR B N 1
ATOM 2466 C CA . THR B 1 107 ? 1.013 -19.516 2.059 1 96.44 107 THR B CA 1
ATOM 2467 C C . THR B 1 107 ? 2.229 -20.453 2.049 1 96.44 107 THR B C 1
ATOM 2469 O O . THR B 1 107 ? 2.172 -21.562 2.572 1 96.44 107 THR B O 1
ATOM 2472 N N . LEU B 1 108 ? 3.293 -20 1.43 1 96.5 108 LEU B N 1
ATOM 2473 C CA . LEU B 1 108 ? 4.547 -20.734 1.374 1 96.5 108 LEU B CA 1
ATOM 2474 C C . LEU B 1 108 ? 5.703 -19.891 1.9 1 96.5 108 LEU B C 1
ATOM 2476 O O . LEU B 1 108 ? 5.668 -18.656 1.803 1 96.5 108 LEU B O 1
ATOM 2480 N N . ILE B 1 109 ? 6.648 -20.547 2.453 1 97.44 109 ILE B N 1
ATOM 2481 C CA . ILE B 1 109 ? 7.875 -19.891 2.9 1 97.44 109 ILE B CA 1
ATOM 2482 C C . ILE B 1 109 ? 9.07 -20.484 2.164 1 97.44 109 ILE B C 1
ATOM 2484 O O . ILE B 1 109 ? 9.125 -21.688 1.923 1 97.44 109 ILE B O 1
ATOM 2488 N N . PHE B 1 110 ? 10.047 -19.672 1.827 1 97.31 110 PHE B N 1
ATOM 2489 C CA . PHE B 1 110 ? 11.234 -20.156 1.136 1 97.31 110 PHE B CA 1
ATOM 2490 C C . PHE B 1 110 ? 12.258 -20.688 2.131 1 97.31 110 PHE B C 1
ATOM 2492 O O . PHE B 1 110 ? 12.633 -20 3.078 1 97.31 110 PHE B O 1
ATOM 2499 N N . CYS B 1 111 ? 12.664 -21.859 1.916 1 96.88 111 CYS B N 1
ATOM 2500 C CA . CYS B 1 111 ? 13.703 -22.516 2.715 1 96.88 111 CYS B CA 1
ATOM 2501 C C . CYS B 1 111 ? 14.969 -22.719 1.896 1 96.88 111 CYS B C 1
ATOM 2503 O O . CYS B 1 111 ? 14.906 -23.188 0.755 1 96.88 111 CYS B O 1
ATOM 2505 N N . LYS B 1 112 ? 16.016 -22.328 2.496 1 94.19 112 LYS B N 1
ATOM 2506 C CA . LYS B 1 112 ? 17.281 -22.391 1.763 1 94.19 112 LYS B CA 1
ATOM 2507 C C . LYS B 1 112 ? 18.156 -23.516 2.27 1 94.19 112 LYS B C 1
ATOM 2509 O O . LYS B 1 112 ? 18.219 -23.781 3.473 1 94.19 112 LYS B O 1
ATOM 2514 N N . GLY B 1 113 ? 18.859 -24.078 1.225 1 84.12 113 GLY B N 1
ATOM 2515 C CA . GLY B 1 113 ? 19.953 -24.984 1.526 1 84.12 113 GLY B CA 1
ATOM 2516 C C . GLY B 1 113 ? 19.5 -26.391 1.861 1 84.12 113 GLY B C 1
ATOM 2517 O O . GLY B 1 113 ? 18.297 -26.688 1.802 1 84.12 113 GLY B O 1
ATOM 2518 N N . SER B 1 114 ? 20.5 -27.25 2.197 1 83.12 114 SER B N 1
ATOM 2519 C CA . SER B 1 114 ? 20.281 -28.672 2.475 1 83.12 114 SER B CA 1
ATOM 2520 C C . SER B 1 114 ? 19.531 -28.875 3.779 1 83.12 114 SER B C 1
ATOM 2522 O O . SER B 1 114 ? 18.781 -29.844 3.924 1 83.12 114 SER B O 1
ATOM 2524 N N . HIS B 1 115 ? 19.609 -27.859 4.672 1 87.75 115 HIS B N 1
ATOM 2525 C CA . HIS B 1 115 ? 18.922 -27.969 5.961 1 87.75 115 HIS B CA 1
ATOM 2526 C C . HIS B 1 115 ? 17.578 -27.281 5.93 1 87.75 115 HIS B C 1
ATOM 2528 O O . HIS B 1 115 ? 16.875 -27.219 6.949 1 87.75 115 HIS B O 1
ATOM 2534 N N . GLN B 1 116 ? 17.234 -26.766 4.844 1 87.81 116 GLN B N 1
ATOM 2535 C CA . GLN B 1 116 ? 15.938 -26.125 4.625 1 87.81 116 GLN B CA 1
ATOM 2536 C C . GLN B 1 116 ? 15.672 -25.047 5.672 1 87.81 116 GLN B C 1
ATOM 2538 O O . GLN B 1 116 ? 14.617 -25.047 6.312 1 87.81 116 GLN B O 1
ATOM 2543 N N . THR B 1 117 ? 16.594 -24.156 5.844 1 92.38 117 THR B N 1
ATOM 2544 C CA . THR B 1 117 ? 16.469 -23.047 6.785 1 92.38 117 THR B CA 1
ATOM 2545 C C . THR B 1 117 ? 15.422 -22.047 6.301 1 92.38 117 THR B C 1
ATOM 2547 O O . THR B 1 117 ? 15.492 -21.578 5.16 1 92.38 117 THR B O 1
ATOM 2550 N N . ARG B 1 118 ? 14.547 -21.781 7.215 1 94 118 ARG B N 1
ATOM 2551 C CA . ARG B 1 118 ? 13.492 -20.844 6.855 1 94 118 ARG B CA 1
ATOM 2552 C C . ARG B 1 118 ? 14.055 -19.438 6.652 1 94 118 ARG B C 1
ATOM 2554 O O . ARG B 1 118 ? 14.922 -19 7.414 1 94 118 ARG B O 1
ATOM 2561 N N . THR B 1 119 ? 13.625 -18.828 5.559 1 95.31 119 THR B N 1
ATOM 2562 C CA . THR B 1 119 ? 14 -17.438 5.316 1 95.31 119 THR B CA 1
ATOM 2563 C C . THR B 1 119 ? 12.812 -16.516 5.562 1 95.31 119 THR B C 1
ATOM 2565 O O . THR B 1 119 ? 11.773 -16.953 6.055 1 95.31 119 THR B O 1
ATOM 2568 N N . ARG B 1 120 ? 13.008 -15.289 5.254 1 95.75 120 ARG B N 1
ATOM 2569 C CA . ARG B 1 120 ? 11.953 -14.297 5.477 1 95.75 120 ARG B CA 1
ATOM 2570 C C . ARG B 1 120 ? 11.109 -14.109 4.223 1 95.75 120 ARG B C 1
ATOM 2572 O O . ARG B 1 120 ? 10.188 -13.297 4.203 1 95.75 120 ARG B O 1
ATOM 2579 N N . TRP B 1 121 ? 11.391 -14.914 3.252 1 97.06 121 TRP B N 1
ATOM 2580 C CA . TRP B 1 121 ? 10.625 -14.805 2.014 1 97.06 121 TRP B CA 1
ATOM 2581 C C . TRP B 1 121 ? 9.32 -15.586 2.109 1 97.06 121 TRP B C 1
ATOM 2583 O O . TRP B 1 121 ? 9.32 -16.781 2.447 1 97.06 121 TRP B O 1
ATOM 2593 N N . VAL B 1 122 ? 8.211 -14.922 1.822 1 97.75 122 VAL B N 1
ATOM 2594 C CA . VAL B 1 122 ? 6.871 -15.484 1.877 1 97.75 122 VAL B CA 1
ATOM 2595 C C . VAL B 1 122 ? 6.215 -15.391 0.502 1 97.75 122 VAL B C 1
ATOM 2597 O O . VAL B 1 122 ? 6.422 -14.414 -0.226 1 97.75 122 VAL B O 1
ATOM 2600 N N . MET B 1 123 ? 5.473 -16.375 0.198 1 97.12 123 MET B N 1
ATOM 2601 C CA . MET B 1 123 ? 4.707 -16.406 -1.044 1 97.12 123 MET B CA 1
ATOM 2602 C C . MET B 1 123 ? 3.242 -16.734 -0.776 1 97.12 123 MET B C 1
ATOM 2604 O O . MET B 1 123 ? 2.943 -17.688 -0.05 1 97.12 123 MET B O 1
ATOM 2608 N N . HIS B 1 124 ? 2.344 -15.93 -1.31 1 97.75 124 HIS B N 1
ATOM 2609 C CA . HIS B 1 124 ? 0.932 -16.281 -1.39 1 97.75 124 HIS B CA 1
ATOM 2610 C C . HIS B 1 124 ? 0.576 -16.828 -2.773 1 97.75 124 HIS B C 1
ATOM 2612 O O . HIS B 1 124 ? 0.881 -16.188 -3.785 1 97.75 124 HIS B O 1
ATOM 2618 N N . GLU B 1 125 ? 0.01 -17.938 -2.74 1 96.31 125 GLU B N 1
ATOM 2619 C CA . GLU B 1 125 ? -0.588 -18.5 -3.941 1 96.31 125 GLU B CA 1
ATOM 2620 C C . GLU B 1 125 ? -2.102 -18.297 -3.955 1 96.31 125 GLU B C 1
ATOM 2622 O O . GLU B 1 125 ? -2.803 -18.781 -3.059 1 96.31 125 GLU B O 1
ATOM 2627 N N . LEU B 1 126 ? -2.57 -17.641 -4.941 1 95.62 126 LEU B N 1
ATOM 2628 C CA . LEU B 1 126 ? -4.004 -17.406 -5.082 1 95.62 126 LEU B CA 1
ATOM 2629 C C . LEU B 1 126 ? -4.551 -18.109 -6.316 1 95.62 126 LEU B C 1
ATOM 2631 O O . LEU B 1 126 ? -4.094 -17.859 -7.434 1 95.62 126 LEU B O 1
ATOM 2635 N N . ARG B 1 127 ? -5.562 -18.922 -6.078 1 93.12 127 ARG B N 1
ATOM 2636 C CA . ARG B 1 127 ? -6.168 -19.688 -7.16 1 93.12 127 ARG B CA 1
ATOM 2637 C C . ARG B 1 127 ? -7.68 -19.5 -7.188 1 93.12 127 ARG B C 1
ATOM 2639 O O . ARG B 1 127 ? -8.312 -19.328 -6.141 1 93.12 127 ARG B O 1
ATOM 2646 N N . LEU B 1 128 ? -8.172 -19.594 -8.391 1 91.19 128 LEU B N 1
ATOM 2647 C CA . LEU B 1 128 ? -9.617 -19.594 -8.531 1 91.19 128 LEU B CA 1
ATOM 2648 C C . LEU B 1 128 ? -10.211 -20.953 -8.18 1 91.19 128 LEU B C 1
ATOM 2650 O O . LEU B 1 128 ? -9.602 -21.984 -8.445 1 91.19 128 LEU B O 1
ATOM 2654 N N . VAL B 1 129 ? -11.391 -20.859 -7.559 1 86.88 129 VAL B N 1
ATOM 2655 C CA . VAL B 1 129 ? -12.078 -22.125 -7.309 1 86.88 129 VAL B CA 1
ATOM 2656 C C . VAL B 1 129 ? -12.648 -22.672 -8.617 1 86.88 129 VAL B C 1
ATOM 2658 O O . VAL B 1 129 ? -12.898 -21.922 -9.555 1 86.88 129 VAL B O 1
ATOM 2661 N N . THR B 1 130 ? -12.805 -24.047 -8.727 1 69.25 130 THR B N 1
ATOM 2662 C CA . THR B 1 130 ? -13.156 -24.859 -9.891 1 69.25 130 THR B CA 1
ATOM 2663 C C . THR B 1 130 ? -14.422 -24.328 -10.562 1 69.25 130 THR B C 1
ATOM 2665 O O . THR B 1 130 ? -14.562 -24.406 -11.781 1 69.25 130 THR B O 1
ATOM 2668 N N . SER B 1 131 ? -15.414 -23.984 -9.758 1 59.62 131 SER B N 1
ATOM 2669 C CA . SER B 1 131 ? -16.625 -23.531 -10.445 1 59.62 131 SER B CA 1
ATOM 2670 C C . SER B 1 131 ? -16.297 -22.469 -11.484 1 59.62 131 SER B C 1
ATOM 2672 O O . SER B 1 131 ? -16.969 -22.391 -12.516 1 59.62 131 SER B O 1
ATOM 2674 N N . TYR B 1 132 ? -15.328 -21.766 -11.242 1 54.66 132 TYR B N 1
ATOM 2675 C CA . TYR B 1 132 ? -14.891 -20.781 -12.227 1 54.66 132 TYR B CA 1
ATOM 2676 C C . TYR B 1 132 ? -13.93 -21.406 -13.234 1 54.66 132 TYR B C 1
ATOM 2678 O O . TYR B 1 132 ? -13.875 -20.984 -14.391 1 54.66 132 TYR B O 1
ATOM 2686 N N . ALA B 1 133 ? -13.266 -22.5 -12.75 1 52.38 133 ALA B N 1
ATOM 2687 C CA . ALA B 1 133 ? -12.211 -23.156 -13.523 1 52.38 133 ALA B CA 1
ATOM 2688 C C . ALA B 1 133 ? -12.797 -24 -14.656 1 52.38 133 ALA B C 1
ATOM 2690 O O . ALA B 1 133 ? -12.18 -24.141 -15.711 1 52.38 133 ALA B O 1
ATOM 2691 N N . TYR B 1 134 ? -13.883 -24.703 -14.398 1 50.69 134 TYR B N 1
ATOM 2692 C CA . TYR B 1 134 ? -14.406 -25.547 -15.461 1 50.69 134 TYR B CA 1
ATOM 2693 C C . TYR B 1 134 ? -14.547 -24.766 -16.766 1 50.69 134 TYR B C 1
ATOM 2695 O O . TYR B 1 134 ? -14.438 -25.344 -17.844 1 50.69 134 TYR B O 1
ATOM 2703 N N . LYS B 1 135 ? -15.07 -23.641 -16.656 1 51.03 135 LYS B N 1
ATOM 2704 C CA . LYS B 1 135 ? -15.258 -22.938 -17.922 1 51.03 135 LYS B CA 1
ATOM 2705 C C . LYS B 1 135 ? -13.93 -22.453 -18.484 1 51.03 135 LYS B C 1
ATOM 2707 O O . LYS B 1 135 ? -13.883 -21.891 -19.578 1 51.03 135 LYS B O 1
ATOM 2712 N N . MET B 1 136 ? -12.969 -22.453 -17.672 1 49.94 136 MET B N 1
ATOM 2713 C CA . MET B 1 136 ? -11.664 -21.922 -18.062 1 49.94 136 MET B CA 1
ATOM 2714 C C . MET B 1 136 ? -10.914 -22.906 -18.953 1 49.94 136 MET B C 1
ATOM 2716 O O . MET B 1 136 ? -10.734 -24.062 -18.578 1 49.94 136 MET B O 1
ATOM 2720 N N . ALA B 1 137 ? -11.258 -22.969 -20.094 1 46 137 ALA B N 1
ATOM 2721 C CA . ALA B 1 137 ? -10.398 -23.688 -21.016 1 46 137 ALA B CA 1
ATOM 2722 C C . ALA B 1 137 ? -8.945 -23.672 -20.562 1 46 137 ALA B C 1
ATOM 2724 O O . ALA B 1 137 ? -8.148 -24.516 -20.969 1 46 137 ALA B O 1
ATOM 2725 N N . VAL B 1 138 ? -8.336 -22.469 -20.234 1 47.53 138 VAL B N 1
ATOM 2726 C CA . VAL B 1 138 ? -6.914 -22.156 -20.234 1 47.53 138 VAL B CA 1
ATOM 2727 C C . VAL B 1 138 ? -6.254 -22.797 -19 1 47.53 138 VAL B C 1
ATOM 2729 O O . VAL B 1 138 ? -6.918 -23.047 -18 1 47.53 138 VAL B O 1
ATOM 2732 N N . ALA B 1 139 ? -4.902 -22.797 -18.984 1 53.19 139 ALA B N 1
ATOM 2733 C CA . ALA B 1 139 ? -3.756 -23.234 -18.203 1 53.19 139 ALA B CA 1
ATOM 2734 C C . ALA B 1 139 ? -3.926 -22.859 -16.734 1 53.19 139 ALA B C 1
ATOM 2736 O O . ALA B 1 139 ? -4.578 -21.859 -16.406 1 53.19 139 ALA B O 1
ATOM 2737 N N . ASP B 1 140 ? -3.756 -23.766 -15.836 1 76.5 140 ASP B N 1
ATOM 2738 C CA . ASP B 1 140 ? -3.736 -23.75 -14.383 1 76.5 140 ASP B CA 1
ATOM 2739 C C . ASP B 1 140 ? -2.873 -22.609 -13.844 1 76.5 140 ASP B C 1
ATOM 2741 O O . ASP B 1 140 ? -1.707 -22.812 -13.508 1 76.5 140 ASP B O 1
ATOM 2745 N N . PHE B 1 141 ? -3.293 -21.359 -14.086 1 86.56 141 PHE B N 1
ATOM 2746 C CA . PHE B 1 141 ? -2.535 -20.234 -13.555 1 86.56 141 PHE B CA 1
ATOM 2747 C C . PHE B 1 141 ? -2.992 -19.891 -12.141 1 86.56 141 PHE B C 1
ATOM 2749 O O . PHE B 1 141 ? -4.156 -20.094 -11.797 1 86.56 141 PHE B O 1
ATOM 2756 N N . ALA B 1 142 ? -2.105 -19.469 -11.461 1 94.06 142 ALA B N 1
ATOM 2757 C CA . ALA B 1 142 ? -2.324 -18.797 -10.188 1 94.06 142 ALA B CA 1
ATOM 2758 C C . ALA B 1 142 ? -1.614 -17.453 -10.156 1 94.06 142 ALA B C 1
ATOM 2760 O O . ALA B 1 142 ? -0.765 -17.172 -11.008 1 94.06 142 ALA B O 1
ATOM 2761 N N . VAL B 1 143 ? -2.082 -16.641 -9.344 1 96.38 143 VAL B N 1
ATOM 2762 C CA . VAL B 1 143 ? -1.314 -15.43 -9.07 1 96.38 143 VAL B CA 1
ATOM 2763 C C . VAL B 1 143 ? -0.494 -15.617 -7.797 1 96.38 143 VAL B C 1
ATOM 2765 O O . VAL B 1 143 ? -1.014 -16.078 -6.777 1 96.38 143 VAL B O 1
ATOM 2768 N N . TYR B 1 144 ? 0.753 -15.258 -7.926 1 97.06 144 TYR B N 1
ATOM 2769 C CA . TYR B 1 144 ? 1.672 -15.383 -6.801 1 97.06 144 TYR B CA 1
ATOM 2770 C C . TYR B 1 144 ? 2.102 -14.008 -6.293 1 97.06 144 TYR B C 1
ATOM 2772 O O . TYR B 1 144 ? 2.416 -13.117 -7.086 1 97.06 144 TYR B O 1
ATOM 2780 N N . VAL B 1 145 ? 2.037 -13.836 -4.996 1 98.12 145 VAL B N 1
ATOM 2781 C CA . VAL B 1 145 ? 2.518 -12.633 -4.332 1 98.12 145 VAL B CA 1
ATOM 2782 C C . VAL B 1 145 ? 3.746 -12.961 -3.486 1 98.12 145 VAL B C 1
ATOM 2784 O O . VAL B 1 145 ? 3.662 -13.75 -2.539 1 98.12 145 VAL B O 1
ATOM 2787 N N . ILE B 1 146 ? 4.855 -12.336 -3.803 1 98 146 ILE B N 1
ATOM 2788 C CA . ILE B 1 146 ? 6.102 -12.672 -3.129 1 98 146 ILE B CA 1
ATOM 2789 C C . ILE B 1 146 ? 6.656 -11.438 -2.422 1 98 146 ILE B C 1
ATOM 2791 O O . ILE B 1 146 ? 6.723 -10.359 -3.008 1 98 146 ILE B O 1
ATOM 2795 N N . PHE B 1 147 ? 7.039 -11.586 -1.139 1 97.69 147 PHE B N 1
ATOM 2796 C CA . PHE B 1 147 ? 7.574 -10.469 -0.366 1 97.69 147 PHE B CA 1
ATOM 2797 C C . PHE B 1 147 ? 8.414 -10.969 0.798 1 97.69 147 PHE B C 1
ATOM 2799 O O . PHE B 1 147 ? 8.453 -12.172 1.071 1 97.69 147 PHE B O 1
ATOM 2806 N N . GLN B 1 148 ? 9.086 -9.969 1.398 1 96.12 148 GLN B N 1
ATOM 2807 C CA . GLN B 1 148 ? 9.883 -10.266 2.584 1 96.12 148 GLN B CA 1
ATOM 2808 C C . GLN B 1 148 ? 9.164 -9.82 3.855 1 96.12 148 GLN B C 1
ATOM 2810 O O . GLN B 1 148 ? 8.68 -8.688 3.934 1 96.12 148 GLN B O 1
ATOM 2815 N N . LYS B 1 149 ? 9.023 -10.727 4.809 1 90.94 149 LYS B N 1
ATOM 2816 C CA . LYS B 1 149 ? 8.5 -10.336 6.113 1 90.94 149 LYS B CA 1
ATOM 2817 C C . LYS B 1 149 ? 9.461 -9.375 6.816 1 90.94 149 LYS B C 1
ATOM 2819 O O . LYS B 1 149 ? 10.672 -9.594 6.816 1 90.94 149 LYS B O 1
ATOM 2824 N N . ARG B 1 150 ? 8.961 -8.188 7.262 1 75.94 150 ARG B N 1
ATOM 2825 C CA . ARG B 1 150 ? 9.82 -7.188 7.887 1 75.94 150 ARG B CA 1
ATOM 2826 C C . ARG B 1 150 ? 10.258 -7.633 9.273 1 75.94 150 ARG B C 1
ATOM 2828 O O . ARG B 1 150 ? 9.461 -8.18 10.039 1 75.94 150 ARG B O 1
ATOM 2835 N N . LYS B 1 151 ? 11.664 -7.609 9.477 1 60.22 151 LYS B N 1
ATOM 2836 C CA . LYS B 1 151 ? 12.227 -7.922 10.789 1 60.22 151 LYS B CA 1
ATOM 2837 C C . LYS B 1 151 ? 11.695 -6.969 11.859 1 60.22 151 LYS B C 1
ATOM 2839 O O . LYS B 1 151 ? 11.578 -5.766 11.625 1 60.22 151 LYS B O 1
ATOM 2844 N N . LYS B 1 152 ? 10.922 -7.551 12.773 1 53.19 152 LYS B N 1
ATOM 2845 C CA . LYS B 1 152 ? 10.742 -6.691 13.938 1 53.19 152 LYS B CA 1
ATOM 2846 C C . LYS B 1 152 ? 12.07 -6.062 14.367 1 53.19 152 LYS B C 1
ATOM 2848 O O . LYS B 1 152 ? 13.055 -6.77 14.586 1 53.19 152 LYS B O 1
ATOM 2853 N N . MET B 1 153 ? 12.508 -4.965 13.734 1 41.38 153 MET B N 1
ATOM 2854 C CA . MET B 1 153 ? 13.734 -4.355 14.227 1 41.38 153 MET B CA 1
ATOM 2855 C C . MET B 1 153 ? 13.836 -4.48 15.742 1 41.38 153 MET B C 1
ATOM 2857 O O . MET B 1 153 ? 12.969 -3.996 16.469 1 41.38 153 MET B O 1
ATOM 2861 N N . THR B 1 154 ? 14.281 -5.461 16.25 1 41.53 154 THR B N 1
ATOM 2862 C CA . THR B 1 154 ? 14.773 -5.25 17.609 1 41.53 154 THR B CA 1
ATOM 2863 C C . THR B 1 154 ? 15.727 -4.062 17.672 1 41.53 154 THR B C 1
ATOM 2865 O O . THR B 1 154 ? 16.359 -3.729 16.672 1 41.53 154 THR B O 1
ATOM 2868 N N . LYS B 1 155 ? 15.719 -3.125 18.656 1 41.06 155 LYS B N 1
ATOM 2869 C CA . LYS B 1 155 ? 16.453 -1.891 18.922 1 41.06 155 LYS B CA 1
ATOM 2870 C C . LYS B 1 155 ? 17.859 -1.952 18.328 1 41.06 155 LYS B C 1
ATOM 2872 O O . LYS B 1 155 ? 18.578 -0.947 18.312 1 41.06 155 LYS B O 1
ATOM 2877 N N . ALA B 1 156 ? 18.594 -3.066 18.297 1 36.44 156 ALA B N 1
ATOM 2878 C CA . ALA B 1 156 ? 20.031 -2.873 18.266 1 36.44 156 ALA B CA 1
ATOM 2879 C C . ALA B 1 156 ? 20.5 -2.432 16.875 1 36.44 156 ALA B C 1
ATOM 2881 O O . ALA B 1 156 ? 21.359 -1.561 16.75 1 36.44 156 ALA B O 1
ATOM 2882 N N . SER B 1 157 ? 20.469 -3.314 15.812 1 38.12 157 SER B N 1
ATOM 2883 C CA . SER B 1 157 ? 21.406 -3.195 14.695 1 38.12 157 SER B CA 1
ATOM 2884 C C . SER B 1 157 ? 20.859 -2.254 13.625 1 38.12 157 SER B C 1
ATOM 2886 O O . SER B 1 157 ? 20.125 -2.684 12.727 1 38.12 157 SER B O 1
ATOM 2888 N N . GLN B 1 158 ? 20.359 -1.216 13.891 1 37.19 158 GLN B N 1
ATOM 2889 C CA . GLN B 1 158 ? 19.938 -0.275 12.859 1 37.19 158 GLN B CA 1
ATOM 2890 C C . GLN B 1 158 ? 21.062 0.041 11.898 1 37.19 158 GLN B C 1
ATOM 2892 O O . GLN B 1 158 ? 21.641 1.134 11.938 1 37.19 158 GLN B O 1
ATOM 2897 N N . GLN B 1 159 ? 22.047 -0.924 11.625 1 32.47 159 GLN B N 1
ATOM 2898 C CA . GLN B 1 159 ? 22.984 -0.479 10.594 1 32.47 159 GLN B CA 1
ATOM 2899 C C . GLN B 1 159 ? 22.266 -0.281 9.258 1 32.47 159 GLN B C 1
ATOM 2901 O O . GLN B 1 159 ? 21.547 -1.167 8.797 1 32.47 159 GLN B O 1
ATOM 2906 N N . ARG B 1 160 ? 21.906 0.885 8.891 1 32.38 160 ARG B N 1
ATOM 2907 C CA . ARG B 1 160 ? 21.281 1.321 7.648 1 32.38 160 ARG B CA 1
ATOM 2908 C C . ARG B 1 160 ? 22.031 0.794 6.434 1 32.38 160 ARG B C 1
ATOM 2910 O O . ARG B 1 160 ? 23.234 1.035 6.289 1 32.38 160 ARG B O 1
ATOM 2917 N N . PRO B 1 161 ? 21.859 -0.357 5.867 1 32.91 161 PRO B N 1
ATOM 2918 C CA . PRO B 1 161 ? 22.516 -0.601 4.578 1 32.91 161 PRO B CA 1
ATOM 2919 C C . PRO B 1 161 ? 22.406 0.589 3.627 1 32.91 161 PRO B C 1
ATOM 2921 O O . PRO B 1 161 ? 21.438 1.35 3.691 1 32.91 161 PRO B O 1
ATOM 2924 N N . PHE B 1 162 ? 23.5 1.14 3.172 1 27 162 PHE B N 1
ATOM 2925 C CA . PHE B 1 162 ? 23.766 2.172 2.174 1 27 162 PHE B CA 1
ATOM 2926 C C . PHE B 1 162 ? 22.938 1.929 0.918 1 27 162 PHE B C 1
ATOM 2928 O O . PHE B 1 162 ? 22.859 0.801 0.425 1 27 162 PHE B O 1
ATOM 2935 N N . CYS B 1 163 ? 21.891 2.561 0.708 1 29.55 163 CYS B N 1
ATOM 2936 C CA . CYS B 1 163 ? 21.094 2.646 -0.51 1 29.55 163 CYS B CA 1
ATOM 2937 C C . CYS B 1 163 ? 21.984 2.793 -1.737 1 29.55 163 CYS B C 1
ATOM 2939 O O . CYS B 1 163 ? 22.734 3.762 -1.85 1 29.55 163 CYS B O 1
ATOM 2941 N N . SER B 1 164 ? 22.609 1.823 -2.289 1 25.86 164 SER B N 1
ATOM 2942 C CA . SER B 1 164 ? 23.219 1.855 -3.611 1 25.86 164 SER B CA 1
ATOM 2943 C C . SER B 1 164 ? 22.312 2.535 -4.629 1 25.86 164 SER B C 1
ATOM 2945 O O . SER B 1 164 ? 21.141 2.174 -4.758 1 25.86 164 SER B O 1
ATOM 2947 N N . SER B 1 165 ? 22.578 3.816 -4.902 1 24.52 165 SER B N 1
ATOM 2948 C CA . SER B 1 165 ? 22.094 4.871 -5.777 1 24.52 165 SER B CA 1
ATOM 2949 C C . SER B 1 165 ? 22.203 4.473 -7.246 1 24.52 165 SER B C 1
ATOM 2951 O O . SER B 1 165 ? 23.219 4.73 -7.891 1 24.52 165 SER B O 1
ATOM 2953 N N . LYS B 1 166 ? 22.219 3.27 -7.746 1 26.7 166 LYS B N 1
ATOM 2954 C CA . LYS B 1 166 ? 22.219 3.299 -9.203 1 26.7 166 LYS B CA 1
ATOM 2955 C C . LYS B 1 166 ? 21.062 4.137 -9.75 1 26.7 166 LYS B C 1
ATOM 2957 O O . LYS B 1 166 ? 19.938 3.654 -9.844 1 26.7 166 LYS B O 1
ATOM 2962 N N . LEU B 1 167 ? 20.938 5.391 -9.336 1 23.48 167 LEU B N 1
ATOM 2963 C CA . LEU B 1 167 ? 20.078 6.328 -10.047 1 23.48 167 LEU B CA 1
ATOM 2964 C C . LEU B 1 167 ? 20.547 6.52 -11.484 1 23.48 167 LEU B C 1
ATOM 2966 O O . LEU B 1 167 ? 21.609 7.102 -11.727 1 23.48 167 LEU B O 1
ATOM 2970 N N . GLN B 1 168 ? 20.531 5.543 -12.422 1 23.41 168 GLN B N 1
ATOM 2971 C CA . GLN B 1 168 ? 20.672 5.918 -13.828 1 23.41 168 GLN B CA 1
ATOM 2972 C C . GLN B 1 168 ? 19.984 7.254 -14.102 1 23.41 168 GLN B C 1
ATOM 2974 O O . GLN B 1 168 ? 18.984 7.586 -13.469 1 23.41 168 GLN B O 1
ATOM 2979 N N . ARG B 1 169 ? 20.766 8.242 -14.602 1 23.36 169 ARG B N 1
ATOM 2980 C CA . ARG B 1 169 ? 20.438 9.539 -15.18 1 23.36 169 ARG B CA 1
ATOM 2981 C C . ARG B 1 169 ? 19.188 9.445 -16.047 1 23.36 169 ARG B C 1
ATOM 2983 O O . ARG B 1 169 ? 19.141 8.688 -17.016 1 23.36 169 ARG B O 1
ATOM 2990 N N . VAL B 1 170 ? 18.109 9.359 -15.492 1 22.95 170 VAL B N 1
ATOM 2991 C CA . VAL B 1 170 ? 16.906 9.617 -16.281 1 22.95 170 VAL B CA 1
ATOM 2992 C C . VAL B 1 170 ? 17.141 10.805 -17.203 1 22.95 170 VAL B C 1
ATOM 2994 O O . VAL B 1 170 ? 17.266 11.945 -16.75 1 22.95 170 VAL B O 1
ATOM 2997 N N . HIS B 1 171 ? 18.109 10.695 -18.219 1 20.86 171 HIS B N 1
ATOM 2998 C CA . HIS B 1 171 ? 18.141 11.57 -19.375 1 20.86 171 HIS B CA 1
ATOM 2999 C C . HIS B 1 171 ? 16.734 12.07 -19.719 1 20.86 171 HIS B C 1
ATOM 3001 O O . HIS B 1 171 ? 15.742 11.531 -19.234 1 20.86 171 HIS B O 1
ATOM 3007 N N . ASP B 1 172 ? 16.703 12.977 -20.922 1 22.55 172 ASP B N 1
ATOM 3008 C CA . ASP B 1 172 ? 15.781 13.906 -21.578 1 22.55 172 ASP B CA 1
ATOM 3009 C C . ASP B 1 172 ? 14.531 13.188 -22.062 1 22.55 172 ASP B C 1
ATOM 3011 O O . ASP B 1 172 ? 14.492 12.688 -23.188 1 22.55 172 ASP B O 1
ATOM 3015 N N . VAL B 1 173 ? 14.188 12.234 -21.5 1 18.98 173 VAL B N 1
ATOM 3016 C CA . VAL B 1 173 ? 13.172 11.477 -22.219 1 18.98 173 VAL B CA 1
ATOM 3017 C C . VAL B 1 173 ? 12.023 12.406 -22.625 1 18.98 173 VAL B C 1
ATOM 3019 O O . VAL B 1 173 ? 11.359 12.992 -21.766 1 18.98 173 VAL B O 1
ATOM 3022 N N . LYS B 1 174 ? 12.188 12.945 -23.922 1 23.08 174 LYS B N 1
ATOM 3023 C CA . LYS B 1 174 ? 11.195 13.641 -24.75 1 23.08 174 LYS B CA 1
ATOM 3024 C C . LYS B 1 174 ? 9.828 12.969 -24.656 1 23.08 174 LYS B C 1
ATOM 3026 O O . LYS B 1 174 ? 9.734 11.742 -24.719 1 23.08 174 LYS B O 1
ATOM 3031 N N . ALA B 1 175 ? 8.977 13.633 -24.047 1 23.03 175 ALA B N 1
ATOM 3032 C CA . ALA B 1 175 ? 7.555 13.336 -23.906 1 23.03 175 ALA B CA 1
ATOM 3033 C C . ALA B 1 175 ? 6.977 12.844 -25.234 1 23.03 175 ALA B C 1
ATOM 3035 O O . ALA B 1 175 ? 6.848 13.609 -26.188 1 23.03 175 ALA B O 1
ATOM 3036 N N . SER B 1 176 ? 7.637 11.75 -25.859 1 22.59 176 SER B N 1
ATOM 3037 C CA . SER B 1 176 ? 6.961 11.398 -27.094 1 22.59 176 SER B CA 1
ATOM 3038 C C . SER B 1 176 ? 5.477 11.133 -26.859 1 22.59 176 SER B C 1
ATOM 3040 O O . SER B 1 176 ? 5.113 10.367 -25.969 1 22.59 176 SER B O 1
ATOM 3042 N N . ILE B 1 177 ? 4.719 12.031 -27.234 1 23.03 177 ILE B N 1
ATOM 3043 C CA . ILE B 1 177 ? 3.264 12.148 -27.297 1 23.03 177 ILE B CA 1
ATOM 3044 C C . ILE B 1 177 ? 2.682 10.945 -28.031 1 23.03 177 ILE B C 1
ATOM 3046 O O . ILE B 1 177 ? 2.961 10.75 -29.219 1 23.03 177 ILE B O 1
ATOM 3050 N N . ILE B 1 178 ? 2.91 9.836 -27.562 1 22.81 178 ILE B N 1
ATOM 3051 C CA . ILE B 1 178 ? 2.314 8.805 -28.406 1 22.81 178 ILE B CA 1
ATOM 3052 C C . ILE B 1 178 ? 0.831 9.102 -28.609 1 22.81 178 ILE B C 1
ATOM 3054 O O . ILE B 1 178 ? 0.075 9.227 -27.641 1 22.81 178 ILE B O 1
ATOM 3058 N N . ASP B 1 179 ? 0.535 9.711 -29.703 1 23.17 179 ASP B N 1
ATOM 3059 C CA . ASP B 1 179 ? -0.765 9.977 -30.312 1 23.17 179 ASP B CA 1
ATOM 3060 C C . ASP B 1 179 ? -1.567 8.688 -30.484 1 23.17 179 ASP B C 1
ATOM 3062 O O . ASP B 1 179 ? -1.152 7.781 -31.203 1 23.17 179 ASP B O 1
ATOM 3066 N N . PHE B 1 180 ? -1.895 8.125 -29.344 1 23.27 180 PHE B N 1
ATOM 3067 C CA . PHE B 1 180 ? -2.748 6.969 -29.578 1 23.27 180 PHE B CA 1
ATOM 3068 C C . PHE B 1 180 ? -3.922 7.336 -30.484 1 23.27 180 PHE B C 1
ATOM 3070 O O . PHE B 1 180 ? -4.77 8.148 -30.109 1 23.27 180 PHE B O 1
ATOM 3077 N N . GLU B 1 181 ? -3.609 7.555 -31.766 1 25.58 181 GLU B N 1
ATOM 3078 C CA . GLU B 1 181 ? -4.621 7.695 -32.812 1 25.58 181 GLU B CA 1
ATOM 3079 C C . GLU B 1 181 ? -5.598 6.523 -32.781 1 25.58 181 GLU B C 1
ATOM 3081 O O . GLU B 1 181 ? -5.199 5.371 -32.969 1 25.58 181 GLU B O 1
ATOM 3086 N N . MET B 1 182 ? -6.461 6.602 -31.828 1 25.28 182 MET B N 1
ATOM 3087 C CA . MET B 1 182 ? -7.547 5.645 -32 1 25.28 182 MET B CA 1
ATOM 3088 C C . MET B 1 182 ? -8.164 5.781 -33.375 1 25.28 182 MET B C 1
ATOM 3090 O O . MET B 1 182 ? -8.664 6.848 -33.75 1 25.28 182 MET B O 1
ATOM 3094 N N . GLU B 1 183 ? -7.461 5.23 -34.406 1 25.23 183 GLU B N 1
ATOM 3095 C CA . GLU B 1 183 ? -8.211 5.066 -35.625 1 25.23 183 GLU B CA 1
ATOM 3096 C C . GLU B 1 183 ? -9.516 4.316 -35.406 1 25.23 183 GLU B C 1
ATOM 3098 O O . GLU B 1 183 ? -9.508 3.168 -34.969 1 25.23 183 GLU B O 1
ATOM 3103 N N . PHE B 1 184 ? -10.461 5.062 -34.812 1 25.7 184 PHE B N 1
ATOM 3104 C CA . PHE B 1 184 ? -11.82 4.547 -34.812 1 25.7 184 PHE B CA 1
ATOM 3105 C C . PHE B 1 184 ? -12.219 4.086 -36.219 1 25.7 184 PHE B C 1
ATOM 3107 O O . PHE B 1 184 ? -12.312 4.898 -37.156 1 25.7 184 PHE B O 1
ATOM 3114 N N . GLY B 1 185 ? -11.539 3.086 -36.688 1 24.5 185 GLY B N 1
ATOM 3115 C CA . GLY B 1 185 ? -12.086 2.535 -37.906 1 24.5 185 GLY B CA 1
ATOM 3116 C C . GLY B 1 185 ? -13.586 2.311 -37.844 1 24.5 185 GLY B C 1
ATOM 3117 O O . GLY B 1 185 ? -14.109 1.856 -36.844 1 24.5 185 GLY B O 1
ATOM 3118 N N . HIS B 1 186 ? -14.352 3.268 -38.406 1 27.42 186 HIS B N 1
ATOM 3119 C CA . HIS B 1 186 ? -15.758 3.252 -38.781 1 27.42 186 HIS B CA 1
ATOM 3120 C C . HIS B 1 186 ? -16.172 1.888 -39.312 1 27.42 186 HIS B C 1
ATOM 3122 O O . HIS B 1 186 ? -15.883 1.566 -40.469 1 27.42 186 HIS B O 1
ATOM 3128 N N . ASP B 1 187 ? -15.703 0.795 -38.719 1 24.58 187 ASP B N 1
ATOM 3129 C CA . ASP B 1 187 ? -16.25 -0.383 -39.375 1 24.58 187 ASP B CA 1
ATOM 3130 C C . ASP B 1 187 ? -17.766 -0.291 -39.5 1 24.58 187 ASP B C 1
ATOM 3132 O O . ASP B 1 187 ? -18.469 -0.085 -38.5 1 24.58 187 ASP B O 1
ATOM 3136 N N . ASN B 1 188 ? -18.234 0.321 -40.562 1 27.81 188 ASN B N 1
ATOM 3137 C CA . ASN B 1 188 ? -19.531 0.264 -41.25 1 27.81 188 ASN B CA 1
ATOM 3138 C C . ASN B 1 188 ? -20.141 -1.128 -41.156 1 27.81 188 ASN B C 1
ATOM 3140 O O . ASN B 1 188 ? -19.766 -2.033 -41.875 1 27.81 188 ASN B O 1
ATOM 3144 N N . ILE B 1 189 ? -20.172 -1.684 -39.906 1 27.84 189 ILE B N 1
ATOM 3145 C CA . ILE B 1 189 ? -20.906 -2.941 -39.906 1 27.84 189 ILE B CA 1
ATOM 3146 C C . ILE B 1 189 ? -22.281 -2.738 -40.562 1 27.84 189 ILE B C 1
ATOM 3148 O O . ILE B 1 189 ? -23.109 -1.983 -40.062 1 27.84 189 ILE B O 1
ATOM 3152 N N . VAL B 1 190 ? -22.266 -2.619 -41.844 1 30.02 190 VAL B N 1
ATOM 3153 C CA . VAL B 1 190 ? -23.422 -2.764 -42.719 1 30.02 190 VAL B CA 1
ATOM 3154 C C . VAL B 1 190 ? -24.312 -3.898 -42.219 1 30.02 190 VAL B C 1
ATOM 3156 O O . VAL B 1 190 ? -23.859 -5.047 -42.125 1 30.02 190 VAL B O 1
ATOM 3159 N N . LEU B 1 191 ? -25.172 -3.539 -41.188 1 28.34 191 LEU B N 1
ATOM 3160 C CA . LEU B 1 191 ? -26.234 -4.414 -40.75 1 28.34 191 LEU B CA 1
ATOM 3161 C C . LEU B 1 191 ? -26.938 -5.094 -41.906 1 28.34 191 LEU B C 1
ATOM 3163 O O . LEU B 1 191 ? -27.203 -4.453 -42.938 1 28.34 191 LEU B O 1
ATOM 3167 N N . PRO B 1 192 ? -26.625 -6.352 -42.188 1 32.72 192 PRO B N 1
ATOM 3168 C CA . PRO B 1 192 ? -27.234 -7.035 -43.344 1 32.72 192 PRO B CA 1
ATOM 3169 C C . PRO B 1 192 ? -28.75 -6.816 -43.438 1 32.72 192 PRO B C 1
ATOM 3171 O O . PRO B 1 192 ? -29.391 -6.531 -42.406 1 32.72 192 PRO B O 1
ATOM 3174 N N . PRO B 1 193 ? -29.297 -6.363 -44.531 1 32.62 193 PRO B N 1
ATOM 3175 C CA . PRO B 1 193 ? -30.703 -6.039 -44.781 1 32.62 193 PRO B CA 1
ATOM 3176 C C . PRO B 1 193 ? -31.656 -7.102 -44.25 1 32.62 193 PRO B C 1
ATOM 3178 O O . PRO B 1 193 ? -31.266 -8.258 -44.062 1 32.62 193 PRO B O 1
ATOM 3181 N N . PRO B 1 194 ? -32.656 -6.664 -43.469 1 31.27 194 PRO B N 1
ATOM 3182 C CA . PRO B 1 194 ? -33.719 -7.523 -42.906 1 31.27 194 PRO B CA 1
ATOM 3183 C C . PRO B 1 194 ? -34.219 -8.555 -43.938 1 31.27 194 PRO B C 1
ATOM 3185 O O . PRO B 1 194 ? -34.344 -8.25 -45.125 1 31.27 194 PRO B O 1
ATOM 3188 N N . SER B 1 195 ? -33.688 -9.773 -43.938 1 30.33 195 SER B N 1
ATOM 3189 C CA . SER B 1 195 ? -34.094 -10.828 -44.875 1 30.33 195 SER B CA 1
ATOM 3190 C C . SER B 1 195 ? -35.625 -10.883 -44.969 1 30.33 195 SER B C 1
ATOM 3192 O O . SER B 1 195 ? -36.312 -10.766 -43.969 1 30.33 195 SER B O 1
ATOM 3194 N N . SER B 1 196 ? -36.125 -10.383 -46.062 1 30.75 196 SER B N 1
ATOM 3195 C CA . SER B 1 196 ? -37.531 -10.477 -46.5 1 30.75 196 SER B CA 1
ATOM 3196 C C . SER B 1 196 ? -38.094 -11.852 -46.219 1 30.75 196 SER B C 1
ATOM 3198 O O . SER B 1 196 ? -37.438 -12.875 -46.438 1 30.75 196 SER B O 1
ATOM 3200 N N . PRO B 1 197 ? -39.062 -11.914 -45.25 1 35 197 PRO B N 1
ATOM 3201 C CA . PRO B 1 197 ? -39.844 -13.141 -45.031 1 35 197 PRO B CA 1
ATOM 3202 C C . PRO B 1 197 ? -40.25 -13.805 -46.344 1 35 197 PRO B C 1
ATOM 3204 O O . PRO B 1 197 ? -40.719 -13.117 -47.281 1 35 197 PRO B O 1
ATOM 3207 N N . CYS B 1 198 ? -39.625 -14.852 -46.812 1 26.88 198 CYS B N 1
ATOM 3208 C CA . CYS B 1 198 ? -40.406 -15.617 -47.781 1 26.88 198 CYS B CA 1
ATOM 3209 C C . CYS B 1 198 ? -41.719 -16.078 -47.156 1 26.88 198 CYS B C 1
ATOM 3211 O O . CYS B 1 198 ? -41.781 -16.406 -45.969 1 26.88 198 CYS B O 1
#

InterPro domains:
  IPR003441 NAC domain [PF02365] (13-128)
  IPR003441 NAC domain [PS51005] (12-149)
  IPR036093 NAC domain superfamily [G3DSA:2.170.150.80] (21-155)
  IPR036093 NAC domain superfamily [SSF101941] (7-149)

Organism: Vigna radiata var. radiata (NCBI:txid3916)

Sequence (396 aa):
MEGFVVKEDIKLPIGFRFRPTDQELLLYYLKKKAFAQPLPASVIPI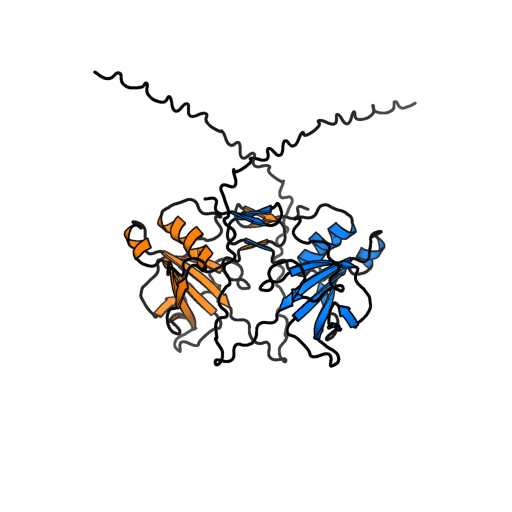CDVFQSDPWLLPGDLREKRYFFSNYGKVNKRSAGSGCWKCVGKEKEIRVCDSNEVIGMKKTLIFCKGSHQTRTRWVMHELRLVTSYAYKMAVADFAVYVIFQKRKKMTKASQQRPFCSSKLQRVHDVKASIIDFEMEFGHDNIVLPPPSSPCMEGFVVKEDIKLPIGFRFRPTDQELLLYYLKKKAFAQPLPASVIPICDVFQSDPWLLPGDLREKRYFFSNYGKVNKRSAGSGCWKCVGKEKEIRVCDSNEVIGMKKTLIFCKGSHQTRTRWVMHELRLVTSYAYKMAVADFAVYVIFQKRKKMTKASQQRPFCSSKLQRVHDVKASIIDFEMEFGHDNIVLPPPSSPC

Nearest PDB structures (foldseek):
  1ut7-assembly1_A  TM=8.592E-01  e=1.544E-11  Arabidopsis thaliana
  1ut4-assembly1_A  TM=8.171E-01  e=3.703E-12  Arabidopsis thaliana
  1ut7-assembly1_B  TM=8.629E-01  e=3.063E-11  Arabidopsis thaliana
  3swm-assembly1_B  TM=8.419E-01  e=4.748E-10  Arabidopsis thaliana
  7xlj-assembly1_B  TM=8.275E-01  e=1.904E-10  Arabidopsis thaliana

Radius of gyration: 25.98 Å; Cα contacts (8 Å, |Δi|>4): 638; chains: 2; bounding box: 64×83×79 Å

Foldseek 3Di:
DAQWDDDQNDTHGHPDDDDDDLVCCQPQPVLCVLQVHDGPDPRAEADACQAADNVPDDDDQADKHKYKYFDDPDQWGHHHQWIWGWDDDKDFDADPPPRDTFWIKIKIFTFGDPVRHTFQKMKIWIAGDVVSVVVRPDGRITMMIIHGDDPPPDPDDPPPPDPPCPVPPPPPPPPPPPPPPPPPPPPPPVPPPDPPDD/DAQWDDDDVDTHGHPDDDDDDLVCCQPQPVLCVLQVHDGPDPRAEADACQAADNVPDDDDQADKHKYKYFDDPDQWGHHHQWIKGWDDDKDFDADPPPRDTFWIKIKIFTFGDPVRHTFQKMKIWIATDCVSVVVRPDGRITMMIIHGDDPPPDPDDPPPPDPPCPVPPPPPPPPPPPPPPPPPPPPPPVPPPDPPDD

pLDDT: mean 72.58, std 27.92, range [18.98, 98.19]

Solvent-accessible surface area (backbone atoms only — not comparable to full-atom values): 23965 Å² total; per-residue (Å²): 136,78,44,52,44,77,52,68,98,37,78,32,43,60,37,50,39,85,63,55,52,73,63,49,44,45,65,51,38,45,48,23,53,43,66,71,40,84,55,52,61,76,75,58,46,80,44,70,74,50,65,38,41,78,88,72,46,85,75,64,76,89,38,79,36,56,27,34,26,75,63,70,94,62,59,62,42,61,17,55,71,26,29,38,33,60,50,85,73,72,38,79,38,57,43,84,88,77,62,44,74,54,25,39,36,39,40,28,36,36,17,42,52,98,80,48,43,78,54,55,41,36,32,37,40,38,33,68,36,55,88,63,41,71,76,34,82,53,75,62,55,23,41,36,41,38,35,59,62,79,72,77,74,61,92,74,76,76,72,71,77,78,79,81,67,80,69,72,79,79,66,85,73,71,80,72,72,75,73,78,68,73,75,73,69,78,71,74,72,70,70,75,72,80,77,72,84,124,135,77,43,51,45,78,52,69,102,40,77,34,42,60,36,50,40,85,63,54,51,73,62,47,43,45,66,50,38,45,48,23,53,42,64,72,41,84,55,52,59,81,76,59,46,81,44,71,74,50,66,38,40,78,90,72,47,84,75,63,75,90,39,80,35,58,27,34,26,74,62,68,95,62,60,64,43,60,16,56,70,29,27,36,32,60,50,86,72,71,38,78,36,57,42,85,87,77,62,43,75,54,25,38,36,39,40,26,35,35,18,43,52,97,81,49,44,78,54,55,39,37,34,38,40,39,35,70,37,55,89,62,42,72,75,34,84,51,75,62,55,24,42,35,40,39,35,60,64,79,72,78,75,63,90,75,77,76,72,74,77,78,78,81,69,81,69,73,76,79,66,83,74,71,79,72,72,74,72,75,70,73,73,73,69,76,71,73,73,70,71,74,73,81,76,74,81,126

Secondary structure (DSSP, 8-state):
--SEEEETTEEEETTEEE---HHHIIIIIIHHHHTTPPPS-TTS-B--TTSS-GGGSSS-TTS-EEEEEE--S-SEEEETTEEEEEEEEEEEEE-TTT--EEEEEEEEEEEETTTTEEEEEEEEEEEE-HHHHTT--S--EEEEEEEEPP----SS------------------------------------------/--SEEEETTEEEETTEEE---HHHIIIIIIHHHHTTPPPS-TTS-B--TTSS-GGGSSS-TTS-EEEEEE--S-SEEEETTEEEEEEEEEEEEE-TTT--EEEEEEEEEEEETTTTEEEEEEEEEEEE-HHHHTT--S--EEEEEEEEPP----SS------------------------------------------

=== Feature glossary ===
The record interleaves many kinds of information about one protein. Here is each kind framed as the question it answers.

Q: What does the local fold look like, residue by residue?
A: A 3Di character summarizes, for each residue, the relative orientation of the Cα frame of its nearest spatial neighbor. Because it encodes fold topology rather than chemistry, 3Di alignments detect remote structural similarity that sequence alignment misses.

Q: Which residues are in helices, strands, or loops?
A: Secondary structure is the local, repeating backbone conformation. DSSP classifies it into eight states by reading the hydrogen-bond network: three helix types (H, G, I), two β types (E, B), two non-regular types (T, S), and unstructured coil (-).

Q: How big and how compact is the whole molecule?
A: Three whole-structure scalars: the radius of gyration (RMS distance of Cα from centroid, in Å), the count of Cα–Cα contacts (pairs closer than 8 Å and separated by more than four residues in sequence — i.e. tertiary, not local, contacts), and the bounding-box dimensions. Together they distinguish compact globular folds from extended fibres or disordered chains.

Q: How confident is the AlphaFold model at each residue?
A: For AlphaFold models, the B-factor field carries pLDDT — the model's own estimate of local accuracy on a 0–100 scale. Regions with pLDDT<50 should be treated as essentially unmodeled; they often correspond to intrinsically disordered segments.

Q: What family and function is it annotated with?
A: Functional annotations link the protein to curated databases. InterPro entries identify conserved domains and families by matching the sequence against member-database signatures (Pfam, PROSITE, CDD, …). Gene Ontology (GO) terms describe molecular function, biological process, and cellular component in a controlled vocabulary. CATH places the structure in a hierarchical fold classification (Class/Architecture/Topology/Homologous-superfamily). The organism is the source species.

Q: What known structures does this most resemble?
A: Nearest PDB neighbors are the top structural matches found by Foldseek when searching this structure against the entire Protein Data Bank. Each hit reports a TM-score (0 to 1; >0.5 almost always implies the same fold) and an E-value. These are *structural* homologs — they may share no detectable sequence similarity.

Q: Which residues are buried vs exposed?
A: Solvent-accessible surface area (SASA) is the area in Å² traced out by the centre of a 1.4 Å probe sphere (a water molecule) rolled over the protein's van der Waals surface (Shrake–Rupley / Lee–Richards construction). Buried residues have near-zero SASA; fully exposed residues can exceed 200 Å². The total SASA scales roughly with the number of surface residues.

Q: What are the backbone torsion angles?
A: φ (phi) and ψ (psi) are the two rotatable backbone dihedrals per residue: φ is the C(i-1)–N–Cα–C torsion, ψ is the N–Cα–C–N(i+1) torsion, both in degrees on (−180°, 180°]. α-helical residues cluster near (−60°, −45°); β-strand residues near (−120°, +130°). A Ramachandran plot is simply a scatter of (φ, ψ) for every residue.

Q: Are the domains correctly placed relative to each other?
A: Predicted aligned error is AlphaFold's pairwise confidence. Unlike pLDDT (per-residue), PAE is per-residue-pair and captures whether two parts of the structure are correctly placed relative to each other. Units are ångströms of expected positional error.

Q: What if only a Cα trace is available?
A: P-SEA three-state annotation labels each residue as helix, strand, or coil based purely on the geometry of the Cα trace. It serves as a fallback when the full backbone (and thus DSSP) is unavailable.

Q: What is the amino-acid chain?
A: This is the polypeptide sequence — one letter per residue, N-terminus first. Length ranges from a few dozen residues for small domains to over a thousand for large multi-domain proteins.

Q: What do the rendered images show?
A: The six renders are orthographic views along the three Cartesian axes in both directions. Representation (cartoon, sticks, or surface) and color scheme (sequence-rainbow or by-chain) vary across proteins so the training set covers all the common visualization conventions.

Q: What do the diagnostic plots show?
A: Plot images: a contact map (which residues are close in 3D, as an N×N binary image), a Ramachandran scatter (backbone torsion angles, revealing secondary-structure composition at a glance), and — for AlphaFold structures — a PAE heatmap (pairwise prediction confidence).

Q: How mobile is each atom in the crystal?
A: B-factor (Debye–Waller factor) reflects atomic displacement in the crystal lattice. It is an experimental observable (units Å²), not a prediction; low values mean the atom is pinned down, high values mean it moves or is heterogeneous across the crystal.

Q: Where is each backbone atom in 3D?
A: The mmCIF table is the protein's shape written out atom by atom. For each backbone N, Cα, C, and carbonyl O, it records an (x, y, z) coordinate triple in Å plus the residue type, chain letter, and residue number.